Protein AF-A0A6N2UMX6-F1 (afdb_monomer)

Sequence (549 aa):
MKRVNVNITNTQKVSFEEICKPTSVSKTINRMPALEAEFKRVFGYDFTPFVLSDMIAECDKKEIKKLFKKIKTRYTNKYYLNIVLTSATDRANIVSKSTRLSISDWAFIDSVMTDTENDKTDTRGLSNFIFFLAFLIYCKNRNISITKPDMTDFSSPIFHVMGNKKWFKDKFCNMFDQLLTEKDIETTLDLFGGSGVLTGYIQDYCSKNNLNLESRYNDLDKNKLKFFKQLTTFPKELEHKCRKLLETYDYYNNKGDTESILKLKENAESLMSQKGLHGAAAFWYVNTTNKNGNVDKQKRKSLEEFAYASELYKNVIFERSNALYRLDKWYNDEKAFILVDPPYPYTLGYLHLLANEDFALEVHVKLYNKLLNAKATWVYFGRTDAPRSHRNNQNKKKLAFDDVQHLSFFDDAFQNKGLFYMDRKVNKNTERIVSNYPFEGFKPYVEERVSSSIEIEETEKVVLSPVEAEKPKEIVPSPVDAEETEVTVSSPVQIEETETVESTVHTESFHAKEIKTDNHETVIEEDTKKEHKECCVIKFFRKLFRCRE

Solvent-accessible surface area (backbone atoms only — not comparable to full-atom values): 33819 Å² total; per-residue (Å²): 141,80,90,79,84,81,82,90,78,84,82,81,86,76,53,73,75,55,60,68,36,92,85,55,69,64,95,78,72,48,61,58,64,27,50,39,52,47,39,23,75,74,72,74,47,81,75,45,55,65,62,50,52,53,54,58,72,46,38,25,67,63,59,44,31,51,48,50,54,65,43,52,80,76,42,62,77,64,52,44,47,48,58,53,49,70,76,43,86,62,80,57,87,63,82,85,76,82,82,76,58,53,73,65,53,50,54,46,52,63,66,43,52,74,93,45,72,71,44,59,64,73,38,68,94,56,62,67,64,63,46,51,54,25,44,54,49,50,30,60,80,65,73,48,87,45,54,52,77,81,78,89,66,87,83,65,50,65,41,66,49,90,88,63,63,73,93,42,51,73,64,50,50,53,46,49,53,52,45,62,73,78,40,81,63,54,36,36,36,30,45,41,29,79,44,38,49,66,62,47,51,52,34,46,50,26,63,77,68,75,51,87,67,50,40,34,39,21,34,76,58,66,54,56,56,49,29,51,58,32,34,50,74,39,30,68,67,31,44,51,50,37,49,55,52,50,50,54,44,51,56,28,59,78,67,68,38,58,67,60,30,33,50,54,36,55,54,26,60,68,35,30,78,48,72,64,54,61,8,26,24,21,44,46,49,54,48,30,29,49,98,68,34,53,71,40,79,72,55,61,52,21,59,76,45,35,69,53,48,19,64,53,49,56,78,45,46,81,42,79,46,59,51,65,72,55,42,72,79,39,34,77,34,66,32,27,39,38,41,40,51,60,80,49,82,99,41,64,47,93,52,96,68,77,42,50,74,86,67,32,71,70,55,52,53,58,46,49,62,48,56,76,71,32,58,21,45,41,42,40,49,41,50,43,43,53,79,64,91,83,53,93,85,63,59,68,70,59,51,55,50,46,19,48,56,32,33,49,56,49,43,78,68,44,48,66,67,82,23,22,32,39,80,42,80,54,95,85,35,39,37,39,37,36,23,80,53,85,46,90,85,44,42,76,30,56,77,83,76,77,75,80,81,71,75,81,79,89,72,79,92,81,90,81,84,90,85,81,89,86,88,87,82,90,89,82,83,90,82,91,83,88,87,88,82,87,87,86,89,88,82,87,84,88,83,84,88,82,89,87,82,89,83,80,91,81,88,82,82,89,76,90,77,90,82,89,78,91,82,92,85,89,77,90,86,80,98,72,84,77,73,83,75,74,45,69,63,59,57,44,50,60,50,77,70,54,72,73,134

Radius of gyration: 36.32 Å; Cα contacts (8 Å, |Δi|>4): 610; chains: 1; bounding box: 103×79×126 Å

Structure (mmCIF, N/CA/C/O backbone):
data_AF-A0A6N2UMX6-F1
#
_entry.id   AF-A0A6N2UMX6-F1
#
loop_
_atom_site.group_PDB
_atom_site.id
_atom_site.type_symbol
_atom_site.label_atom_id
_atom_site.label_alt_id
_atom_site.label_comp_id
_atom_site.label_asym_id
_atom_site.label_entity_id
_atom_site.label_seq_id
_atom_site.pdbx_PDB_ins_code
_atom_site.Cartn_x
_atom_site.Cartn_y
_atom_site.Cartn_z
_atom_site.occupancy
_atom_site.B_iso_or_equiv
_atom_site.auth_seq_id
_atom_site.auth_comp_id
_atom_site.auth_asym_id
_atom_site.auth_atom_id
_atom_site.pdbx_PDB_model_num
ATOM 1 N N . MET A 1 1 ? 60.745 11.166 -46.027 1.00 37.50 1 MET A N 1
ATOM 2 C CA . MET A 1 1 ? 59.286 10.890 -46.014 1.00 37.50 1 MET A CA 1
ATOM 3 C C . MET A 1 1 ? 58.552 12.050 -46.681 1.00 37.50 1 MET A C 1
ATOM 5 O O . MET A 1 1 ? 58.939 13.185 -46.438 1.00 37.50 1 MET A O 1
ATOM 9 N N . LYS A 1 2 ? 57.512 11.799 -47.488 1.00 28.50 2 LYS A N 1
ATOM 10 C CA . LYS A 1 2 ? 56.540 12.818 -47.940 1.00 28.50 2 LYS A CA 1
ATOM 11 C C . LYS A 1 2 ? 55.148 12.409 -47.446 1.00 28.50 2 LYS A C 1
ATOM 13 O O . LYS A 1 2 ? 54.862 11.215 -47.392 1.00 28.50 2 LYS A O 1
ATOM 18 N N . ARG A 1 3 ? 54.304 13.374 -47.064 1.00 35.03 3 ARG A N 1
ATOM 19 C CA . ARG A 1 3 ? 52.906 13.110 -46.675 1.00 35.03 3 ARG A CA 1
ATOM 20 C C . ARG A 1 3 ? 52.098 12.710 -47.913 1.00 35.03 3 ARG A C 1
ATOM 22 O O . ARG A 1 3 ? 52.227 13.356 -48.949 1.00 35.03 3 ARG A O 1
ATOM 29 N N . VAL A 1 4 ? 51.255 11.688 -47.786 1.00 31.23 4 VAL A N 1
ATOM 30 C CA . VAL A 1 4 ? 50.241 11.332 -48.788 1.00 31.23 4 VAL A CA 1
ATOM 31 C C . VAL A 1 4 ? 48.896 11.856 -48.293 1.00 31.23 4 VAL A C 1
ATOM 33 O O . VAL A 1 4 ? 48.460 11.489 -47.204 1.00 31.23 4 VAL A O 1
ATOM 36 N N . ASN A 1 5 ? 48.243 12.711 -49.080 1.00 32.81 5 ASN A N 1
ATOM 37 C CA . ASN A 1 5 ? 46.867 13.120 -48.807 1.00 32.81 5 ASN A CA 1
ATOM 38 C C . ASN A 1 5 ? 45.924 11.967 -49.171 1.00 32.81 5 ASN A C 1
ATOM 40 O O . ASN A 1 5 ? 45.859 11.569 -50.334 1.00 32.81 5 ASN A O 1
ATOM 44 N N . VAL A 1 6 ? 45.171 11.454 -48.197 1.00 33.12 6 VAL A N 1
ATOM 45 C CA . VAL A 1 6 ? 44.061 10.530 -48.465 1.00 33.12 6 VAL A CA 1
ATOM 46 C C . VAL A 1 6 ? 42.857 11.362 -48.893 1.00 33.12 6 VAL A C 1
ATOM 48 O O . VAL A 1 6 ? 42.315 12.130 -48.101 1.00 33.12 6 VAL A O 1
ATOM 51 N N . ASN A 1 7 ? 42.467 11.245 -50.161 1.00 31.25 7 ASN A N 1
ATOM 52 C CA . ASN A 1 7 ? 41.420 12.076 -50.741 1.00 31.25 7 ASN A CA 1
ATOM 53 C C . ASN A 1 7 ? 40.024 11.544 -50.361 1.00 31.25 7 ASN A C 1
ATOM 55 O O . ASN A 1 7 ? 39.595 10.500 -50.854 1.00 31.25 7 ASN A O 1
ATOM 59 N N . ILE A 1 8 ? 39.315 12.244 -49.471 1.00 44.06 8 ILE A N 1
ATOM 60 C CA . ILE A 1 8 ? 37.960 11.866 -49.041 1.00 44.06 8 ILE A CA 1
ATOM 61 C C . ILE A 1 8 ? 36.943 12.406 -50.052 1.00 44.06 8 ILE A C 1
ATOM 63 O O . ILE A 1 8 ? 36.413 13.497 -49.870 1.00 44.06 8 ILE A O 1
ATOM 67 N N . THR A 1 9 ? 36.662 11.653 -51.121 1.00 43.53 9 THR A N 1
ATOM 68 C CA . THR A 1 9 ? 35.411 11.755 -51.910 1.00 43.53 9 THR A CA 1
ATOM 69 C C . THR A 1 9 ? 35.337 10.663 -52.983 1.00 43.53 9 THR A C 1
ATOM 71 O O . THR A 1 9 ? 35.902 10.809 -54.060 1.00 43.53 9 THR A O 1
ATOM 74 N N . ASN A 1 10 ? 34.613 9.569 -52.705 1.00 34.81 10 ASN A N 1
ATOM 75 C CA . ASN A 1 10 ? 33.929 8.763 -53.732 1.00 34.81 10 ASN A CA 1
ATOM 76 C C . ASN A 1 10 ? 32.981 7.731 -53.091 1.00 34.81 10 ASN A C 1
ATOM 78 O O . ASN A 1 10 ? 33.219 6.525 -53.095 1.00 34.81 10 ASN A O 1
ATOM 82 N N . THR A 1 11 ? 31.882 8.214 -52.510 1.00 39.03 11 THR A N 1
ATOM 83 C CA . THR A 1 11 ? 30.784 7.347 -52.064 1.00 39.03 11 THR A CA 1
ATOM 84 C C . THR A 1 11 ? 29.904 7.031 -53.272 1.00 39.03 11 THR A C 1
ATOM 86 O O . THR A 1 11 ? 29.222 7.924 -53.776 1.00 39.03 11 THR A O 1
ATOM 89 N N . GLN A 1 12 ? 29.908 5.783 -53.754 1.00 34.91 12 GLN A N 1
ATOM 90 C CA . GLN A 1 12 ? 29.017 5.372 -54.846 1.00 34.91 12 GLN A CA 1
ATOM 91 C C . GLN A 1 12 ? 27.548 5.604 -54.457 1.00 34.91 12 GLN A C 1
ATOM 93 O O . GLN A 1 12 ? 27.068 5.076 -53.452 1.00 34.91 12 GLN A O 1
ATOM 98 N N . LYS A 1 13 ? 26.818 6.362 -55.285 1.00 36.28 13 LYS A N 1
ATOM 99 C CA . LYS A 1 13 ? 25.353 6.433 -55.230 1.00 36.28 13 LYS A CA 1
ATOM 100 C C . LYS A 1 13 ? 24.774 5.149 -55.832 1.00 36.28 13 LYS A C 1
ATOM 102 O O . LYS A 1 13 ? 24.534 5.088 -57.033 1.00 36.28 13 LYS A O 1
ATOM 107 N N . VAL A 1 14 ? 24.588 4.128 -55.000 1.00 38.69 14 VAL A N 1
ATOM 108 C CA . VAL A 1 14 ? 23.884 2.889 -55.375 1.00 38.69 14 VAL A CA 1
ATOM 109 C C . VAL A 1 14 ? 22.395 3.193 -55.571 1.00 38.69 14 VAL A C 1
ATOM 111 O O . VAL A 1 14 ? 21.826 3.989 -54.820 1.00 38.69 14 VAL A O 1
ATOM 114 N N . SER A 1 15 ? 21.760 2.584 -56.575 1.00 36.84 15 SER A N 1
ATOM 115 C CA . SER A 1 15 ? 20.346 2.839 -56.877 1.00 36.84 15 SER A CA 1
ATOM 116 C C . SER A 1 15 ? 19.401 2.273 -55.804 1.00 36.84 15 SER A C 1
ATOM 118 O O . SER A 1 15 ? 19.711 1.298 -55.114 1.00 36.84 15 SER A O 1
ATOM 120 N N . PHE A 1 16 ? 18.210 2.868 -55.672 1.00 36.44 16 PHE A N 1
ATOM 121 C CA . PHE A 1 16 ? 17.173 2.402 -54.740 1.00 36.44 16 PHE A CA 1
ATOM 122 C C . PHE A 1 16 ? 16.801 0.930 -54.992 1.00 36.44 16 PHE A C 1
ATOM 124 O O . PHE A 1 16 ? 16.727 0.126 -54.064 1.00 36.44 16 PHE A O 1
ATOM 131 N N . GLU A 1 17 ? 16.660 0.560 -56.264 1.00 35.97 17 GLU A N 1
ATOM 132 C CA . GLU A 1 17 ? 16.275 -0.780 -56.712 1.00 35.97 17 GLU A CA 1
ATOM 133 C C . GLU A 1 17 ? 17.381 -1.821 -56.484 1.00 35.97 17 GLU A C 1
ATOM 135 O O . GLU A 1 17 ? 17.090 -2.985 -56.210 1.00 35.97 17 GLU A O 1
ATOM 140 N N . GLU A 1 18 ? 18.657 -1.424 -56.513 1.00 37.34 18 GLU A N 1
ATOM 141 C CA . GLU A 1 18 ? 19.753 -2.290 -56.072 1.00 37.34 18 GLU A CA 1
ATOM 142 C C . GLU A 1 18 ? 19.759 -2.493 -54.560 1.00 37.34 18 GLU A C 1
ATOM 144 O O . GLU A 1 18 ? 19.959 -3.622 -54.119 1.00 37.34 18 GLU A O 1
ATOM 149 N N . ILE A 1 19 ? 19.502 -1.453 -53.761 1.00 38.28 19 ILE A N 1
ATOM 150 C CA . ILE A 1 19 ? 19.458 -1.537 -52.287 1.00 38.28 19 ILE A CA 1
ATOM 151 C C . ILE A 1 19 ? 18.283 -2.409 -51.802 1.00 38.28 19 ILE A C 1
ATOM 153 O O . ILE A 1 19 ? 18.361 -3.012 -50.731 1.00 38.28 19 ILE A O 1
ATOM 157 N N . CYS A 1 20 ? 17.214 -2.526 -52.593 1.00 36.12 20 CYS A N 1
ATOM 158 C CA . CYS A 1 20 ? 16.075 -3.403 -52.310 1.00 36.12 20 CYS A CA 1
ATOM 159 C C . CYS A 1 20 ? 16.295 -4.888 -52.673 1.00 36.12 20 CYS A C 1
ATOM 161 O O . CYS A 1 20 ? 15.449 -5.718 -52.332 1.00 36.12 20 CYS A O 1
ATOM 163 N N . LYS A 1 21 ? 17.410 -5.266 -53.318 1.00 35.50 21 LYS A N 1
ATOM 164 C CA . LYS A 1 21 ? 17.724 -6.680 -53.604 1.00 35.50 21 LYS A CA 1
ATOM 165 C C . LYS A 1 21 ? 18.058 -7.432 -52.299 1.00 35.50 21 LYS A C 1
ATOM 167 O O . LYS A 1 21 ? 18.881 -6.949 -51.524 1.00 35.50 21 LYS A O 1
ATOM 172 N N . PRO A 1 22 ? 17.526 -8.649 -52.052 1.00 39.75 22 PRO A N 1
ATOM 173 C CA . PRO A 1 22 ? 17.790 -9.395 -50.811 1.00 39.75 22 PRO A CA 1
ATOM 174 C C . PRO A 1 22 ? 19.276 -9.656 -50.501 1.00 39.75 22 PRO A C 1
ATOM 176 O O . PRO A 1 22 ? 19.639 -9.877 -49.348 1.00 39.75 22 PRO A O 1
ATOM 179 N N . THR A 1 23 ? 20.133 -9.632 -51.525 1.00 34.56 23 THR A N 1
ATOM 180 C CA . THR A 1 23 ? 21.572 -9.924 -51.463 1.00 34.56 23 THR A CA 1
ATOM 181 C C . THR A 1 23 ? 22.475 -8.699 -51.283 1.00 34.56 23 THR A C 1
ATOM 183 O O . THR A 1 23 ? 23.634 -8.869 -50.917 1.00 34.56 23 THR A O 1
ATOM 186 N N . SER A 1 24 ? 21.986 -7.472 -51.502 1.00 37.34 24 SER A N 1
ATOM 187 C CA . SER A 1 24 ? 22.796 -6.237 -51.444 1.00 37.34 24 SER A CA 1
ATOM 188 C C . SER A 1 24 ? 22.845 -5.589 -50.054 1.00 37.34 24 SER A C 1
ATOM 190 O O . SER A 1 24 ? 23.472 -4.544 -49.867 1.00 37.34 24 SER A O 1
ATOM 192 N N . VAL A 1 25 ? 22.203 -6.211 -49.059 1.00 42.97 25 VAL A N 1
ATOM 193 C CA . VAL A 1 25 ? 22.101 -5.723 -47.677 1.00 42.97 25 VAL A CA 1
ATOM 194 C C . VAL A 1 25 ? 23.454 -5.845 -46.960 1.00 42.97 25 VAL A C 1
ATOM 196 O O . VAL A 1 25 ? 23.696 -6.760 -46.172 1.00 42.97 25 VAL A O 1
ATOM 199 N N . SER A 1 26 ? 24.353 -4.908 -47.262 1.00 37.91 26 SER A N 1
ATOM 200 C CA . SER A 1 26 ? 25.723 -4.875 -46.751 1.00 37.91 26 SER A CA 1
ATOM 201 C C . SER A 1 26 ? 25.783 -4.851 -45.219 1.00 37.91 26 SER A C 1
ATOM 203 O O . SER A 1 26 ? 25.025 -4.143 -44.550 1.00 37.91 26 SER A O 1
ATOM 205 N N . LYS A 1 27 ? 26.744 -5.601 -44.665 1.00 41.22 27 LYS A N 1
ATOM 206 C CA . LYS A 1 27 ? 26.945 -5.810 -43.219 1.00 41.22 27 LYS A CA 1
ATOM 207 C C . LYS A 1 27 ? 27.409 -4.557 -42.453 1.00 41.22 27 LYS A C 1
ATOM 209 O O . LYS A 1 27 ? 27.514 -4.615 -41.234 1.00 41.22 27 LYS A O 1
ATOM 214 N N . THR A 1 28 ? 27.707 -3.451 -43.139 1.00 41.00 28 THR A N 1
ATOM 215 C CA . THR A 1 28 ? 28.370 -2.259 -42.569 1.00 41.00 28 THR A CA 1
ATOM 216 C C . THR A 1 28 ? 27.491 -1.015 -42.397 1.00 41.00 28 THR A C 1
ATOM 218 O O . THR A 1 28 ? 27.976 -0.029 -41.851 1.00 41.00 28 THR A O 1
ATOM 221 N N . ILE A 1 29 ? 26.220 -1.021 -42.817 1.00 48.84 29 ILE A N 1
ATOM 222 C CA . ILE A 1 29 ? 25.343 0.158 -42.664 1.00 48.84 29 ILE A CA 1
ATOM 223 C C . ILE A 1 29 ? 24.820 0.244 -41.223 1.00 48.84 29 ILE A C 1
ATOM 225 O O . ILE A 1 29 ? 23.991 -0.574 -40.813 1.00 48.84 29 ILE A O 1
ATOM 229 N N . ASN A 1 30 ? 25.248 1.261 -40.466 1.00 53.50 30 ASN A N 1
ATOM 230 C CA . ASN A 1 30 ? 24.667 1.544 -39.152 1.00 53.50 30 ASN A CA 1
ATOM 231 C C . ASN A 1 30 ? 23.243 2.104 -39.313 1.00 53.50 30 ASN A C 1
ATOM 233 O O . ASN A 1 30 ? 23.045 3.192 -39.845 1.00 53.50 30 ASN A O 1
ATOM 237 N N . ARG A 1 31 ? 22.244 1.359 -38.830 1.00 61.19 31 ARG A N 1
ATOM 238 C CA . ARG A 1 31 ? 20.819 1.717 -38.941 1.00 61.19 31 ARG A CA 1
ATOM 239 C C . ARG A 1 31 ? 20.332 2.648 -37.826 1.00 61.19 31 ARG A C 1
ATOM 241 O O . ARG A 1 31 ? 19.231 3.177 -37.933 1.00 61.19 31 ARG A O 1
ATOM 248 N N . MET A 1 32 ? 21.129 2.858 -36.774 1.00 67.31 32 MET A N 1
ATOM 249 C CA . MET A 1 32 ? 20.701 3.633 -35.606 1.00 67.31 32 MET A CA 1
ATOM 250 C C . MET A 1 32 ? 20.377 5.105 -35.894 1.00 67.31 32 MET A C 1
ATOM 252 O O . MET A 1 32 ? 19.326 5.524 -35.427 1.00 67.31 32 MET A O 1
ATOM 256 N N . PRO A 1 33 ? 21.158 5.890 -36.667 1.00 69.31 33 PRO A N 1
ATOM 257 C CA . PRO A 1 33 ? 20.833 7.304 -36.899 1.00 69.31 33 PRO A CA 1
ATOM 258 C C . PRO A 1 33 ? 19.461 7.503 -37.560 1.00 69.31 33 PRO A C 1
ATOM 260 O O . PRO A 1 33 ? 18.689 8.365 -37.153 1.00 69.31 33 PRO A O 1
ATOM 263 N N . ALA A 1 34 ? 19.123 6.639 -38.521 1.00 70.31 34 ALA A N 1
ATOM 264 C CA . ALA A 1 34 ? 17.822 6.631 -39.182 1.00 70.31 34 ALA A CA 1
ATOM 265 C C . ALA A 1 34 ? 16.676 6.236 -38.228 1.00 70.31 34 ALA A C 1
ATOM 267 O O . ALA A 1 34 ? 15.602 6.830 -38.286 1.00 70.31 34 ALA A O 1
ATOM 268 N N . LEU A 1 35 ? 16.908 5.282 -37.314 1.00 74.25 35 LEU A N 1
ATOM 269 C CA . LEU A 1 35 ? 15.941 4.930 -36.267 1.00 74.25 35 LEU A CA 1
ATOM 270 C C . LEU A 1 35 ? 15.785 6.031 -35.210 1.00 74.25 35 LEU A C 1
ATOM 272 O O . LEU A 1 35 ? 14.670 6.261 -34.763 1.00 74.25 35 LEU A O 1
ATOM 276 N N . GLU A 1 36 ? 16.857 6.727 -34.821 1.00 77.94 36 GLU A N 1
ATOM 277 C CA . GLU A 1 36 ? 16.803 7.862 -33.888 1.00 77.94 36 GLU A CA 1
ATOM 278 C C . GLU A 1 36 ? 16.035 9.053 -34.493 1.00 77.94 36 GLU A C 1
ATOM 280 O O . GLU A 1 36 ? 15.215 9.667 -33.810 1.00 77.94 36 GLU A O 1
ATOM 285 N N . ALA A 1 37 ? 16.246 9.347 -35.781 1.00 77.38 37 ALA A N 1
ATOM 286 C CA . ALA A 1 37 ? 15.520 10.393 -36.503 1.00 77.38 37 ALA A CA 1
ATOM 287 C C . ALA A 1 37 ? 14.027 10.058 -36.672 1.00 77.38 37 ALA A C 1
ATOM 289 O O . ALA A 1 37 ? 13.167 10.890 -36.384 1.00 77.38 37 ALA A O 1
ATOM 290 N N . GLU A 1 38 ? 13.703 8.827 -37.079 1.00 80.56 38 GLU A N 1
ATOM 291 C CA . GLU A 1 38 ? 12.314 8.379 -37.227 1.00 80.56 38 GLU A CA 1
ATOM 292 C C . GLU A 1 38 ? 11.607 8.249 -35.864 1.00 80.56 38 GLU A C 1
ATOM 294 O O . GLU A 1 38 ? 10.431 8.588 -35.745 1.00 80.56 38 GLU A O 1
ATOM 299 N N . PHE A 1 39 ? 12.325 7.859 -34.804 1.00 85.38 39 PHE A N 1
ATOM 300 C CA . PHE A 1 39 ? 11.831 7.924 -33.426 1.00 85.38 39 PHE A CA 1
ATOM 301 C C . PHE A 1 39 ? 11.451 9.360 -33.050 1.00 85.38 39 PHE A C 1
ATOM 303 O O . PHE A 1 39 ? 10.321 9.596 -32.623 1.00 85.38 39 PHE A O 1
ATOM 310 N N . LYS A 1 40 ? 12.331 10.340 -33.301 1.00 86.50 40 LYS A N 1
ATOM 311 C CA . LYS A 1 40 ? 12.028 11.759 -33.061 1.00 86.50 40 LYS A CA 1
ATOM 312 C C . LYS A 1 40 ? 10.810 12.235 -33.855 1.00 86.50 40 LYS A C 1
ATOM 314 O O . LYS A 1 40 ? 9.958 12.920 -33.296 1.00 86.50 40 LYS A O 1
ATOM 319 N N . ARG A 1 41 ? 10.677 11.826 -35.123 1.00 86.00 41 ARG A N 1
ATOM 320 C CA . ARG A 1 41 ? 9.519 12.154 -35.977 1.00 86.00 41 ARG A CA 1
ATOM 321 C C . ARG A 1 41 ? 8.196 11.574 -35.452 1.00 86.00 41 ARG A C 1
ATOM 323 O O . ARG A 1 41 ? 7.144 12.159 -35.687 1.00 86.00 41 ARG A O 1
ATOM 330 N N . VAL A 1 42 ? 8.234 10.420 -34.782 1.00 87.44 42 VAL A N 1
ATOM 331 C CA . VAL A 1 42 ? 7.041 9.641 -34.388 1.00 87.44 42 VAL A CA 1
ATOM 332 C C . VAL A 1 42 ? 6.636 9.843 -32.924 1.00 87.44 42 VAL A C 1
ATOM 334 O O . VAL A 1 42 ? 5.454 9.727 -32.596 1.00 87.44 42 VAL A O 1
ATOM 337 N N . PHE A 1 43 ? 7.588 10.174 -32.050 1.00 87.44 43 PHE A N 1
ATOM 338 C CA . PHE A 1 43 ? 7.353 10.421 -30.623 1.00 87.44 43 PHE A CA 1
ATOM 339 C C . PHE A 1 43 ? 7.487 11.899 -30.216 1.00 87.44 43 PHE A C 1
ATOM 341 O O . PHE A 1 43 ? 6.979 12.277 -29.165 1.00 87.44 43 PHE A O 1
ATOM 348 N N . GLY A 1 44 ? 8.102 12.749 -31.048 1.00 88.25 44 GLY A N 1
ATOM 349 C CA . GLY A 1 44 ? 8.220 14.198 -30.829 1.00 88.25 44 GLY A CA 1
ATOM 350 C C . GLY A 1 44 ? 9.444 14.644 -30.017 1.00 88.25 44 GLY A C 1
ATOM 351 O O . GLY A 1 44 ? 9.690 15.842 -29.903 1.00 88.25 44 GLY A O 1
ATOM 352 N N . TYR A 1 45 ? 10.235 13.708 -29.487 1.00 87.69 45 TYR A N 1
ATOM 353 C CA . TYR A 1 45 ? 11.412 13.972 -28.653 1.00 87.69 45 TYR A CA 1
ATOM 354 C C . TYR A 1 45 ? 12.619 13.118 -29.067 1.00 87.69 45 TYR A C 1
ATOM 356 O O . TYR A 1 45 ? 12.481 12.079 -29.713 1.00 87.69 45 TYR A O 1
ATOM 364 N N . ASP A 1 46 ? 13.825 13.568 -28.714 1.00 84.25 46 ASP A N 1
ATOM 365 C CA . ASP A 1 46 ? 15.069 12.867 -29.043 1.00 84.25 46 ASP A CA 1
ATOM 366 C C . ASP A 1 46 ? 15.177 11.496 -28.357 1.00 84.25 46 ASP A C 1
ATOM 368 O O . ASP A 1 46 ? 14.851 11.329 -27.180 1.00 84.25 46 ASP A O 1
ATOM 372 N N . PHE A 1 47 ? 15.698 10.508 -29.089 1.00 81.38 47 PHE A N 1
ATOM 373 C CA . PHE A 1 47 ? 15.990 9.193 -28.528 1.00 81.38 47 PHE A CA 1
ATOM 374 C C . PHE A 1 47 ? 17.103 9.277 -27.472 1.00 81.38 47 PHE A C 1
ATOM 376 O O . PHE A 1 47 ? 18.219 9.722 -27.753 1.00 81.38 47 PHE A O 1
ATOM 383 N N . THR A 1 48 ? 16.834 8.749 -26.276 1.00 80.12 48 THR A N 1
ATOM 384 C CA . THR A 1 48 ? 17.858 8.479 -25.259 1.00 80.12 48 THR A CA 1
ATOM 385 C C . THR A 1 48 ? 17.639 7.094 -24.638 1.00 80.12 48 THR A C 1
ATOM 387 O O . THR A 1 48 ? 16.508 6.604 -24.634 1.00 80.12 48 THR A O 1
ATOM 390 N N . PRO A 1 49 ? 18.678 6.451 -24.065 1.00 73.44 49 PRO A N 1
ATOM 391 C CA . PRO A 1 49 ? 18.500 5.193 -23.340 1.00 73.44 49 PRO A CA 1
ATOM 392 C C . PRO A 1 49 ? 17.507 5.308 -22.176 1.00 73.44 49 PRO A C 1
ATOM 394 O O . PRO A 1 49 ? 16.733 4.387 -21.971 1.00 73.44 49 PRO A O 1
ATOM 397 N N . PHE A 1 50 ? 17.487 6.446 -21.471 1.00 73.25 50 PHE A N 1
ATOM 398 C CA . PHE A 1 50 ? 16.563 6.709 -20.361 1.00 73.25 50 PHE A CA 1
ATOM 399 C C . PHE A 1 50 ? 15.099 6.733 -20.825 1.00 73.25 50 PHE A C 1
ATOM 401 O O . PHE A 1 50 ? 14.287 5.977 -20.306 1.00 73.25 50 PHE A O 1
ATOM 408 N N . VAL A 1 51 ? 14.806 7.498 -21.883 1.00 82.88 51 VAL A N 1
ATOM 409 C CA . VAL A 1 51 ? 13.481 7.535 -22.529 1.00 82.88 51 VAL A CA 1
ATOM 410 C C . VAL A 1 51 ? 13.009 6.132 -22.930 1.00 82.88 51 VAL A C 1
ATOM 412 O O . VAL A 1 51 ? 11.837 5.804 -22.766 1.00 82.88 51 VAL A O 1
ATOM 415 N N . LEU A 1 52 ? 13.910 5.271 -23.418 1.00 82.44 52 LEU A N 1
ATOM 416 C CA . LEU A 1 52 ? 13.551 3.892 -23.748 1.00 82.44 52 LEU A CA 1
ATOM 417 C C . LEU A 1 52 ? 13.333 3.008 -22.506 1.00 82.44 52 LEU A C 1
ATOM 419 O O . LEU A 1 52 ? 12.425 2.181 -22.535 1.00 82.44 52 LEU A O 1
ATOM 423 N N . SER A 1 53 ? 14.109 3.169 -21.430 1.00 79.56 53 SER A N 1
ATOM 424 C CA . SER A 1 53 ? 13.859 2.475 -20.155 1.00 79.56 53 SER A CA 1
ATOM 425 C C . SER A 1 53 ? 12.469 2.813 -19.598 1.00 79.56 53 SER A C 1
ATOM 427 O O . SER A 1 53 ? 11.750 1.913 -19.167 1.00 79.56 53 SER A O 1
ATOM 429 N N . ASP A 1 54 ? 12.052 4.080 -19.676 1.00 81.00 54 ASP A N 1
ATOM 430 C CA . ASP A 1 54 ? 10.722 4.518 -19.234 1.00 81.00 54 ASP A CA 1
ATOM 431 C C . ASP A 1 54 ? 9.613 3.902 -20.107 1.00 81.00 54 ASP A C 1
ATOM 433 O O . ASP A 1 54 ? 8.680 3.285 -19.589 1.00 81.00 54 ASP A O 1
ATOM 437 N N . MET A 1 55 ? 9.762 3.937 -21.440 1.00 86.88 55 MET A N 1
ATOM 438 C CA . MET A 1 55 ? 8.841 3.246 -22.357 1.00 86.88 55 MET A CA 1
ATOM 439 C C . MET A 1 55 ? 8.765 1.734 -22.081 1.00 86.88 55 MET A C 1
ATOM 441 O O . MET A 1 55 ? 7.687 1.148 -22.164 1.00 86.88 55 MET A O 1
ATOM 445 N N . ILE A 1 56 ? 9.885 1.082 -21.743 1.00 86.19 56 ILE A N 1
ATOM 446 C CA . ILE A 1 56 ? 9.934 -0.345 -21.381 1.00 86.19 56 ILE A CA 1
ATOM 447 C C . ILE A 1 56 ? 9.218 -0.613 -20.048 1.00 86.19 56 ILE A C 1
ATOM 449 O O . ILE A 1 56 ? 8.558 -1.647 -19.917 1.00 86.19 56 ILE A O 1
ATOM 453 N N . ALA A 1 57 ? 9.295 0.300 -19.076 1.00 79.12 57 ALA A N 1
ATOM 454 C CA . ALA A 1 57 ? 8.570 0.182 -17.812 1.00 79.12 57 ALA A CA 1
ATOM 455 C C . ALA A 1 57 ? 7.042 0.245 -18.009 1.00 79.12 57 ALA A C 1
ATOM 457 O O . ALA A 1 57 ? 6.315 -0.508 -17.353 1.00 79.12 57 ALA A O 1
ATOM 458 N N . GLU A 1 58 ? 6.572 1.071 -18.949 1.00 84.25 58 GLU A N 1
ATOM 459 C CA . GLU A 1 58 ? 5.154 1.227 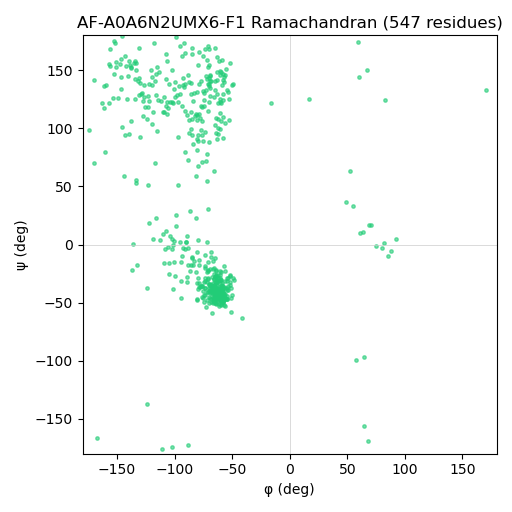-19.312 1.00 84.25 58 GLU A CA 1
ATOM 460 C C . GLU A 1 58 ? 4.613 0.100 -20.222 1.00 84.25 58 GLU A C 1
ATOM 462 O O . GLU A 1 58 ? 3.402 -0.090 -20.306 1.00 84.25 58 GLU A O 1
ATOM 467 N N . CYS A 1 59 ? 5.470 -0.690 -20.881 1.00 88.50 59 CYS A N 1
ATOM 468 C CA . CYS A 1 59 ? 5.075 -1.738 -21.837 1.00 88.50 59 CYS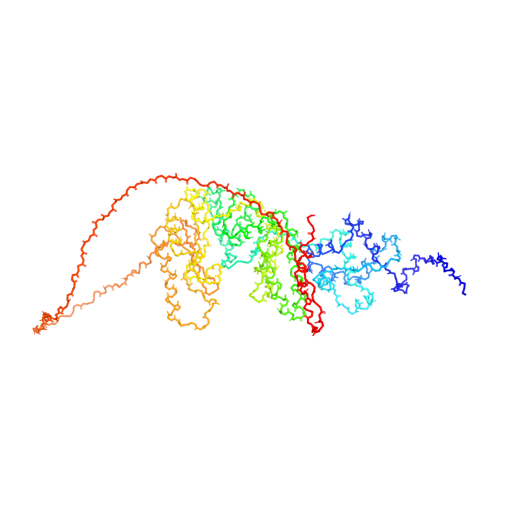 A CA 1
ATOM 469 C C . CYS A 1 59 ? 4.409 -2.987 -21.207 1.00 88.50 59 CYS A C 1
ATOM 471 O O . CYS A 1 59 ? 4.919 -3.568 -20.242 1.00 88.50 59 CYS A O 1
ATOM 473 N N . ASP A 1 60 ? 3.345 -3.512 -21.834 1.00 87.62 60 ASP A N 1
ATOM 474 C CA . ASP A 1 60 ? 2.787 -4.831 -21.499 1.00 87.62 60 ASP A CA 1
ATOM 475 C C . ASP A 1 60 ? 3.581 -5.960 -22.179 1.00 87.62 60 ASP A C 1
ATOM 477 O O . ASP A 1 60 ? 3.561 -6.175 -23.396 1.00 87.62 60 ASP A O 1
ATOM 481 N N . LYS A 1 61 ? 4.265 -6.749 -21.349 1.00 87.75 61 LYS A N 1
ATOM 482 C CA . LYS A 1 61 ? 5.110 -7.869 -21.776 1.00 87.75 61 LYS A CA 1
ATOM 483 C C . LYS A 1 61 ? 4.350 -8.989 -22.504 1.00 87.75 61 LYS A C 1
ATOM 485 O O . LYS A 1 61 ? 4.944 -9.675 -23.339 1.00 87.75 61 LYS A O 1
ATOM 490 N N . LYS A 1 62 ? 3.077 -9.234 -22.174 1.00 87.06 62 LYS A N 1
ATOM 491 C CA . LYS A 1 62 ? 2.235 -10.284 -22.772 1.00 87.06 62 LYS A CA 1
ATOM 492 C C . LYS A 1 62 ? 1.667 -9.828 -24.112 1.00 87.06 62 LYS A C 1
ATOM 494 O O . LYS A 1 62 ? 1.784 -10.571 -25.087 1.00 87.06 62 LYS A O 1
ATOM 499 N N . GLU A 1 63 ? 1.103 -8.626 -24.181 1.00 88.00 63 GLU A N 1
ATOM 500 C CA . GLU A 1 63 ? 0.523 -8.094 -25.416 1.00 88.00 63 GLU A CA 1
ATOM 501 C C . GLU A 1 63 ? 1.606 -7.838 -26.469 1.00 88.00 63 GLU A C 1
ATOM 503 O O . GLU A 1 63 ? 1.430 -8.239 -27.618 1.00 88.00 63 GLU A O 1
ATOM 508 N N . ILE A 1 64 ? 2.792 -7.345 -26.087 1.00 88.94 64 ILE A N 1
ATOM 509 C CA . ILE A 1 64 ? 3.938 -7.254 -27.007 1.00 88.94 64 ILE A CA 1
ATOM 510 C C . ILE A 1 64 ? 4.351 -8.638 -27.538 1.00 88.94 64 ILE A C 1
ATOM 512 O O . ILE A 1 64 ? 4.483 -8.808 -28.750 1.00 88.94 64 ILE A O 1
ATOM 516 N N . LYS A 1 65 ? 4.481 -9.667 -26.683 1.00 87.06 65 LYS A N 1
ATOM 517 C CA . LYS A 1 65 ? 4.760 -11.055 -27.126 1.00 87.06 65 LYS A CA 1
ATOM 518 C C . LYS A 1 65 ? 3.702 -11.585 -28.101 1.00 87.06 65 LYS A C 1
ATOM 520 O O . LYS A 1 65 ? 4.035 -12.237 -29.091 1.00 87.06 65 LYS A O 1
ATOM 525 N N . LYS A 1 66 ? 2.426 -11.328 -27.813 1.00 86.62 66 LYS A N 1
ATOM 526 C CA . LYS A 1 66 ? 1.256 -11.739 -28.606 1.00 86.62 66 LYS A CA 1
ATOM 527 C C . LYS A 1 66 ? 1.226 -11.029 -29.962 1.00 86.62 66 LYS A C 1
ATOM 529 O O . LYS A 1 66 ? 0.994 -11.690 -30.974 1.00 86.62 66 LYS A O 1
ATOM 534 N N . LEU A 1 67 ? 1.541 -9.734 -30.003 1.00 84.88 67 LEU A N 1
ATOM 535 C CA . LEU A 1 67 ? 1.706 -8.949 -31.229 1.00 84.88 67 LEU A CA 1
ATOM 536 C C . LEU A 1 67 ? 2.890 -9.453 -32.059 1.00 84.88 67 LEU A C 1
ATOM 538 O O . LEU A 1 67 ? 2.685 -9.806 -33.219 1.00 84.88 67 LEU A O 1
ATOM 542 N N . PHE A 1 68 ? 4.085 -9.604 -31.472 1.00 79.19 68 PHE A N 1
ATOM 543 C CA . PHE A 1 68 ? 5.237 -10.195 -32.164 1.00 79.19 68 PHE A CA 1
ATOM 544 C C . PHE A 1 68 ? 4.901 -11.573 -32.746 1.00 79.19 68 PHE A C 1
ATOM 546 O O . PHE A 1 68 ? 5.161 -11.806 -33.922 1.00 79.19 68 PHE A O 1
ATOM 553 N N . LYS A 1 69 ? 4.258 -12.470 -31.982 1.00 78.19 69 LYS A N 1
ATOM 554 C CA . LYS A 1 69 ? 3.853 -13.798 -32.477 1.00 78.19 69 LYS A CA 1
ATOM 555 C C . LYS A 1 69 ? 2.829 -13.713 -33.621 1.00 78.19 69 LYS A C 1
ATOM 557 O O . LYS A 1 69 ? 2.986 -14.412 -34.618 1.00 78.19 69 LYS A O 1
ATOM 562 N N . LYS A 1 70 ? 1.811 -12.848 -33.508 1.00 75.69 70 LYS A N 1
ATOM 563 C CA . LYS A 1 70 ? 0.762 -12.632 -34.530 1.00 75.69 70 LYS A CA 1
ATOM 564 C C . LYS A 1 70 ? 1.294 -11.986 -35.815 1.00 75.69 70 LYS A C 1
ATOM 566 O O . LYS A 1 70 ? 0.709 -12.176 -36.878 1.00 75.69 70 LYS A O 1
ATOM 571 N N . ILE A 1 71 ? 2.367 -11.204 -35.721 1.00 67.19 71 ILE A N 1
ATOM 572 C CA . ILE A 1 71 ? 2.999 -10.558 -36.875 1.00 67.19 71 ILE A CA 1
ATOM 573 C C . ILE A 1 71 ? 4.062 -11.482 -37.489 1.00 67.19 71 ILE A C 1
ATOM 575 O O . ILE A 1 71 ? 4.171 -11.523 -38.710 1.00 67.19 71 ILE A O 1
ATOM 579 N N . LYS A 1 72 ? 4.752 -12.318 -36.699 1.00 63.31 72 LYS A N 1
ATOM 580 C CA . LYS A 1 72 ? 5.706 -13.324 -37.206 1.00 63.31 72 LYS A CA 1
ATOM 581 C C . LYS A 1 72 ? 5.094 -14.428 -38.058 1.00 63.31 72 LYS A C 1
ATOM 583 O O . LYS A 1 72 ? 5.754 -14.918 -38.964 1.00 63.31 72 LYS A O 1
ATOM 588 N N . THR A 1 73 ? 3.825 -14.771 -37.846 1.00 64.94 73 THR A N 1
ATOM 589 C CA . THR A 1 73 ? 3.080 -15.646 -38.772 1.00 64.94 73 THR A CA 1
ATOM 590 C C . THR A 1 73 ? 2.712 -14.962 -40.097 1.00 64.94 73 THR A C 1
ATOM 592 O O . THR A 1 73 ? 2.047 -15.572 -40.928 1.00 64.94 73 THR A O 1
ATOM 595 N N . ARG A 1 74 ? 3.120 -13.700 -40.302 1.00 61.38 74 ARG A N 1
ATOM 596 C CA . ARG A 1 74 ? 2.895 -12.913 -41.525 1.00 61.38 74 ARG A CA 1
ATOM 597 C C . ARG A 1 74 ? 4.197 -12.376 -42.139 1.00 61.38 74 ARG A C 1
ATOM 599 O O . ARG A 1 74 ? 4.299 -12.349 -43.360 1.00 61.38 74 ARG A O 1
ATOM 606 N N . TYR A 1 75 ? 5.179 -11.968 -41.327 1.00 61.00 75 TYR A N 1
ATOM 607 C CA . TYR A 1 75 ? 6.440 -11.355 -41.775 1.00 61.00 75 TYR A CA 1
ATOM 608 C C . TYR A 1 75 ? 7.599 -11.604 -40.783 1.00 61.00 75 TYR A C 1
ATOM 610 O O . TYR A 1 75 ? 7.371 -11.614 -39.575 1.00 61.00 75 TYR A O 1
ATOM 618 N N . THR A 1 76 ? 8.852 -11.738 -41.246 1.00 65.44 76 THR A N 1
ATOM 619 C CA . THR A 1 76 ? 10.021 -11.909 -40.343 1.00 65.44 76 THR A CA 1
ATOM 620 C C . THR A 1 76 ? 10.410 -10.607 -39.627 1.00 65.44 76 THR A C 1
ATOM 622 O O . THR A 1 76 ? 9.979 -9.518 -40.014 1.00 65.44 76 THR A O 1
ATOM 625 N N . ASN A 1 77 ? 11.281 -10.688 -38.610 1.00 61.09 77 ASN A N 1
ATOM 626 C CA . ASN A 1 77 ? 11.801 -9.526 -37.867 1.00 61.09 77 ASN A CA 1
ATOM 627 C C . ASN A 1 77 ? 12.317 -8.369 -38.758 1.00 61.09 77 ASN A C 1
ATOM 629 O O . ASN A 1 77 ? 12.215 -7.203 -38.369 1.00 61.09 77 ASN A O 1
ATOM 633 N N . LYS A 1 78 ? 12.833 -8.654 -39.965 1.00 62.38 78 LYS A N 1
ATOM 634 C CA . LYS A 1 78 ? 13.311 -7.634 -40.921 1.00 62.38 78 LYS A CA 1
ATOM 635 C C . LYS A 1 78 ? 12.205 -6.693 -41.426 1.00 62.38 78 LYS A C 1
ATOM 637 O O . LYS A 1 78 ? 12.515 -5.582 -41.846 1.00 62.38 78 LYS A O 1
ATOM 642 N N . TYR A 1 79 ? 10.935 -7.094 -41.358 1.00 63.91 79 TYR A N 1
ATOM 643 C CA . TYR A 1 79 ? 9.789 -6.337 -41.872 1.00 63.91 79 TYR A CA 1
ATOM 644 C C . TYR A 1 79 ? 9.626 -4.955 -41.228 1.00 63.91 79 TYR A C 1
ATOM 646 O O . TYR A 1 79 ? 9.599 -3.954 -41.942 1.00 63.91 79 TYR A O 1
ATOM 654 N N . TYR A 1 80 ? 9.598 -4.877 -39.890 1.00 61.16 80 TYR A N 1
ATOM 655 C CA . TYR A 1 80 ? 9.501 -3.597 -39.174 1.00 61.16 80 TYR A CA 1
ATOM 656 C C . TYR A 1 80 ? 10.672 -2.682 -39.521 1.00 61.16 80 TYR A C 1
ATOM 658 O O . TYR A 1 80 ? 10.484 -1.516 -39.849 1.00 61.16 80 TYR A O 1
ATOM 666 N N . LEU A 1 81 ? 11.884 -3.239 -39.487 1.00 62.31 81 LEU A N 1
ATOM 667 C CA . LEU A 1 81 ? 13.114 -2.504 -39.743 1.00 62.31 81 LEU A CA 1
ATOM 668 C C . LEU A 1 81 ? 13.168 -1.977 -41.183 1.00 62.31 81 LEU A C 1
ATOM 670 O O . LEU A 1 81 ? 13.691 -0.894 -41.405 1.00 62.31 81 LEU A O 1
ATOM 674 N N . ASN A 1 82 ? 12.593 -2.690 -42.152 1.00 64.25 82 ASN A N 1
ATOM 675 C CA . ASN A 1 82 ? 12.486 -2.204 -43.524 1.00 64.25 82 ASN A CA 1
ATOM 676 C C . ASN A 1 82 ? 11.411 -1.109 -43.666 1.00 64.25 82 ASN A C 1
ATOM 678 O O . ASN A 1 82 ? 11.707 -0.085 -44.271 1.00 64.25 82 ASN A O 1
ATOM 682 N N . ILE A 1 83 ? 10.224 -1.263 -43.056 1.00 63.69 83 ILE A N 1
ATOM 683 C CA . ILE A 1 83 ? 9.158 -0.234 -43.053 1.00 63.69 83 ILE A CA 1
ATOM 684 C C . ILE A 1 83 ? 9.651 1.082 -42.441 1.00 63.69 83 ILE A C 1
ATOM 686 O O . ILE A 1 83 ? 9.488 2.152 -43.024 1.00 63.69 83 ILE A O 1
ATOM 690 N N . VAL A 1 84 ? 10.276 0.999 -41.268 1.00 58.75 84 VAL A N 1
ATOM 691 C CA . VAL A 1 84 ? 10.751 2.159 -40.502 1.00 58.75 84 VAL A CA 1
ATOM 692 C C . VAL A 1 84 ? 11.965 2.822 -41.173 1.00 58.75 84 VAL A C 1
ATOM 694 O O . VAL A 1 84 ? 12.211 4.005 -40.976 1.00 58.75 84 VAL A O 1
ATOM 697 N N . LEU A 1 85 ? 12.706 2.096 -42.019 1.00 59.94 85 LEU A N 1
ATOM 698 C CA . LEU A 1 85 ? 13.799 2.664 -42.815 1.00 59.94 85 LEU A CA 1
ATOM 699 C C . LEU A 1 85 ? 13.377 3.116 -44.223 1.00 59.94 85 LEU A C 1
ATOM 701 O O . LEU A 1 85 ? 14.177 3.779 -44.882 1.00 59.94 85 LEU A O 1
ATOM 705 N N . THR A 1 86 ? 12.164 2.810 -44.704 1.00 56.34 86 THR A N 1
ATOM 706 C CA . THR A 1 86 ? 11.648 3.379 -45.969 1.00 56.34 86 THR A CA 1
ATOM 707 C C . THR A 1 86 ? 11.237 4.850 -45.863 1.00 56.34 86 THR A C 1
ATOM 709 O O . THR A 1 86 ? 11.214 5.522 -46.887 1.00 56.34 86 THR A O 1
ATOM 712 N N . SER A 1 87 ? 10.979 5.371 -44.659 1.00 50.44 87 SER A N 1
ATOM 713 C CA . SER A 1 87 ? 10.712 6.798 -44.401 1.00 50.44 87 SER A CA 1
ATOM 714 C C . SER A 1 87 ? 11.972 7.636 -44.128 1.00 50.44 87 SER A C 1
ATOM 716 O O . SER A 1 87 ? 11.923 8.858 -44.243 1.00 50.44 87 SER A O 1
ATOM 718 N N . ALA A 1 88 ? 13.105 7.011 -43.785 1.00 49.03 88 ALA A N 1
ATOM 719 C CA . ALA A 1 88 ? 14.314 7.715 -43.355 1.00 49.03 88 ALA A CA 1
ATOM 720 C C . ALA A 1 88 ? 15.268 8.053 -44.520 1.00 49.03 88 ALA A C 1
ATOM 722 O O . ALA A 1 88 ? 15.874 7.158 -45.122 1.00 49.03 88 ALA A O 1
ATOM 723 N N . THR A 1 89 ? 15.444 9.352 -44.786 1.00 46.78 89 THR A N 1
ATOM 724 C CA . THR A 1 89 ? 16.323 9.911 -45.832 1.00 46.78 89 THR A CA 1
ATOM 725 C C . THR A 1 89 ? 17.812 9.729 -45.538 1.00 46.78 89 THR A C 1
ATOM 727 O O . THR A 1 89 ? 18.582 9.364 -46.427 1.00 46.78 89 THR A O 1
ATOM 730 N N . ASP A 1 90 ? 18.229 9.941 -44.288 1.00 47.59 90 ASP A N 1
ATOM 731 C CA . ASP A 1 90 ? 19.642 10.063 -43.923 1.00 47.59 90 ASP A CA 1
ATOM 732 C C . ASP A 1 90 ? 20.240 8.754 -43.399 1.00 47.59 90 ASP A C 1
ATOM 734 O O . ASP A 1 90 ? 20.220 8.434 -42.210 1.00 47.59 90 ASP A O 1
ATOM 738 N N . ARG A 1 91 ? 20.832 7.986 -44.318 1.00 46.41 91 ARG A N 1
ATOM 739 C CA . ARG A 1 91 ? 21.542 6.726 -44.029 1.00 46.41 91 ARG A CA 1
ATOM 740 C C . ARG A 1 91 ? 23.058 6.939 -43.902 1.00 46.41 91 ARG A C 1
ATOM 742 O O . ARG A 1 91 ? 23.850 6.271 -44.564 1.00 46.41 91 ARG A O 1
ATOM 749 N N . ALA A 1 92 ? 23.460 7.902 -43.073 1.00 42.41 92 ALA A N 1
ATOM 750 C CA . ALA A 1 92 ? 24.862 8.260 -42.856 1.00 42.41 92 ALA A CA 1
ATOM 751 C C . ALA A 1 92 ? 25.591 7.289 -41.902 1.00 42.41 92 ALA A C 1
ATOM 753 O O . ALA A 1 92 ? 25.078 6.922 -40.843 1.00 42.41 92 ALA A O 1
ATOM 754 N N . ASN A 1 93 ? 26.832 6.923 -42.239 1.00 41.47 93 ASN A N 1
ATOM 755 C CA . ASN A 1 93 ? 27.693 6.107 -41.377 1.00 41.47 93 ASN A CA 1
ATOM 756 C C . ASN A 1 93 ? 28.269 6.942 -40.223 1.00 41.47 93 ASN A C 1
ATOM 758 O O . ASN A 1 93 ? 29.323 7.560 -40.360 1.00 41.47 93 ASN A O 1
ATOM 762 N N . ILE A 1 94 ? 27.601 6.917 -39.069 1.00 41.41 94 ILE A N 1
ATOM 763 C CA . ILE A 1 94 ? 28.118 7.453 -37.801 1.00 41.41 94 ILE A CA 1
ATOM 764 C C . ILE A 1 94 ? 28.476 6.290 -36.863 1.00 41.41 94 ILE A C 1
ATOM 766 O O . ILE A 1 94 ? 27.801 5.257 -36.842 1.00 41.41 94 ILE A O 1
ATOM 770 N N . VAL A 1 95 ? 29.565 6.451 -36.105 1.00 40.81 95 VAL A N 1
ATOM 771 C CA . VAL A 1 95 ? 30.128 5.439 -35.192 1.00 40.81 95 VAL A CA 1
ATOM 772 C C . VAL A 1 95 ? 29.118 5.036 -34.106 1.00 40.81 95 VAL A C 1
ATOM 774 O O . VAL A 1 95 ? 28.291 5.834 -33.667 1.00 40.81 95 VAL A O 1
ATOM 777 N N . SER A 1 96 ? 29.181 3.780 -33.663 1.00 41.56 96 SER A N 1
ATOM 778 C CA . SER A 1 96 ? 28.270 3.201 -32.672 1.00 41.56 96 SER A CA 1
ATOM 779 C C . SER A 1 96 ? 28.261 3.964 -31.339 1.00 41.56 96 SER A C 1
ATOM 781 O O . SER A 1 96 ? 29.196 3.843 -30.540 1.00 41.56 96 SER A O 1
ATOM 783 N N . LYS A 1 97 ? 27.161 4.666 -31.036 1.00 46.31 97 LYS A N 1
ATOM 784 C CA . LYS A 1 97 ? 26.852 5.091 -29.663 1.00 46.31 97 LYS A CA 1
ATOM 785 C C . LYS A 1 97 ? 26.702 3.846 -28.780 1.00 46.31 97 LYS A C 1
ATOM 787 O O . LYS A 1 97 ? 25.896 2.962 -29.073 1.00 46.31 97 LYS A O 1
ATOM 792 N N . SER A 1 98 ? 27.451 3.779 -27.680 1.00 49.12 98 SER A N 1
ATOM 793 C CA . SER A 1 98 ? 27.296 2.716 -26.679 1.00 49.12 98 SER A CA 1
ATOM 794 C C . SER A 1 98 ? 25.908 2.820 -26.034 1.00 49.12 98 SER A C 1
ATOM 796 O O . SER A 1 98 ? 25.633 3.756 -25.283 1.00 49.12 98 SER A O 1
ATOM 798 N N . THR A 1 99 ? 25.020 1.875 -26.351 1.00 58.38 99 THR A N 1
ATOM 799 C CA . THR A 1 99 ? 23.631 1.875 -25.867 1.00 58.38 99 THR A CA 1
ATOM 800 C C . THR A 1 99 ? 23.584 1.340 -24.435 1.00 58.38 99 THR A C 1
ATOM 802 O O . THR A 1 99 ? 23.460 0.139 -24.203 1.00 58.38 99 THR A O 1
ATOM 805 N N . ARG A 1 100 ? 23.733 2.241 -23.458 1.00 65.19 100 ARG A N 1
ATOM 806 C CA . ARG A 1 100 ? 23.760 1.927 -22.018 1.00 65.19 100 ARG A CA 1
ATOM 807 C C . ARG A 1 100 ? 22.352 1.769 -21.420 1.00 65.19 100 ARG A C 1
ATOM 809 O O . ARG A 1 100 ? 21.990 2.506 -20.509 1.00 65.19 100 ARG A O 1
ATOM 816 N N . LEU A 1 101 ? 21.580 0.824 -21.955 1.00 69.06 101 LEU A N 1
ATOM 817 C CA . LEU A 1 101 ? 20.383 0.282 -21.296 1.00 69.06 101 LEU A CA 1
ATOM 818 C C . LEU A 1 101 ? 20.779 -0.605 -20.105 1.00 69.06 101 LEU A C 1
ATOM 820 O O . LEU A 1 101 ? 21.912 -1.101 -20.054 1.00 69.06 101 LEU A O 1
ATOM 824 N N . SER A 1 102 ? 19.860 -0.820 -19.162 1.00 66.88 102 SER A N 1
ATOM 825 C CA . SER A 1 102 ? 20.116 -1.684 -18.006 1.00 66.88 102 SER A CA 1
ATOM 826 C C . SER A 1 102 ? 20.006 -3.175 -18.350 1.00 66.88 102 SER A C 1
ATOM 828 O O . SER A 1 102 ? 19.492 -3.569 -19.399 1.00 66.88 102 SER A O 1
ATOM 830 N N . ILE A 1 103 ? 20.496 -4.042 -17.456 1.00 68.38 103 ILE A N 1
ATOM 831 C CA . ILE A 1 103 ? 20.423 -5.501 -17.649 1.00 68.38 103 ILE A CA 1
ATOM 832 C C . ILE A 1 103 ? 18.961 -5.981 -17.646 1.00 68.38 103 ILE A C 1
ATOM 834 O O . ILE A 1 103 ? 18.633 -6.910 -18.382 1.00 68.38 103 ILE A O 1
ATOM 838 N N . SER A 1 104 ? 18.068 -5.340 -16.880 1.00 67.31 104 SER A N 1
ATOM 839 C CA . SER A 1 104 ? 16.637 -5.663 -16.911 1.00 67.31 104 SER A CA 1
ATOM 840 C C . SER A 1 104 ? 15.951 -5.204 -18.195 1.00 67.31 104 SER A C 1
ATOM 842 O O . SER A 1 104 ? 15.052 -5.906 -18.653 1.00 67.31 104 SER A O 1
ATOM 844 N N . ASP A 1 105 ? 16.389 -4.101 -18.805 1.00 77.44 105 ASP A N 1
ATOM 845 C CA . ASP A 1 105 ? 15.856 -3.635 -20.092 1.00 77.44 105 ASP A CA 1
ATOM 846 C C . ASP A 1 105 ? 16.258 -4.586 -21.224 1.00 77.44 105 ASP A C 1
ATOM 848 O O . ASP A 1 105 ? 15.406 -5.025 -21.997 1.00 77.44 105 ASP A O 1
ATOM 852 N N . TRP A 1 106 ? 17.532 -4.995 -21.275 1.00 78.56 106 TRP A N 1
ATOM 853 C CA . TRP A 1 106 ? 17.996 -6.041 -22.194 1.00 78.56 106 TRP A CA 1
ATOM 854 C C . TRP A 1 106 ? 17.236 -7.353 -21.976 1.00 78.56 106 TRP A C 1
ATOM 856 O O . TRP A 1 106 ? 16.658 -7.892 -22.917 1.00 78.56 106 TRP A O 1
ATOM 866 N N . ALA A 1 107 ? 17.121 -7.819 -20.728 1.00 75.94 107 ALA A N 1
ATOM 867 C CA . ALA A 1 107 ? 16.355 -9.020 -20.403 1.00 75.94 107 ALA A CA 1
ATOM 868 C C . ALA A 1 107 ? 14.847 -8.879 -20.698 1.00 75.94 107 ALA A C 1
ATOM 870 O O . ALA A 1 107 ? 14.180 -9.882 -20.962 1.00 75.94 107 ALA A O 1
ATOM 871 N N . PHE A 1 108 ? 14.277 -7.668 -20.683 1.00 83.00 108 PHE A N 1
ATOM 872 C CA . PHE A 1 108 ? 12.925 -7.421 -21.180 1.00 83.00 108 PHE A CA 1
ATOM 873 C C . PHE A 1 108 ? 12.887 -7.622 -22.695 1.00 83.00 108 PHE A C 1
ATOM 875 O O . PHE A 1 108 ? 12.169 -8.519 -23.141 1.00 83.00 108 PHE A O 1
ATOM 882 N N . ILE A 1 109 ? 13.694 -6.859 -23.443 1.00 84.19 109 ILE A N 1
ATOM 883 C CA . ILE A 1 109 ? 13.795 -6.873 -24.911 1.00 84.19 109 ILE A CA 1
ATOM 884 C C . ILE A 1 109 ? 13.992 -8.302 -25.424 1.00 84.19 109 ILE A C 1
ATOM 886 O O . ILE A 1 109 ? 13.149 -8.811 -26.161 1.00 84.19 109 ILE A O 1
ATOM 890 N N . ASP A 1 110 ? 15.046 -8.982 -24.976 1.00 79.56 110 ASP A N 1
ATOM 891 C CA . ASP A 1 110 ? 15.401 -10.332 -25.425 1.00 79.56 110 ASP A CA 1
ATOM 892 C C . ASP A 1 110 ? 14.317 -11.361 -25.084 1.00 79.56 110 ASP A C 1
ATOM 894 O O . ASP A 1 110 ? 14.117 -12.325 -25.817 1.00 79.56 110 ASP A O 1
ATOM 898 N N . SER A 1 111 ? 13.562 -11.139 -24.003 1.00 81.44 111 SER A N 1
ATOM 899 C CA . SER A 1 111 ? 12.462 -12.027 -23.625 1.00 81.44 111 SER A CA 1
ATOM 900 C C . SER A 1 111 ? 11.135 -11.739 -24.332 1.00 81.44 111 SER A C 1
ATOM 902 O O . SER A 1 111 ? 10.264 -12.607 -24.275 1.00 81.44 111 SER A O 1
ATOM 904 N N . VAL A 1 112 ? 10.915 -10.562 -24.936 1.00 82.44 112 VAL A N 1
ATOM 905 C CA . VAL A 1 112 ? 9.714 -10.273 -25.756 1.00 82.44 112 VAL A CA 1
ATOM 906 C C . VAL A 1 112 ? 9.955 -10.512 -27.241 1.00 82.44 112 VAL A C 1
ATOM 908 O O . VAL A 1 112 ? 9.051 -10.975 -27.941 1.00 82.44 112 VAL A O 1
ATOM 911 N N . MET A 1 113 ? 11.194 -10.300 -27.685 1.00 76.88 113 MET A N 1
ATOM 912 C CA . MET A 1 113 ? 11.727 -10.923 -28.886 1.00 76.88 113 MET A CA 1
ATOM 913 C C . MET A 1 113 ? 11.588 -12.449 -28.766 1.00 76.88 113 MET A C 1
ATOM 915 O O . MET A 1 113 ? 11.509 -13.022 -27.678 1.00 76.88 113 MET A O 1
ATOM 919 N N . THR A 1 114 ? 11.447 -13.118 -29.906 1.00 62.03 114 THR A N 1
ATOM 920 C CA . THR A 1 114 ? 11.118 -14.549 -29.961 1.00 62.03 114 THR A CA 1
ATOM 921 C C . THR A 1 114 ? 12.103 -15.294 -30.841 1.00 62.03 114 THR A C 1
ATOM 923 O O . THR A 1 114 ? 12.344 -14.902 -31.981 1.00 62.03 114 THR A O 1
ATOM 926 N N . ASP A 1 115 ? 12.627 -16.388 -30.307 1.00 58.78 115 ASP A N 1
ATOM 927 C CA . ASP A 1 115 ? 13.614 -17.241 -30.954 1.00 58.78 115 ASP A CA 1
ATOM 928 C C . ASP A 1 115 ? 12.939 -18.290 -31.850 1.00 58.78 115 ASP A C 1
ATOM 930 O O . ASP A 1 115 ? 12.506 -19.338 -31.375 1.00 58.78 115 ASP A O 1
ATOM 934 N N . THR A 1 116 ? 12.886 -18.034 -33.159 1.00 62.22 116 THR A N 1
ATOM 935 C CA . THR A 1 116 ? 12.757 -19.099 -34.173 1.00 62.22 116 THR A CA 1
ATOM 936 C C . THR A 1 116 ? 14.097 -19.272 -34.886 1.00 62.22 116 THR A C 1
ATOM 938 O O . THR A 1 116 ? 14.914 -18.352 -34.887 1.00 62.22 116 THR A O 1
ATOM 941 N N . GLU A 1 117 ? 14.356 -20.423 -35.507 1.00 58.72 117 GLU A N 1
ATOM 942 C CA . GLU A 1 117 ? 15.613 -20.627 -36.246 1.00 58.72 117 GLU A CA 1
ATOM 943 C C . GLU A 1 117 ? 15.750 -19.664 -37.435 1.00 58.72 117 GLU A C 1
ATOM 945 O O . GLU A 1 117 ? 16.820 -19.089 -37.636 1.00 58.72 117 GLU A O 1
ATOM 950 N N . ASN A 1 118 ? 14.642 -19.387 -38.132 1.00 58.84 118 ASN A N 1
ATOM 951 C CA . ASN A 1 118 ? 14.581 -18.399 -39.211 1.00 58.84 118 ASN A CA 1
ATOM 952 C C . ASN A 1 118 ? 14.922 -16.987 -38.709 1.00 58.84 118 ASN A C 1
ATOM 954 O O . ASN A 1 118 ? 15.706 -16.280 -39.344 1.00 58.84 118 ASN A O 1
ATOM 958 N N . ASP A 1 119 ? 14.406 -16.588 -37.540 1.00 58.59 119 ASP A N 1
ATOM 959 C CA . ASP A 1 119 ? 14.797 -15.324 -36.910 1.00 58.59 119 ASP A CA 1
ATOM 960 C C . ASP A 1 119 ? 16.274 -15.334 -36.500 1.00 58.59 119 ASP A C 1
ATOM 962 O O . ASP A 1 119 ? 16.965 -14.355 -36.755 1.00 58.59 119 ASP A O 1
ATOM 966 N N . LYS A 1 120 ? 16.796 -16.437 -35.942 1.00 60.41 120 LYS A N 1
ATOM 967 C CA . LYS A 1 120 ? 18.221 -16.573 -35.583 1.00 60.41 120 LYS A CA 1
ATOM 968 C C . LYS A 1 120 ? 19.148 -16.472 -36.790 1.00 60.41 120 LYS A C 1
ATOM 970 O O . LYS A 1 120 ? 20.277 -16.015 -36.637 1.00 60.41 120 LYS A O 1
ATOM 975 N N . THR A 1 121 ? 18.715 -16.876 -37.983 1.00 57.88 121 THR A N 1
ATOM 976 C CA . THR A 1 121 ? 19.462 -16.607 -39.221 1.00 57.88 121 THR A CA 1
ATOM 977 C C . THR A 1 121 ? 19.295 -15.167 -39.711 1.00 57.88 121 THR A C 1
ATOM 979 O O . THR A 1 121 ? 20.269 -14.583 -40.183 1.00 57.88 121 THR A O 1
ATOM 982 N N . ASP A 1 122 ? 18.113 -14.565 -39.545 1.00 54.94 122 ASP A N 1
ATOM 983 C CA . ASP A 1 122 ? 17.812 -13.187 -39.961 1.00 54.94 122 ASP A CA 1
ATOM 984 C C . ASP A 1 122 ? 18.457 -12.106 -39.072 1.00 54.94 122 ASP A C 1
ATOM 986 O O . ASP A 1 122 ? 18.751 -11.017 -39.573 1.00 54.94 122 ASP A O 1
ATOM 990 N N . THR A 1 123 ? 18.691 -12.383 -37.783 1.00 56.53 123 THR A N 1
ATOM 991 C CA . THR A 1 123 ? 19.290 -11.450 -36.808 1.00 56.53 123 THR A CA 1
ATOM 992 C C . THR A 1 123 ? 20.812 -11.572 -36.672 1.00 56.53 123 THR A C 1
ATOM 994 O O . THR A 1 123 ? 21.414 -10.771 -35.960 1.00 56.53 123 THR A O 1
ATOM 997 N N . ARG A 1 124 ? 21.479 -12.514 -37.362 1.00 52.19 124 ARG A N 1
ATOM 998 C CA . ARG A 1 124 ? 22.951 -12.681 -37.317 1.00 52.19 124 ARG A CA 1
ATOM 999 C C . ARG A 1 124 ? 23.685 -11.367 -37.629 1.00 52.19 124 ARG A C 1
ATOM 1001 O O . ARG A 1 124 ? 23.757 -10.944 -38.780 1.00 52.19 124 ARG A O 1
ATOM 1008 N N . GLY A 1 125 ? 24.278 -10.761 -36.598 1.00 55.03 125 GLY A N 1
ATOM 1009 C CA . GLY A 1 125 ? 25.022 -9.497 -36.687 1.00 55.03 125 GLY A CA 1
ATOM 1010 C C . GLY A 1 125 ? 24.207 -8.225 -36.407 1.00 55.03 125 GLY A C 1
ATOM 1011 O O . GLY A 1 125 ? 24.752 -7.132 -36.530 1.00 55.03 125 GLY A O 1
ATOM 1012 N N . LEU A 1 126 ? 22.934 -8.336 -36.013 1.00 60.78 126 LEU A N 1
ATOM 1013 C CA . LEU A 1 126 ? 22.077 -7.217 -35.606 1.00 60.78 126 LEU A CA 1
ATOM 1014 C C . LEU A 1 126 ? 21.553 -7.438 -34.180 1.00 60.78 126 LEU A C 1
ATOM 1016 O O . LEU A 1 126 ? 21.144 -8.537 -33.820 1.00 60.78 126 LEU A O 1
ATOM 1020 N N . SER A 1 127 ? 21.544 -6.385 -33.361 1.00 68.62 127 SER A N 1
ATOM 1021 C CA . SER A 1 127 ? 21.051 -6.467 -31.980 1.00 68.62 127 SER A CA 1
ATOM 1022 C C . SER A 1 127 ? 19.519 -6.476 -31.920 1.00 68.62 127 SER A C 1
ATOM 1024 O O . SER A 1 127 ? 18.865 -5.707 -32.628 1.00 68.62 127 SER A O 1
ATOM 1026 N N . ASN A 1 128 ? 18.947 -7.279 -31.016 1.00 75.25 128 ASN A N 1
ATOM 1027 C CA . ASN A 1 128 ? 17.508 -7.326 -30.726 1.00 75.25 128 ASN A CA 1
ATOM 1028 C C . ASN A 1 128 ? 16.903 -5.941 -30.426 1.00 75.25 128 ASN A C 1
ATOM 1030 O O . ASN A 1 128 ? 15.789 -5.650 -30.858 1.00 75.25 128 ASN A O 1
ATOM 1034 N N . PHE A 1 129 ? 17.668 -5.055 -29.781 1.00 75.25 129 PHE A N 1
ATOM 1035 C CA . PHE A 1 129 ? 17.303 -3.658 -29.519 1.00 75.25 129 PHE A CA 1
ATOM 1036 C C . PHE A 1 129 ? 16.945 -2.867 -30.794 1.00 75.25 129 PHE A C 1
ATOM 1038 O O . PHE A 1 129 ? 15.990 -2.095 -30.777 1.00 75.25 129 PHE A O 1
ATOM 1045 N N . ILE A 1 130 ? 17.636 -3.102 -31.919 1.00 75.00 130 ILE A N 1
ATOM 1046 C CA . ILE A 1 130 ? 17.373 -2.421 -33.204 1.00 75.00 130 ILE A CA 1
ATOM 1047 C C . ILE A 1 130 ? 15.969 -2.776 -33.717 1.00 75.00 130 ILE A C 1
ATOM 1049 O O . ILE A 1 130 ? 15.222 -1.913 -34.179 1.00 75.00 130 ILE A O 1
ATOM 1053 N N . PHE A 1 131 ? 15.593 -4.052 -33.608 1.00 75.88 131 PHE A N 1
ATOM 1054 C CA . PHE A 1 131 ? 14.274 -4.541 -34.008 1.00 75.88 131 PHE A CA 1
ATOM 1055 C C . PHE A 1 131 ? 13.178 -4.113 -33.028 1.00 75.88 131 PHE A C 1
ATOM 1057 O O . PHE A 1 131 ? 12.082 -3.770 -33.465 1.00 75.88 131 PHE A O 1
ATOM 1064 N N . PHE A 1 132 ? 13.471 -4.081 -31.724 1.00 81.94 132 PHE A N 1
ATOM 1065 C CA . PHE A 1 132 ? 12.537 -3.599 -30.708 1.00 81.94 132 PHE A CA 1
ATOM 1066 C C . PHE A 1 132 ? 12.232 -2.102 -30.875 1.00 81.94 132 PHE A C 1
ATOM 1068 O O . PHE A 1 132 ? 11.066 -1.721 -30.886 1.00 81.94 132 PHE A O 1
ATOM 1075 N N . LEU A 1 133 ? 13.243 -1.262 -31.120 1.00 82.75 133 LEU A N 1
ATOM 1076 C CA . LEU A 1 133 ? 13.047 0.166 -31.392 1.00 82.75 133 LEU A CA 1
ATOM 1077 C C . LEU A 1 133 ? 12.200 0.393 -32.659 1.00 82.75 133 LEU A C 1
ATOM 1079 O O . LEU A 1 133 ? 11.255 1.181 -32.638 1.00 82.75 133 LEU A O 1
ATOM 1083 N N . ALA A 1 134 ? 12.465 -0.356 -33.737 1.00 80.38 134 ALA A N 1
ATOM 1084 C CA . ALA A 1 134 ? 11.632 -0.328 -34.942 1.00 80.38 134 ALA A CA 1
ATOM 1085 C C . ALA A 1 134 ? 10.190 -0.823 -34.687 1.00 80.38 134 ALA A C 1
ATOM 1087 O O . ALA A 1 134 ? 9.244 -0.289 -35.265 1.00 80.38 134 ALA A O 1
ATOM 1088 N N . PHE A 1 135 ? 9.994 -1.806 -33.802 1.00 83.75 135 PHE A N 1
ATOM 1089 C CA . PHE A 1 135 ? 8.669 -2.275 -33.387 1.00 83.75 135 PHE A CA 1
ATOM 1090 C C . PHE A 1 135 ? 7.890 -1.204 -32.603 1.00 83.75 135 PHE A C 1
ATOM 1092 O O . PHE A 1 135 ? 6.724 -0.972 -32.917 1.00 83.75 135 PHE A O 1
ATOM 1099 N N . LEU A 1 136 ? 8.523 -0.491 -31.660 1.00 87.62 136 LEU A N 1
ATOM 1100 C CA . LEU A 1 136 ? 7.890 0.626 -30.938 1.00 87.62 136 LEU A CA 1
ATOM 1101 C C . LEU A 1 136 ? 7.403 1.715 -31.909 1.00 87.62 136 LEU A C 1
ATOM 1103 O O . LEU A 1 136 ? 6.247 2.141 -31.848 1.00 87.62 136 LEU A O 1
ATOM 1107 N N . ILE A 1 137 ? 8.265 2.115 -32.852 1.00 86.25 137 ILE A N 1
ATOM 1108 C CA . ILE A 1 137 ? 7.944 3.094 -33.900 1.00 86.25 137 ILE A CA 1
ATOM 1109 C C . ILE A 1 137 ? 6.790 2.597 -34.790 1.00 86.25 137 ILE A C 1
ATOM 1111 O O . ILE A 1 137 ? 5.869 3.356 -35.098 1.00 86.25 137 ILE A O 1
ATOM 1115 N N . TYR A 1 138 ? 6.804 1.321 -35.190 1.00 85.44 138 TYR A N 1
ATOM 1116 C CA . TYR A 1 138 ? 5.725 0.708 -35.971 1.00 85.44 138 TYR A CA 1
ATOM 1117 C C . TYR A 1 138 ? 4.386 0.729 -35.220 1.00 85.44 138 TYR A C 1
ATOM 1119 O O . TYR A 1 138 ? 3.372 1.119 -35.800 1.00 85.44 138 TYR A O 1
ATOM 1127 N N . CYS A 1 139 ? 4.371 0.354 -33.937 1.00 87.31 139 CYS A N 1
ATOM 1128 C CA . CYS A 1 139 ? 3.162 0.355 -33.117 1.00 87.31 139 CYS A CA 1
ATOM 1129 C C . CYS A 1 139 ? 2.583 1.765 -32.962 1.00 87.31 139 CYS A C 1
ATOM 1131 O O . CYS A 1 139 ? 1.390 1.949 -33.203 1.00 87.31 139 CYS A O 1
ATOM 1133 N N . LYS A 1 140 ? 3.422 2.773 -32.677 1.00 89.12 140 LYS A N 1
ATOM 1134 C CA . LYS A 1 140 ? 2.988 4.176 -32.573 1.00 89.12 140 LYS A CA 1
ATOM 1135 C C . LYS A 1 140 ? 2.434 4.713 -33.900 1.00 89.12 140 LYS A C 1
ATOM 1137 O O . LYS A 1 140 ? 1.326 5.240 -33.907 1.00 89.12 140 LYS A O 1
ATOM 1142 N N . ASN A 1 141 ? 3.123 4.490 -35.026 1.00 86.81 141 ASN A N 1
ATOM 1143 C CA . ASN A 1 141 ? 2.638 4.857 -36.372 1.00 86.81 141 ASN A CA 1
ATOM 1144 C C . ASN A 1 141 ? 1.315 4.159 -36.764 1.00 86.81 141 ASN A C 1
ATOM 1146 O O . ASN A 1 141 ? 0.608 4.635 -37.649 1.00 86.81 141 ASN A O 1
ATOM 1150 N N . ARG A 1 142 ? 0.985 3.012 -36.156 1.00 85.38 142 ARG A N 1
ATOM 1151 C CA . ARG A 1 142 ? -0.246 2.240 -36.415 1.00 85.38 142 ARG A CA 1
ATOM 1152 C C . ARG A 1 142 ? -1.328 2.422 -35.343 1.00 85.38 142 ARG A C 1
ATOM 1154 O O . ARG A 1 142 ? -2.347 1.743 -35.420 1.00 85.38 142 ARG A O 1
ATOM 1161 N N . ASN A 1 143 ? -1.104 3.298 -34.360 1.00 87.81 143 ASN A N 1
ATOM 1162 C CA . ASN A 1 143 ? -1.933 3.469 -33.161 1.00 87.81 143 ASN A CA 1
ATOM 1163 C C . ASN A 1 143 ? -2.261 2.142 -32.434 1.00 87.81 143 ASN A C 1
ATOM 1165 O O . ASN A 1 143 ? -3.364 1.938 -31.930 1.00 87.81 143 ASN A O 1
ATOM 1169 N N . ILE A 1 144 ? -1.301 1.211 -32.410 1.00 88.00 144 ILE A N 1
ATOM 1170 C CA . ILE A 1 144 ? -1.413 -0.061 -31.690 1.00 88.00 144 ILE A CA 1
ATOM 1171 C C . ILE A 1 144 ? -0.973 0.186 -30.249 1.00 88.00 144 ILE A C 1
ATOM 1173 O O . ILE A 1 144 ? 0.206 0.456 -30.012 1.00 88.00 144 ILE A O 1
ATOM 1177 N N . SER A 1 145 ? -1.899 0.058 -29.295 1.00 86.94 145 SER A N 1
ATOM 1178 C CA . SER A 1 145 ? -1.534 0.082 -27.878 1.00 86.94 145 SER A CA 1
ATOM 1179 C C . SER A 1 145 ? -0.662 -1.125 -27.523 1.00 86.94 145 SER A C 1
ATOM 1181 O O . SER A 1 145 ? -0.949 -2.260 -27.912 1.00 86.94 145 SER A O 1
ATOM 1183 N N . ILE A 1 146 ? 0.424 -0.844 -26.806 1.00 87.25 146 ILE A N 1
ATOM 1184 C CA . ILE A 1 146 ? 1.409 -1.810 -26.297 1.00 87.25 146 ILE A CA 1
ATOM 1185 C C . ILE A 1 146 ? 1.806 -1.520 -24.844 1.00 87.25 146 ILE A C 1
ATOM 1187 O O . ILE A 1 146 ? 2.652 -2.219 -24.285 1.00 87.25 146 ILE A O 1
ATOM 1191 N N . THR A 1 147 ? 1.227 -0.480 -24.244 1.00 85.69 147 THR A N 1
ATOM 1192 C CA . THR A 1 147 ? 1.378 -0.163 -22.826 1.00 85.69 147 THR A CA 1
ATOM 1193 C C . THR A 1 147 ? 0.540 -1.122 -21.988 1.00 85.69 147 THR A C 1
ATOM 1195 O O . THR A 1 147 ? -0.374 -1.784 -22.486 1.00 85.69 147 THR A O 1
ATOM 1198 N N . LYS A 1 148 ? 0.847 -1.195 -20.695 1.00 82.25 148 LYS A N 1
ATOM 1199 C CA . LYS A 1 148 ? -0.058 -1.769 -19.699 1.00 82.25 148 LYS A CA 1
ATOM 1200 C C . LYS A 1 148 ? -1.389 -1.001 -19.735 1.00 82.25 148 LYS A C 1
ATOM 1202 O O . LYS A 1 148 ? -1.369 0.201 -20.012 1.00 82.25 148 LYS A O 1
ATOM 1207 N N . PRO A 1 149 ? -2.531 -1.660 -19.478 1.00 76.56 149 PRO A N 1
ATOM 1208 C CA . PRO A 1 149 ? -3.749 -0.934 -19.147 1.00 76.56 149 PRO A CA 1
ATOM 1209 C C . PRO A 1 149 ? -3.532 -0.162 -17.841 1.00 76.56 149 PRO A C 1
ATOM 1211 O O . PRO A 1 149 ? -2.796 -0.629 -16.964 1.00 76.56 149 PRO A O 1
ATOM 1214 N N . ASP A 1 150 ? -4.189 0.986 -17.703 1.00 79.06 150 ASP A N 1
ATOM 1215 C CA . ASP A 1 150 ? -4.221 1.718 -16.439 1.00 79.06 150 ASP A CA 1
ATOM 1216 C C . ASP A 1 150 ? -4.798 0.823 -15.333 1.00 79.06 150 ASP A C 1
ATOM 1218 O O . ASP A 1 150 ? -5.716 0.028 -15.566 1.00 79.06 150 ASP A O 1
ATOM 1222 N N . MET A 1 151 ? -4.242 0.912 -14.123 1.00 82.19 151 MET A N 1
ATOM 1223 C CA . MET A 1 151 ? -4.749 0.123 -13.002 1.00 82.19 151 MET A CA 1
ATOM 1224 C C . MET A 1 151 ? -6.073 0.714 -12.517 1.00 82.19 151 MET A C 1
ATOM 1226 O O . MET A 1 151 ? -6.152 1.890 -12.185 1.00 82.19 151 MET A O 1
ATOM 1230 N N . THR A 1 152 ? -7.111 -0.120 -12.479 1.00 83.25 152 THR A N 1
ATOM 1231 C CA . THR A 1 152 ? -8.478 0.247 -12.066 1.00 83.25 152 THR A CA 1
ATOM 1232 C C . THR A 1 152 ? -8.874 -0.364 -10.719 1.00 83.25 152 THR A C 1
ATOM 1234 O O . THR A 1 152 ? -10.051 -0.377 -10.363 1.00 83.25 152 THR A O 1
ATOM 1237 N N . ASP A 1 153 ? -7.919 -0.965 -10.007 1.00 87.44 153 ASP A N 1
ATOM 1238 C CA . ASP A 1 153 ? -8.130 -1.593 -8.706 1.00 87.44 153 ASP A CA 1
ATOM 1239 C C . ASP A 1 153 ? -6.835 -1.591 -7.891 1.00 87.44 153 ASP A C 1
ATOM 1241 O O . ASP A 1 153 ? -5.806 -2.082 -8.363 1.00 87.44 153 ASP A O 1
ATOM 1245 N N . PHE A 1 154 ? -6.880 -1.058 -6.666 1.00 90.19 154 PHE A N 1
ATOM 1246 C CA . PHE A 1 154 ? -5.706 -1.021 -5.796 1.00 90.19 154 PHE A CA 1
ATOM 1247 C C . PHE A 1 154 ? -5.484 -2.409 -5.192 1.00 90.19 154 PHE A C 1
ATOM 1249 O O . PHE A 1 154 ? -6.162 -2.804 -4.238 1.00 90.19 154 PHE A O 1
ATOM 1256 N N . SER A 1 155 ? -4.577 -3.197 -5.772 1.00 82.25 155 SER A N 1
ATOM 1257 C CA . SER A 1 155 ? -4.505 -4.628 -5.456 1.00 82.25 155 SER A CA 1
ATOM 1258 C C . SER A 1 155 ? -3.581 -4.927 -4.275 1.00 82.25 155 SER A C 1
ATOM 1260 O O . SER A 1 155 ? -3.735 -5.955 -3.608 1.00 82.25 155 SER A O 1
ATOM 1262 N N . SER A 1 156 ? -2.563 -4.093 -4.038 1.00 83.81 156 SER A N 1
ATOM 1263 C CA . SER A 1 156 ? -1.401 -4.444 -3.213 1.00 83.81 156 SER A CA 1
ATOM 1264 C C . SER A 1 156 ? -0.825 -3.266 -2.420 1.00 83.81 156 SER A C 1
ATOM 1266 O O . SER A 1 156 ? -0.731 -2.165 -2.950 1.00 83.81 156 SER A O 1
ATOM 1268 N N . PRO A 1 157 ? -0.333 -3.488 -1.183 1.00 89.44 157 PRO A N 1
ATOM 1269 C CA . PRO A 1 157 ? 0.360 -2.448 -0.436 1.00 89.44 157 PRO A CA 1
ATOM 1270 C C . PRO A 1 157 ? 1.645 -2.033 -1.165 1.00 89.44 157 PRO A C 1
ATOM 1272 O O . PRO A 1 157 ? 2.485 -2.863 -1.523 1.00 89.44 157 PRO A O 1
ATOM 1275 N N . ILE A 1 158 ? 1.794 -0.724 -1.352 1.00 91.69 158 ILE A N 1
ATOM 1276 C CA . ILE A 1 158 ? 2.888 -0.061 -2.077 1.00 91.69 158 ILE A CA 1
ATOM 1277 C C . ILE A 1 158 ? 4.282 -0.345 -1.493 1.00 91.69 158 ILE A C 1
ATOM 1279 O O . ILE A 1 158 ? 5.258 -0.441 -2.236 1.00 91.69 158 ILE A O 1
ATOM 1283 N N . PHE A 1 159 ? 4.378 -0.569 -0.184 1.00 90.94 159 PHE A N 1
ATOM 1284 C CA . PHE A 1 159 ? 5.530 -1.178 0.480 1.00 90.94 159 PHE A CA 1
ATOM 1285 C C . PHE A 1 159 ? 5.042 -2.180 1.530 1.00 90.94 159 PHE A C 1
ATOM 1287 O O . PHE A 1 159 ? 3.946 -2.064 2.077 1.00 90.94 159 PHE A O 1
ATOM 1294 N N . HIS A 1 160 ? 5.855 -3.195 1.809 1.00 85.50 160 HIS A N 1
ATOM 1295 C CA . HIS A 1 160 ? 5.485 -4.244 2.752 1.00 85.50 160 HIS A CA 1
ATOM 1296 C C . HIS A 1 160 ? 5.697 -3.808 4.204 1.00 85.50 160 HIS A C 1
ATOM 1298 O O . HIS A 1 160 ? 6.791 -3.387 4.563 1.00 85.50 160 HIS A O 1
ATOM 1304 N N . VAL A 1 161 ? 4.686 -4.026 5.047 1.00 85.44 161 VAL A N 1
ATOM 1305 C CA . VAL A 1 161 ? 4.779 -3.946 6.514 1.00 85.44 161 VAL A CA 1
ATOM 1306 C C . VAL A 1 161 ? 4.155 -5.211 7.108 1.00 85.44 161 VAL A C 1
ATOM 1308 O O . VAL A 1 161 ? 3.175 -5.740 6.571 1.00 85.44 161 VAL A O 1
ATOM 1311 N N . MET A 1 162 ? 4.720 -5.723 8.203 1.00 81.25 162 MET A N 1
ATOM 1312 C CA . MET A 1 162 ? 4.142 -6.854 8.934 1.00 81.25 162 MET A CA 1
AT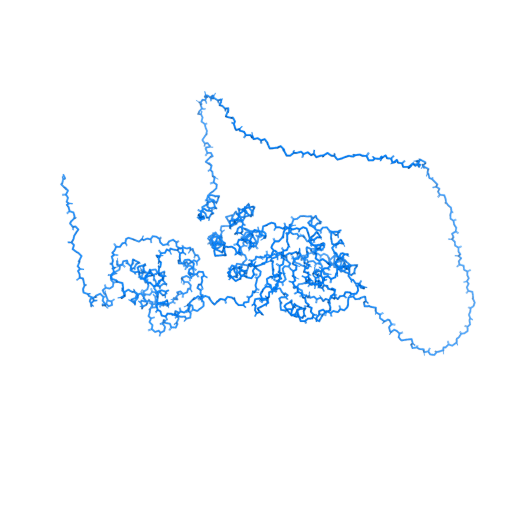OM 1313 C C . MET A 1 162 ? 2.761 -6.474 9.498 1.00 81.25 162 MET A C 1
ATOM 1315 O O . MET A 1 162 ? 2.553 -5.342 9.914 1.00 81.25 162 MET A O 1
ATOM 1319 N N . GLY A 1 163 ? 1.802 -7.404 9.467 1.00 82.75 163 GLY A N 1
ATOM 1320 C CA . GLY A 1 163 ? 0.421 -7.161 9.913 1.00 82.75 163 GLY A CA 1
ATOM 1321 C C . GLY A 1 163 ? -0.527 -6.556 8.865 1.00 82.75 163 GLY A C 1
ATOM 1322 O O . GLY A 1 163 ? -1.731 -6.563 9.099 1.00 82.75 163 GLY A O 1
ATOM 1323 N N . ASN A 1 164 ? -0.035 -6.102 7.701 1.00 88.50 164 ASN A N 1
ATOM 1324 C CA . ASN A 1 164 ? -0.868 -5.445 6.681 1.00 88.50 164 ASN A CA 1
ATOM 1325 C C . ASN A 1 164 ? -2.153 -6.227 6.315 1.00 88.50 164 ASN A C 1
ATOM 1327 O O . ASN A 1 164 ? -2.137 -7.441 6.093 1.00 88.50 164 ASN A O 1
ATOM 1331 N N . LYS A 1 165 ? -3.264 -5.497 6.191 1.00 92.94 165 LYS A N 1
ATOM 1332 C CA . LYS A 1 165 ? -4.617 -6.031 5.975 1.00 92.94 165 LYS A CA 1
ATOM 1333 C C . LYS A 1 165 ? -4.984 -6.288 4.507 1.00 92.94 165 LYS A C 1
ATOM 1335 O O . LYS A 1 165 ? -6.162 -6.284 4.168 1.00 92.94 165 LYS A O 1
ATOM 1340 N N . LYS A 1 166 ? -4.014 -6.591 3.626 1.00 92.38 166 LYS A N 1
ATOM 1341 C CA . LYS A 1 166 ? -4.311 -6.938 2.215 1.00 92.38 166 LYS A CA 1
ATOM 1342 C C . LYS A 1 166 ? -5.325 -8.085 2.087 1.00 92.38 166 LYS A C 1
ATOM 1344 O O . LYS A 1 166 ? -6.149 -8.093 1.181 1.00 92.38 166 LYS A O 1
ATOM 1349 N N . TRP A 1 167 ? -5.265 -9.053 2.999 1.00 92.12 167 TRP A N 1
ATOM 1350 C CA . TRP A 1 167 ? -6.167 -10.207 3.030 1.00 92.12 167 TRP A CA 1
ATOM 1351 C C . TRP A 1 167 ? -7.637 -9.845 3.307 1.00 92.12 167 TRP A C 1
ATOM 1353 O O . TRP A 1 167 ? -8.499 -10.705 3.160 1.00 92.12 167 TRP A O 1
ATOM 1363 N N . PHE A 1 168 ? -7.923 -8.605 3.721 1.00 92.88 168 PHE A N 1
ATOM 1364 C CA . PHE A 1 168 ? -9.237 -8.173 4.190 1.00 92.88 168 PHE A CA 1
ATOM 1365 C C . PHE A 1 168 ? -10.010 -7.298 3.185 1.00 92.88 168 PHE A C 1
ATOM 1367 O O . PHE A 1 168 ? -11.149 -6.951 3.486 1.00 92.88 168 PHE A O 1
ATOM 1374 N N . LYS A 1 169 ? -9.431 -6.967 2.010 1.00 94.12 169 LYS A N 1
ATOM 1375 C CA . LYS A 1 169 ? -9.972 -5.978 1.047 1.00 94.12 169 LYS A CA 1
ATOM 1376 C C . LYS A 1 169 ? -11.487 -6.077 0.868 1.00 94.12 169 LYS A C 1
ATOM 1378 O O . LYS A 1 169 ? -12.197 -5.148 1.227 1.00 94.12 169 LYS A O 1
ATOM 1383 N N . ASP A 1 170 ? -11.969 -7.207 0.362 1.00 93.50 170 ASP A N 1
ATOM 1384 C CA . ASP A 1 170 ? -13.354 -7.337 -0.096 1.00 93.50 170 ASP A CA 1
ATOM 1385 C C . ASP A 1 170 ? -14.356 -7.140 1.056 1.00 93.50 170 ASP A C 1
ATOM 1387 O O . ASP A 1 170 ? -15.320 -6.389 0.930 1.00 93.50 170 ASP A O 1
ATOM 1391 N N . LYS A 1 171 ? -14.096 -7.732 2.234 1.00 95.12 171 LYS A N 1
ATOM 1392 C CA . LYS A 1 171 ? -14.978 -7.539 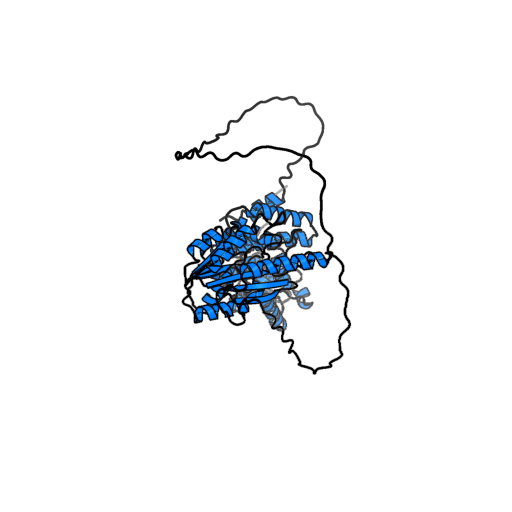3.399 1.00 95.12 171 LYS A CA 1
ATOM 1393 C C . LYS A 1 171 ? -14.828 -6.146 4.018 1.00 95.12 171 LYS A C 1
ATOM 1395 O O . LYS A 1 171 ? -15.817 -5.621 4.520 1.00 95.12 171 LYS A O 1
ATOM 1400 N N . PHE A 1 172 ? -13.646 -5.532 3.953 1.00 96.50 172 PHE A N 1
ATOM 1401 C CA . PHE A 1 172 ? -13.450 -4.146 4.375 1.00 96.50 172 PHE A CA 1
ATOM 1402 C C . PHE A 1 172 ? -14.236 -3.166 3.495 1.00 96.50 172 PHE A C 1
ATOM 1404 O O . PHE A 1 172 ? -14.936 -2.314 4.031 1.00 96.50 172 PHE A O 1
ATOM 1411 N N . CYS A 1 173 ? -14.199 -3.330 2.168 1.00 95.94 173 CYS A N 1
ATOM 1412 C CA . CYS A 1 173 ? -15.002 -2.531 1.243 1.00 95.94 173 CYS A CA 1
ATOM 1413 C C . CYS A 1 173 ? -16.506 -2.701 1.511 1.00 95.94 173 CYS A C 1
ATOM 1415 O O . CYS A 1 173 ? -17.197 -1.699 1.630 1.00 95.94 173 CYS A O 1
ATOM 1417 N N . ASN A 1 174 ? -17.001 -3.928 1.720 1.00 96.56 174 ASN A N 1
ATOM 1418 C CA . ASN A 1 174 ? -18.415 -4.151 2.055 1.00 96.56 174 ASN A CA 1
ATOM 1419 C C . ASN A 1 174 ? -18.818 -3.542 3.414 1.00 96.56 174 ASN A C 1
ATOM 1421 O O . ASN A 1 174 ? -19.929 -3.047 3.559 1.00 96.56 174 ASN A O 1
ATOM 1425 N N . MET A 1 175 ? -17.939 -3.576 4.425 1.00 97.25 175 MET A N 1
ATOM 1426 C CA . MET A 1 175 ? -18.184 -2.893 5.706 1.00 97.25 175 MET A CA 1
ATOM 1427 C C . MET A 1 175 ? -18.228 -1.373 5.536 1.00 97.25 175 MET A C 1
ATOM 1429 O O . MET A 1 175 ? -19.044 -0.704 6.160 1.00 97.25 175 MET A O 1
ATOM 1433 N N . PHE A 1 176 ? -17.348 -0.827 4.702 1.00 97.69 176 PHE A N 1
ATOM 1434 C CA . PHE A 1 176 ? -17.268 0.603 4.443 1.00 97.69 176 PHE A CA 1
ATOM 1435 C C . PHE A 1 176 ? -18.472 1.110 3.630 1.00 97.69 176 PHE A C 1
ATOM 1437 O O . PHE A 1 176 ? -19.039 2.140 3.975 1.00 97.69 176 PHE A O 1
ATOM 1444 N N . ASP A 1 177 ? -18.926 0.347 2.635 1.00 97.62 177 ASP A N 1
ATOM 1445 C CA . ASP A 1 177 ? -20.158 0.610 1.881 1.00 97.62 177 ASP A CA 1
ATOM 1446 C C . ASP A 1 177 ? -21.410 0.586 2.772 1.00 97.62 177 ASP A C 1
ATOM 1448 O O . ASP A 1 177 ? -22.211 1.523 2.754 1.00 97.62 177 ASP A O 1
ATOM 1452 N N . GLN A 1 178 ? -21.528 -0.428 3.641 1.00 97.75 178 GLN A N 1
ATOM 1453 C CA . GLN A 1 178 ? -22.568 -0.471 4.673 1.00 97.75 178 GLN A CA 1
ATOM 1454 C C . GLN A 1 178 ? -22.529 0.798 5.543 1.00 97.75 178 GLN A C 1
ATOM 1456 O O . GLN A 1 178 ? -23.562 1.424 5.773 1.00 97.75 178 GLN A O 1
ATOM 1461 N N . LEU A 1 179 ? -21.339 1.208 5.999 1.00 97.50 179 LEU A N 1
ATOM 1462 C CA . LEU A 1 179 ? -21.194 2.376 6.865 1.00 97.50 179 LEU A CA 1
ATOM 1463 C C . LEU A 1 179 ? -21.622 3.678 6.180 1.00 97.50 179 LEU A C 1
ATOM 1465 O O . LEU A 1 179 ? -22.298 4.480 6.809 1.00 97.50 179 LEU A O 1
ATOM 1469 N N . LEU A 1 180 ? -21.251 3.876 4.913 1.00 96.94 180 LEU A N 1
ATOM 1470 C CA . LEU A 1 180 ? -21.638 5.054 4.126 1.00 96.94 180 LEU A CA 1
ATOM 1471 C C . LEU A 1 180 ? -23.127 5.050 3.737 1.00 96.94 180 LEU A C 1
ATOM 1473 O O . LEU A 1 180 ? -23.696 6.106 3.478 1.00 96.94 180 LEU A O 1
ATOM 1477 N N . THR A 1 181 ? -23.760 3.875 3.707 1.00 96.62 181 THR A N 1
ATOM 1478 C CA . THR A 1 181 ? -25.205 3.728 3.471 1.00 96.62 181 THR A CA 1
ATOM 1479 C C . THR A 1 181 ? -26.026 4.045 4.726 1.00 96.62 181 THR A C 1
ATOM 1481 O O . THR A 1 181 ? -27.114 4.609 4.626 1.00 96.62 181 THR A O 1
ATOM 1484 N N . GLU A 1 182 ? -25.521 3.688 5.911 1.00 97.31 182 GLU A N 1
ATOM 1485 C CA . GLU A 1 182 ? -26.236 3.832 7.189 1.00 97.31 182 GLU A CA 1
ATOM 1486 C C . GLU A 1 182 ? -25.817 5.063 8.020 1.00 97.31 182 GLU A C 1
ATOM 1488 O O . GLU A 1 182 ? -26.533 5.434 8.954 1.00 97.31 182 GLU A O 1
ATOM 1493 N N . LYS A 1 183 ? -24.681 5.712 7.717 1.00 96.19 183 LYS A N 1
ATOM 1494 C CA . LYS A 1 183 ? -24.171 6.887 8.444 1.00 96.19 183 LYS A CA 1
ATOM 1495 C C . LYS A 1 183 ? -23.559 7.960 7.542 1.00 96.19 183 LYS A C 1
ATOM 1497 O O . LYS A 1 183 ? -22.819 7.684 6.604 1.00 96.19 183 LYS A O 1
ATOM 1502 N N . ASP A 1 184 ? -23.773 9.203 7.959 1.00 95.25 184 ASP A N 1
ATOM 1503 C CA . ASP A 1 184 ? -23.175 10.423 7.411 1.00 95.25 184 ASP A CA 1
ATOM 1504 C C . ASP A 1 184 ? -21.709 10.582 7.873 1.00 95.25 184 ASP A C 1
ATOM 1506 O O . ASP A 1 184 ? -21.389 11.388 8.747 1.00 95.25 184 ASP A O 1
ATOM 1510 N N . ILE A 1 185 ? -20.818 9.730 7.353 1.00 97.81 185 ILE A N 1
ATOM 1511 C CA . ILE A 1 185 ? -19.372 9.785 7.621 1.00 97.81 185 ILE A CA 1
ATOM 1512 C C . ILE A 1 185 ? -18.716 10.801 6.682 1.00 97.81 185 ILE A C 1
ATOM 1514 O O . ILE A 1 185 ? -18.771 10.647 5.465 1.00 97.81 185 ILE A O 1
ATOM 1518 N N . GLU A 1 186 ? -18.028 11.794 7.249 1.00 96.88 186 GLU A N 1
ATOM 1519 C CA . GLU A 1 186 ? -17.284 12.829 6.507 1.00 96.88 186 GLU A CA 1
ATOM 1520 C C . GLU A 1 186 ? -15.760 12.613 6.551 1.00 96.88 186 GLU A C 1
ATOM 1522 O O . GLU A 1 186 ? -15.039 13.051 5.650 1.00 96.88 186 GLU A O 1
ATOM 1527 N N . THR A 1 187 ? -15.256 11.923 7.584 1.00 97.75 187 THR A N 1
ATOM 1528 C CA . THR A 1 187 ? -13.814 11.735 7.816 1.00 97.75 187 THR A CA 1
ATOM 1529 C C . THR A 1 187 ? -13.468 10.288 8.162 1.00 97.75 187 THR A C 1
ATOM 1531 O O . THR A 1 187 ? -14.161 9.619 8.926 1.00 97.75 187 THR A O 1
ATOM 1534 N N . THR A 1 188 ? -12.329 9.805 7.664 1.00 98.44 188 THR A N 1
ATOM 1535 C CA . THR A 1 188 ? -11.738 8.516 8.059 1.00 98.44 188 THR A CA 1
ATOM 1536 C C . THR A 1 188 ? -10.348 8.717 8.654 1.00 98.44 188 THR A C 1
ATOM 1538 O O . THR A 1 188 ? -9.546 9.471 8.098 1.00 98.44 188 THR A O 1
ATOM 1541 N N . LEU A 1 189 ? -10.034 8.015 9.742 1.00 98.38 189 LEU A N 1
ATOM 1542 C CA . LEU A 1 189 ? -8.759 8.105 10.452 1.00 98.38 189 LEU A CA 1
ATOM 1543 C C . LEU A 1 189 ? -8.092 6.732 10.566 1.00 98.38 189 LEU A C 1
ATOM 1545 O O . LEU A 1 189 ? -8.496 5.902 11.376 1.00 98.38 189 LEU A O 1
ATOM 1549 N N . ASP A 1 190 ? -7.022 6.522 9.806 1.00 97.75 190 ASP A N 1
ATOM 1550 C CA . ASP A 1 190 ? -6.151 5.354 9.917 1.00 97.75 190 ASP A CA 1
ATOM 1551 C C . ASP A 1 190 ? -5.099 5.617 11.010 1.00 97.75 190 ASP A C 1
ATOM 1553 O O . ASP A 1 190 ? -4.093 6.299 10.788 1.00 97.75 190 ASP A O 1
ATOM 1557 N N . LEU A 1 191 ? -5.385 5.173 12.241 1.00 96.50 191 LEU A N 1
ATOM 1558 C CA . LEU A 1 191 ? -4.667 5.598 13.451 1.00 96.50 191 LEU A CA 1
ATOM 1559 C C . LEU A 1 191 ? -3.240 5.021 13.548 1.00 96.50 191 LEU A C 1
ATOM 1561 O O . LEU A 1 191 ? -2.380 5.606 14.216 1.00 96.50 191 LEU A O 1
ATOM 1565 N N . PHE A 1 192 ? -3.006 3.893 12.872 1.00 94.62 192 PHE A N 1
ATOM 1566 C CA . PHE A 1 192 ? -1.751 3.136 12.819 1.00 94.62 192 PHE A CA 1
ATOM 1567 C C . PHE A 1 192 ? -1.427 2.753 11.365 1.00 94.62 192 PHE A C 1
ATOM 1569 O O . PHE A 1 192 ? -1.260 1.580 11.030 1.00 94.62 192 PHE A O 1
ATOM 1576 N N . GLY A 1 193 ? -1.355 3.756 10.487 1.00 92.88 193 GLY A N 1
ATOM 1577 C CA . GLY A 1 193 ? -1.463 3.583 9.038 1.00 92.88 193 GLY A CA 1
ATOM 1578 C C . GLY A 1 193 ? -0.516 2.562 8.400 1.00 92.88 193 GLY A C 1
ATOM 1579 O O . GLY A 1 193 ? -0.860 1.950 7.389 1.00 92.88 193 GLY A O 1
ATOM 1580 N N . GLY A 1 194 ? 0.679 2.320 8.953 1.00 92.81 194 GLY A N 1
ATOM 1581 C CA . GLY A 1 194 ? 1.483 1.139 8.629 1.00 92.81 194 GLY A CA 1
ATOM 1582 C C . GLY A 1 194 ? 1.952 1.099 7.171 1.00 92.81 194 GLY A C 1
ATOM 1583 O O . GLY A 1 194 ? 2.959 1.712 6.830 1.00 92.81 194 GLY A O 1
ATOM 1584 N N . SER A 1 195 ? 1.230 0.373 6.310 1.00 93.31 195 SER A N 1
ATOM 1585 C CA . SER A 1 195 ? 1.472 0.300 4.849 1.00 93.31 195 SER A CA 1
ATOM 1586 C C . SER A 1 195 ? 0.516 1.159 4.003 1.00 93.31 195 SER A C 1
ATOM 1588 O O . SER A 1 195 ? 0.607 1.152 2.778 1.00 93.31 195 SER A O 1
ATOM 1590 N N . GLY A 1 196 ? -0.421 1.863 4.646 1.00 95.19 196 GLY A N 1
ATOM 1591 C CA . GLY A 1 196 ? -1.510 2.631 4.033 1.00 95.19 196 GLY A CA 1
ATOM 1592 C C . GLY A 1 196 ? -2.646 1.785 3.473 1.00 95.19 196 GLY A C 1
ATOM 1593 O O . GLY A 1 196 ? -3.602 2.344 2.963 1.00 95.19 196 GLY A O 1
ATOM 1594 N N . VAL A 1 197 ? -2.571 0.452 3.547 1.00 95.75 197 VAL A N 1
ATOM 1595 C CA . VAL A 1 197 ? -3.426 -0.434 2.740 1.00 95.75 197 VAL A CA 1
ATOM 1596 C C . VAL A 1 197 ? -4.934 -0.236 2.960 1.00 95.75 197 VAL A C 1
ATOM 1598 O O . VAL A 1 197 ? -5.676 -0.292 1.986 1.00 95.75 197 VAL A O 1
ATOM 1601 N N . LEU A 1 198 ? -5.385 0.065 4.187 1.00 96.69 198 LEU A N 1
ATOM 1602 C CA . LEU A 1 198 ? -6.798 0.363 4.460 1.00 96.69 198 LEU A CA 1
ATOM 1603 C C . LEU A 1 198 ? -7.189 1.772 3.991 1.00 96.69 198 LEU A C 1
ATOM 1605 O O . LEU A 1 198 ? -8.186 1.908 3.286 1.00 96.69 198 LEU A O 1
ATOM 1609 N N . THR A 1 199 ? -6.370 2.793 4.280 1.00 97.25 199 THR A N 1
ATOM 1610 C CA . THR A 1 199 ? -6.502 4.140 3.683 1.00 97.25 199 THR A CA 1
ATOM 1611 C C . THR A 1 199 ? -6.615 4.073 2.148 1.00 97.25 199 THR A C 1
ATOM 1613 O O . THR A 1 199 ? -7.461 4.731 1.550 1.00 97.25 199 THR A O 1
ATOM 1616 N N . GLY A 1 200 ? -5.800 3.236 1.501 1.00 96.50 200 GLY A N 1
ATOM 1617 C CA . GLY A 1 200 ? -5.830 3.017 0.057 1.00 96.50 200 GLY A CA 1
ATOM 1618 C C . GLY A 1 200 ? -7.103 2.331 -0.430 1.00 96.50 200 GLY A C 1
ATOM 1619 O O . GLY A 1 200 ? -7.595 2.695 -1.488 1.00 96.50 200 GLY A O 1
ATOM 1620 N N . TYR A 1 201 ? -7.674 1.388 0.329 1.00 97.00 201 TYR A N 1
ATOM 1621 C CA . TYR A 1 201 ? -8.971 0.785 -0.006 1.00 97.00 201 TYR A CA 1
ATOM 1622 C C . TYR A 1 201 ? -10.142 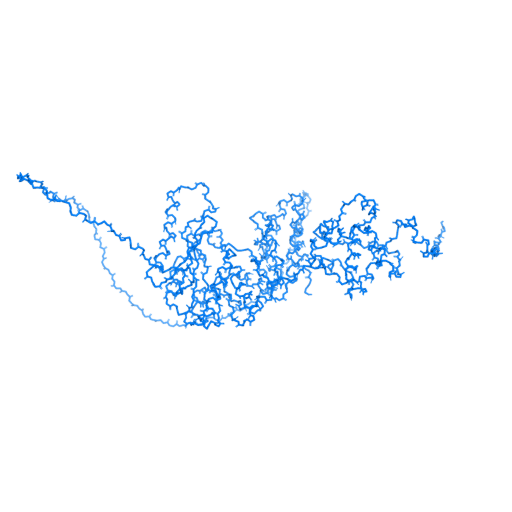1.759 0.162 1.00 97.00 201 TYR A C 1
ATOM 1624 O O . TYR A 1 201 ? -11.067 1.711 -0.644 1.00 97.00 201 TYR A O 1
ATOM 1632 N N . ILE A 1 202 ? -10.085 2.674 1.137 1.00 97.06 202 ILE A N 1
ATOM 1633 C CA . ILE A 1 202 ? -11.048 3.782 1.258 1.00 97.06 202 ILE A CA 1
ATOM 1634 C C . ILE A 1 202 ? -10.978 4.669 0.011 1.00 97.06 202 ILE A C 1
ATOM 1636 O O . ILE A 1 202 ? -11.989 4.874 -0.652 1.00 97.06 202 ILE A O 1
ATOM 1640 N N . GLN A 1 203 ? -9.786 5.144 -0.359 1.00 97.00 203 GLN A N 1
ATOM 1641 C CA . GLN A 1 203 ? -9.625 6.051 -1.501 1.00 97.00 203 GLN A CA 1
ATOM 1642 C C . GLN A 1 203 ? -9.903 5.367 -2.855 1.00 97.00 203 GLN A C 1
ATOM 1644 O O . GLN A 1 203 ? -10.499 5.987 -3.732 1.00 97.00 203 GLN A O 1
ATOM 1649 N N . ASP A 1 204 ? -9.566 4.080 -3.014 1.00 96.25 204 ASP A N 1
ATOM 1650 C CA . ASP A 1 204 ? -9.965 3.235 -4.157 1.00 96.25 204 ASP A CA 1
ATOM 1651 C C . ASP A 1 204 ? -11.503 3.147 -4.266 1.00 96.25 204 ASP A C 1
ATOM 1653 O O . ASP A 1 204 ? -12.069 3.339 -5.343 1.00 96.25 204 ASP A O 1
ATOM 1657 N N . TYR A 1 205 ? -12.201 2.946 -3.139 1.00 95.94 205 TYR A N 1
ATOM 1658 C CA . TYR A 1 205 ? -13.666 2.922 -3.089 1.00 95.94 205 TYR A CA 1
ATOM 1659 C C . TYR A 1 205 ? -14.296 4.282 -3.418 1.00 95.94 205 TYR A C 1
ATOM 1661 O O . TYR A 1 205 ? -15.207 4.361 -4.244 1.00 95.94 205 TYR A O 1
ATOM 1669 N N . CYS A 1 206 ? -13.796 5.362 -2.812 1.00 95.44 206 CYS A N 1
ATOM 1670 C CA . CYS A 1 206 ? -14.285 6.717 -3.053 1.00 95.44 206 CYS A CA 1
ATOM 1671 C C . CYS A 1 206 ? -14.061 7.149 -4.509 1.00 95.44 206 CYS A C 1
ATOM 1673 O O . CYS A 1 206 ? -14.983 7.667 -5.135 1.00 95.44 206 CYS A O 1
ATOM 1675 N N . SER A 1 207 ? -12.886 6.857 -5.081 1.00 94.06 207 SER A N 1
ATOM 1676 C CA . SER A 1 207 ? -12.560 7.160 -6.480 1.00 94.06 207 SER A CA 1
ATOM 1677 C C . SER A 1 207 ? -13.503 6.458 -7.463 1.00 94.06 207 SER A C 1
ATOM 1679 O O . SER A 1 207 ? -14.014 7.102 -8.378 1.00 94.06 207 SER A O 1
ATOM 1681 N N . LYS A 1 208 ? -13.797 5.168 -7.254 1.00 93.81 208 LYS A N 1
ATOM 1682 C CA . LYS A 1 208 ? -14.716 4.394 -8.112 1.00 93.81 208 LYS A CA 1
ATOM 1683 C C . LYS A 1 208 ? -16.169 4.875 -8.049 1.00 93.81 208 LYS A C 1
ATOM 1685 O O . LYS A 1 208 ? -16.884 4.749 -9.039 1.00 93.81 208 LYS A O 1
ATOM 1690 N N . ASN A 1 209 ? -16.590 5.428 -6.912 1.00 94.31 209 ASN A N 1
ATOM 1691 C CA . ASN A 1 209 ? -17.966 5.870 -6.664 1.00 94.31 209 ASN A CA 1
ATOM 1692 C C . ASN A 1 209 ? -18.152 7.402 -6.734 1.00 94.31 209 ASN A C 1
ATOM 1694 O O . ASN A 1 209 ? -19.234 7.898 -6.435 1.00 94.31 209 ASN A O 1
ATOM 1698 N N . ASN A 1 210 ? -17.124 8.158 -7.146 1.00 93.88 210 ASN A N 1
ATOM 1699 C CA . ASN A 1 210 ? -17.097 9.632 -7.172 1.00 93.88 210 ASN A CA 1
ATOM 1700 C C . ASN A 1 210 ? -17.425 10.304 -5.819 1.00 93.88 210 ASN A C 1
ATOM 1702 O O . ASN A 1 210 ? -18.001 11.391 -5.779 1.00 93.88 210 ASN A O 1
ATOM 1706 N N . LEU A 1 211 ? -17.051 9.666 -4.708 1.00 94.25 211 LEU A N 1
ATOM 1707 C CA . LEU A 1 211 ? -17.261 10.191 -3.358 1.00 94.25 211 LEU A CA 1
ATOM 1708 C C . LEU A 1 211 ? -16.094 11.095 -2.944 1.00 94.25 211 LEU A C 1
ATOM 1710 O O . LEU A 1 211 ? -14.932 10.769 -3.189 1.00 94.25 211 LEU A O 1
ATOM 1714 N N . ASN A 1 212 ? -16.398 12.200 -2.264 1.00 90.69 212 ASN A N 1
ATOM 1715 C CA . ASN A 1 212 ? -15.400 13.067 -1.640 1.00 90.69 212 ASN A CA 1
ATOM 1716 C C . ASN A 1 212 ? -15.429 12.856 -0.122 1.00 90.69 212 ASN A C 1
ATOM 1718 O O . ASN A 1 212 ? -16.456 13.107 0.502 1.00 90.69 212 ASN A O 1
ATOM 1722 N N . LEU A 1 213 ? -14.322 12.385 0.453 1.00 95.38 213 LEU A N 1
ATOM 1723 C CA . LEU A 1 213 ? -14.229 12.000 1.861 1.00 95.38 213 LEU A CA 1
ATOM 1724 C C . LEU A 1 213 ? -12.830 12.308 2.402 1.00 95.38 213 LEU A C 1
ATOM 1726 O O . LEU A 1 213 ? -11.831 11.977 1.755 1.00 95.38 213 LEU A O 1
ATOM 1730 N N . GLU A 1 214 ? -12.735 12.922 3.584 1.00 97.75 214 GLU A N 1
ATOM 1731 C CA . GLU A 1 214 ? -11.436 13.293 4.146 1.00 97.75 214 GLU A CA 1
ATOM 1732 C C . GLU A 1 214 ? -10.742 12.065 4.759 1.00 97.75 214 GLU A C 1
ATOM 1734 O O . GLU A 1 214 ? -11.139 11.557 5.807 1.00 97.75 214 GLU A O 1
ATOM 1739 N N . SER A 1 215 ? -9.671 11.569 4.131 1.00 98.12 215 SER A N 1
ATOM 1740 C CA . SER A 1 215 ? -8.863 10.482 4.701 1.00 98.12 215 SER A CA 1
ATOM 1741 C C . SER A 1 215 ? -7.589 10.988 5.367 1.00 98.12 215 SER A C 1
ATOM 1743 O O . SER A 1 215 ? -6.765 11.672 4.758 1.00 98.12 215 SER A O 1
ATOM 1745 N N . ARG A 1 216 ? -7.398 10.583 6.625 1.00 98.25 216 ARG A N 1
ATOM 1746 C CA . ARG A 1 216 ? -6.250 10.918 7.469 1.00 98.25 216 ARG A CA 1
ATOM 1747 C C . ARG A 1 216 ? -5.436 9.671 7.776 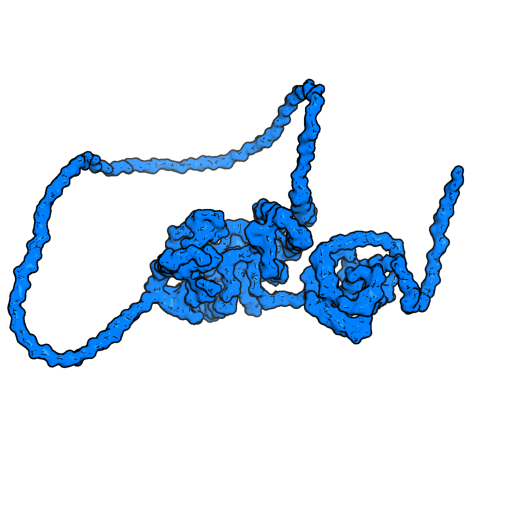1.00 98.25 216 ARG A C 1
ATOM 1749 O O . ARG A 1 216 ? -5.953 8.709 8.336 1.00 98.25 216 ARG A O 1
ATOM 1756 N N . TYR A 1 217 ? -4.149 9.713 7.457 1.00 98.12 217 TYR A N 1
ATOM 1757 C CA . TYR A 1 217 ? -3.180 8.665 7.766 1.00 98.12 217 TYR A CA 1
ATOM 1758 C C . TYR A 1 217 ? -2.313 9.125 8.940 1.00 98.12 217 TYR A C 1
ATOM 1760 O O . TYR A 1 217 ? -1.643 10.152 8.831 1.00 98.12 217 TYR A O 1
ATOM 1768 N N . ASN A 1 218 ? -2.274 8.372 10.042 1.00 96.94 218 ASN A N 1
ATOM 1769 C CA . ASN A 1 218 ? -1.387 8.642 11.175 1.00 96.94 218 ASN A CA 1
ATOM 1770 C C . ASN A 1 218 ? -0.365 7.515 11.383 1.00 96.94 218 ASN A C 1
ATOM 1772 O O . ASN A 1 218 ? -0.734 6.353 11.525 1.00 96.94 218 ASN A O 1
ATOM 1776 N N . ASP A 1 219 ? 0.920 7.862 11.486 1.00 93.75 219 ASP A N 1
ATOM 1777 C CA . ASP A 1 219 ? 1.967 6.914 11.892 1.00 93.75 219 ASP A CA 1
ATOM 1778 C C . ASP A 1 219 ? 3.130 7.622 12.614 1.00 93.75 219 ASP A C 1
ATOM 1780 O O . ASP A 1 219 ? 3.407 8.801 12.384 1.00 93.75 219 ASP A O 1
ATOM 1784 N N . LEU A 1 220 ? 3.837 6.910 13.495 1.00 90.50 220 LEU A N 1
ATOM 1785 C CA . LEU A 1 220 ? 5.004 7.433 14.214 1.00 90.50 220 LEU A CA 1
ATOM 1786 C C . LEU A 1 220 ? 6.287 7.418 13.363 1.00 90.50 220 LEU A C 1
ATOM 1788 O O . LEU A 1 220 ? 7.167 8.273 13.564 1.00 90.50 220 LEU A O 1
ATOM 1792 N N . ASP A 1 221 ? 6.409 6.491 12.406 1.00 89.56 221 ASP A N 1
ATOM 1793 C CA . ASP A 1 221 ? 7.585 6.397 11.541 1.00 89.56 221 ASP A CA 1
ATOM 1794 C C . ASP A 1 221 ? 7.571 7.481 10.455 1.00 89.56 221 ASP A C 1
ATOM 1796 O O . ASP A 1 221 ? 6.893 7.407 9.428 1.00 89.56 221 ASP A O 1
ATOM 1800 N N . LYS A 1 222 ? 8.440 8.473 10.664 1.00 90.62 222 LYS A N 1
ATOM 1801 C CA . LYS A 1 222 ? 8.729 9.563 9.727 1.00 90.62 222 LYS A CA 1
ATOM 1802 C C . LYS A 1 222 ? 9.074 9.082 8.312 1.00 90.62 222 LYS A C 1
ATOM 1804 O O . LYS A 1 222 ? 8.893 9.848 7.371 1.00 90.62 222 LYS A O 1
ATOM 1809 N N . ASN A 1 223 ? 9.602 7.869 8.137 1.00 92.50 223 ASN A N 1
ATOM 1810 C CA . ASN A 1 223 ? 10.048 7.381 6.835 1.00 92.50 223 ASN A CA 1
ATOM 1811 C C . ASN A 1 223 ? 8.884 6.903 5.953 1.00 92.50 223 ASN A C 1
ATOM 1813 O O . ASN A 1 223 ? 8.918 7.182 4.755 1.00 92.50 223 ASN A O 1
ATOM 1817 N N . LYS A 1 224 ? 7.817 6.332 6.533 1.00 94.19 224 LYS A N 1
ATOM 1818 C CA . LYS A 1 224 ? 6.542 6.089 5.831 1.00 94.19 224 LYS A CA 1
ATOM 1819 C C . LYS A 1 224 ? 5.983 7.395 5.264 1.00 94.19 224 LYS A C 1
ATOM 1821 O O . LYS A 1 224 ? 5.754 7.496 4.064 1.00 94.19 224 LYS A O 1
ATOM 1826 N N . LEU A 1 225 ? 5.860 8.438 6.095 1.00 93.69 225 LEU A N 1
ATOM 1827 C CA . LEU A 1 225 ? 5.344 9.743 5.658 1.00 93.69 225 LEU A CA 1
ATOM 1828 C C . LEU A 1 225 ? 6.230 10.411 4.594 1.00 93.69 225 LEU A C 1
ATOM 1830 O O . LEU A 1 225 ? 5.711 10.978 3.634 1.00 93.69 225 LEU A O 1
ATOM 1834 N N . LYS A 1 226 ? 7.565 10.330 4.722 1.00 94.88 226 LYS A N 1
ATOM 1835 C CA . LYS A 1 226 ? 8.479 10.760 3.647 1.00 94.88 226 LYS A CA 1
ATOM 1836 C C . LYS A 1 226 ? 8.188 10.008 2.349 1.00 94.88 226 LYS A C 1
ATOM 1838 O O . LYS A 1 226 ? 8.155 10.640 1.300 1.00 94.88 226 LYS A O 1
ATOM 1843 N N . PHE A 1 227 ? 8.020 8.684 2.413 1.00 97.06 227 PHE A N 1
ATOM 1844 C CA . PHE A 1 227 ? 7.744 7.861 1.241 1.00 97.06 227 PHE A CA 1
ATOM 1845 C C . PHE A 1 227 ? 6.430 8.279 0.574 1.00 97.06 227 PHE A C 1
ATOM 1847 O O . PHE A 1 227 ? 6.457 8.613 -0.606 1.00 97.06 227 PHE A O 1
ATOM 1854 N N . PHE A 1 228 ? 5.327 8.377 1.327 1.00 97.50 228 PHE A N 1
ATOM 1855 C CA . PHE A 1 228 ? 4.041 8.853 0.805 1.00 97.50 228 PHE A CA 1
ATOM 1856 C C . PHE A 1 228 ? 4.151 10.240 0.165 1.00 97.50 228 PHE A C 1
ATOM 1858 O O . PHE A 1 228 ? 3.745 10.409 -0.980 1.00 97.50 228 PHE A O 1
ATOM 1865 N N . LYS A 1 229 ? 4.807 11.206 0.828 1.00 96.56 229 LYS A N 1
ATOM 1866 C CA . LYS A 1 229 ? 5.036 12.539 0.246 1.00 96.56 229 LYS A CA 1
ATOM 1867 C C . LYS A 1 229 ? 5.825 12.490 -1.067 1.00 96.56 229 LYS A C 1
ATOM 1869 O O . LYS A 1 229 ? 5.653 13.356 -1.916 1.00 96.56 229 LYS A O 1
ATOM 1874 N N . GLN A 1 230 ? 6.748 11.547 -1.241 1.00 97.56 230 GLN A N 1
ATOM 1875 C CA . GLN A 1 230 ? 7.487 11.406 -2.499 1.00 97.56 230 GLN A CA 1
ATOM 1876 C C . GLN A 1 230 ? 6.694 10.663 -3.570 1.00 97.56 230 GLN A C 1
ATOM 1878 O O . GLN A 1 230 ? 6.799 11.035 -4.733 1.00 97.56 230 GLN A O 1
ATOM 1883 N N . LEU A 1 231 ? 5.857 9.703 -3.183 1.00 97.38 231 LEU A N 1
ATOM 1884 C CA . LEU A 1 231 ? 4.940 9.018 -4.085 1.00 97.38 231 LEU A CA 1
ATOM 1885 C C . LEU A 1 231 ? 3.930 9.987 -4.708 1.00 97.38 231 LEU A C 1
ATOM 1887 O O . LEU A 1 231 ? 3.785 9.988 -5.920 1.00 97.38 231 LEU A O 1
ATOM 1891 N N . THR A 1 232 ? 3.286 10.835 -3.902 1.00 97.06 232 THR A N 1
ATOM 1892 C CA . THR A 1 232 ? 2.233 11.759 -4.369 1.00 97.06 232 THR A CA 1
ATOM 1893 C C . THR A 1 232 ? 2.761 13.010 -5.075 1.00 97.06 232 THR A C 1
ATOM 1895 O O . THR A 1 232 ? 1.987 13.719 -5.712 1.00 97.06 232 THR A O 1
ATOM 1898 N N . THR A 1 233 ? 4.066 13.302 -4.974 1.00 96.25 233 THR A N 1
ATOM 1899 C CA . THR A 1 233 ? 4.694 14.448 -5.668 1.00 96.25 233 THR A CA 1
ATOM 1900 C C . THR A 1 233 ? 5.463 14.024 -6.924 1.00 96.25 233 THR A C 1
ATOM 1902 O O . THR A 1 233 ? 5.452 14.745 -7.915 1.00 96.25 233 THR A O 1
ATOM 1905 N N . PHE A 1 234 ? 6.155 12.879 -6.882 1.00 95.50 234 PHE A N 1
ATOM 1906 C CA . PHE A 1 234 ? 7.143 12.455 -7.885 1.00 95.50 234 PHE A CA 1
ATOM 1907 C C . PHE A 1 234 ? 7.107 10.923 -8.110 1.00 95.50 234 PHE A C 1
ATOM 1909 O O . PHE A 1 234 ? 8.104 10.231 -7.854 1.00 95.50 234 PHE A O 1
ATOM 1916 N N . PRO A 1 235 ? 5.961 10.341 -8.521 1.00 94.00 235 PRO A N 1
ATOM 1917 C CA . PRO A 1 235 ? 5.788 8.889 -8.566 1.00 94.00 235 PRO A CA 1
ATOM 1918 C C . PRO A 1 235 ? 6.747 8.205 -9.543 1.00 94.00 235 PRO A C 1
ATOM 1920 O O . PRO A 1 235 ? 7.361 7.199 -9.180 1.00 94.00 235 PRO A O 1
ATOM 1923 N N . LYS A 1 236 ? 6.932 8.760 -10.750 1.00 88.75 236 LYS A N 1
ATOM 1924 C CA . LYS A 1 236 ? 7.796 8.169 -11.786 1.00 88.75 236 LYS A CA 1
ATOM 1925 C C . LYS A 1 236 ? 9.272 8.234 -11.396 1.00 88.75 236 LYS A C 1
ATOM 1927 O O . LYS A 1 236 ? 10.000 7.255 -11.544 1.00 88.75 236 LYS A O 1
ATOM 1932 N N . GLU A 1 237 ? 9.722 9.344 -10.819 1.00 90.06 237 GLU A N 1
ATOM 1933 C CA . GLU A 1 237 ? 11.105 9.528 -10.371 1.00 90.06 237 GLU A CA 1
ATOM 1934 C C . GLU A 1 237 ? 11.424 8.651 -9.151 1.00 90.06 237 GLU A C 1
ATOM 1936 O O . GLU A 1 237 ? 12.548 8.152 -9.021 1.00 90.06 237 GLU A O 1
ATOM 1941 N N . LEU A 1 238 ? 10.444 8.438 -8.265 1.00 95.06 238 LEU A N 1
ATOM 1942 C CA . LEU A 1 238 ? 10.544 7.507 -7.143 1.00 95.06 238 LEU A CA 1
ATOM 1943 C C . LEU A 1 238 ? 10.630 6.058 -7.639 1.00 95.06 238 LEU A C 1
ATOM 1945 O O . LEU A 1 238 ? 11.562 5.341 -7.269 1.00 95.06 238 LEU A O 1
ATOM 1949 N N . GLU A 1 239 ? 9.714 5.651 -8.521 1.00 92.31 239 GLU A N 1
ATOM 1950 C CA . GLU A 1 239 ? 9.699 4.329 -9.153 1.00 92.31 239 GLU A CA 1
ATOM 1951 C C . GLU A 1 239 ? 11.030 4.041 -9.862 1.00 92.31 239 GLU A C 1
ATOM 1953 O O . GLU A 1 239 ? 11.649 2.999 -9.643 1.00 92.31 239 GLU A O 1
ATOM 1958 N N . HIS A 1 240 ? 11.533 4.999 -10.644 1.00 85.44 240 HIS A N 1
ATOM 1959 C CA . HIS A 1 240 ? 12.794 4.896 -11.371 1.00 85.44 240 HIS A CA 1
ATOM 1960 C C . HIS A 1 240 ? 14.010 4.731 -10.437 1.00 85.44 240 HIS A C 1
ATOM 1962 O O . HIS A 1 240 ? 14.896 3.909 -10.700 1.00 85.44 240 HIS A O 1
ATOM 1968 N N . LYS A 1 241 ? 14.061 5.449 -9.303 1.00 90.25 241 LYS A N 1
ATOM 1969 C CA . LYS A 1 241 ? 15.128 5.262 -8.298 1.00 90.25 241 LYS A CA 1
ATOM 1970 C C . LYS A 1 241 ? 15.008 3.908 -7.580 1.00 90.25 241 LYS A C 1
ATOM 1972 O O . LYS A 1 241 ? 16.037 3.278 -7.330 1.00 90.25 241 LYS A O 1
ATOM 1977 N N . CYS A 1 242 ? 13.796 3.404 -7.335 1.00 93.25 242 CYS A N 1
ATOM 1978 C CA . CYS A 1 242 ? 13.581 2.038 -6.842 1.00 93.25 242 CYS A CA 1
ATOM 1979 C C . CYS A 1 242 ? 14.023 0.970 -7.861 1.00 93.25 242 CYS A C 1
ATOM 1981 O O . CYS A 1 242 ? 14.720 0.023 -7.491 1.00 93.25 242 CYS A O 1
ATOM 1983 N N . ARG A 1 243 ? 13.692 1.134 -9.152 1.00 88.50 243 ARG A N 1
ATOM 1984 C CA . ARG A 1 243 ? 14.131 0.238 -10.241 1.00 88.50 243 ARG A CA 1
ATOM 1985 C C . ARG A 1 243 ? 15.655 0.149 -10.316 1.00 88.50 243 ARG A C 1
ATOM 1987 O O . ARG A 1 243 ? 16.183 -0.957 -10.333 1.00 88.50 243 ARG A O 1
ATOM 1994 N N . LYS A 1 244 ? 16.369 1.274 -10.226 1.00 85.69 244 LYS A N 1
ATOM 1995 C CA . LYS A 1 244 ? 17.845 1.313 -10.190 1.00 85.69 244 LYS A CA 1
ATOM 1996 C C . LYS A 1 244 ? 18.467 0.543 -9.010 1.00 85.69 244 LYS A C 1
ATOM 1998 O O . LYS A 1 244 ? 19.519 -0.080 -9.167 1.00 85.69 244 LYS A O 1
ATOM 2003 N N . LEU A 1 245 ? 17.830 0.535 -7.835 1.00 90.94 245 LEU A N 1
ATOM 2004 C CA . LEU A 1 245 ? 18.276 -0.298 -6.705 1.00 90.94 245 LEU A CA 1
ATOM 2005 C C . LEU A 1 245 ? 18.064 -1.797 -6.991 1.00 90.94 245 LEU A C 1
ATOM 2007 O O . LEU A 1 245 ? 18.947 -2.607 -6.709 1.00 90.94 245 LEU A O 1
ATOM 2011 N N . LEU A 1 246 ? 16.949 -2.164 -7.630 1.00 90.25 246 LEU A N 1
ATOM 2012 C CA . LEU A 1 246 ? 16.682 -3.542 -8.061 1.00 90.25 246 LEU A CA 1
ATOM 2013 C C . LEU A 1 246 ? 17.615 -4.015 -9.184 1.00 90.25 246 LEU A C 1
ATOM 2015 O O . LEU A 1 246 ? 18.037 -5.162 -9.159 1.00 90.25 246 LEU A O 1
ATOM 2019 N N . GLU A 1 247 ? 17.975 -3.156 -10.137 1.00 84.75 247 GLU A N 1
ATOM 2020 C CA . GLU A 1 247 ? 18.976 -3.457 -11.175 1.00 84.75 247 GLU A CA 1
ATOM 2021 C C . GLU A 1 247 ? 20.346 -3.766 -10.564 1.00 84.75 247 GLU A C 1
ATOM 2023 O O . GLU A 1 247 ? 21.046 -4.681 -11.002 1.00 84.75 247 GLU A O 1
ATOM 2028 N N . THR A 1 248 ? 20.708 -3.018 -9.519 1.00 85.88 248 THR A N 1
ATOM 2029 C CA . THR A 1 248 ? 21.936 -3.239 -8.749 1.00 85.88 248 THR A CA 1
ATOM 2030 C C . THR A 1 248 ? 21.893 -4.593 -8.037 1.00 85.88 248 THR A C 1
ATOM 2032 O O . THR A 1 248 ? 22.854 -5.359 -8.107 1.00 85.88 248 THR A O 1
ATOM 2035 N N . TYR A 1 249 ? 20.760 -4.921 -7.404 1.00 90.31 249 TYR A N 1
ATOM 2036 C CA . TYR A 1 249 ? 20.527 -6.231 -6.797 1.00 90.31 249 TYR A CA 1
ATOM 2037 C C . TYR A 1 249 ? 20.608 -7.364 -7.830 1.00 90.31 249 TYR A C 1
ATOM 2039 O O . TYR A 1 249 ? 21.353 -8.321 -7.630 1.00 90.31 249 TYR A O 1
ATOM 2047 N N . ASP A 1 250 ? 19.884 -7.248 -8.948 1.00 86.25 250 ASP A N 1
ATOM 2048 C CA . ASP A 1 250 ? 19.823 -8.262 -10.004 1.00 86.25 250 ASP A CA 1
ATOM 2049 C C . ASP A 1 250 ? 21.231 -8.534 -10.576 1.00 86.25 250 ASP A C 1
ATOM 2051 O O . ASP A 1 250 ? 21.590 -9.688 -10.805 1.00 86.25 250 ASP A O 1
ATOM 2055 N N . TYR A 1 251 ? 22.066 -7.498 -10.737 1.00 83.56 251 TYR A N 1
ATOM 2056 C CA . TYR A 1 251 ? 23.467 -7.629 -11.159 1.00 83.56 251 TYR A CA 1
ATOM 2057 C C . TYR A 1 251 ? 24.323 -8.459 -10.186 1.00 83.56 251 TYR A C 1
ATOM 2059 O O . TYR A 1 251 ? 25.040 -9.357 -10.634 1.00 83.56 251 TYR A O 1
ATOM 2067 N N . TYR A 1 252 ? 24.254 -8.196 -8.875 1.00 85.88 252 TYR A N 1
ATOM 2068 C CA . TYR A 1 252 ? 25.016 -8.960 -7.878 1.00 85.88 252 TYR A CA 1
ATOM 2069 C C . TYR A 1 252 ? 24.462 -10.383 -7.697 1.00 85.88 252 TYR A C 1
ATOM 2071 O O . TYR A 1 252 ? 25.223 -11.351 -7.681 1.00 85.88 252 TYR A O 1
ATOM 2079 N N . ASN A 1 253 ? 23.134 -10.534 -7.672 1.00 88.56 253 ASN A N 1
ATOM 2080 C CA . ASN A 1 253 ? 22.437 -11.821 -7.599 1.00 88.56 253 ASN A CA 1
ATOM 2081 C C . ASN A 1 253 ? 22.808 -12.740 -8.772 1.00 88.56 253 ASN A C 1
ATOM 2083 O O . ASN A 1 253 ? 23.116 -13.910 -8.561 1.00 88.56 253 ASN A O 1
ATOM 2087 N N . ASN A 1 254 ? 22.861 -12.210 -9.997 1.00 84.06 254 ASN A N 1
ATOM 2088 C CA . ASN A 1 254 ? 23.262 -12.974 -11.184 1.00 84.06 254 ASN A CA 1
ATOM 2089 C C . ASN A 1 254 ? 24.752 -13.369 -11.192 1.00 84.06 254 ASN A C 1
ATOM 2091 O O . ASN A 1 254 ? 25.157 -14.182 -12.019 1.00 84.06 254 ASN A O 1
ATOM 2095 N N . LYS A 1 255 ? 25.564 -12.817 -10.280 1.00 87.62 255 LYS A N 1
ATOM 2096 C CA . LYS A 1 255 ? 26.968 -13.195 -10.052 1.00 87.62 255 LYS A CA 1
ATOM 2097 C C . LYS A 1 255 ? 27.179 -14.079 -8.818 1.00 87.62 255 LYS A C 1
ATOM 2099 O O . LYS A 1 255 ? 28.306 -14.499 -8.582 1.00 87.62 255 LYS A O 1
ATOM 2104 N N . GLY A 1 256 ? 26.131 -14.349 -8.033 1.00 88.25 256 GLY A N 1
ATOM 2105 C CA . GLY A 1 256 ? 26.250 -15.023 -6.736 1.00 88.25 256 GLY A CA 1
ATOM 2106 C C . GLY A 1 256 ? 26.954 -14.186 -5.657 1.00 88.25 256 GLY A C 1
ATOM 2107 O O . GLY A 1 256 ? 27.387 -14.738 -4.650 1.00 88.25 256 GLY A O 1
ATOM 2108 N N . ASP A 1 257 ? 27.082 -12.870 -5.856 1.00 90.56 257 ASP A N 1
ATOM 2109 C CA . ASP A 1 257 ? 27.819 -11.959 -4.974 1.00 90.56 257 ASP A CA 1
ATOM 2110 C C . ASP A 1 257 ? 26.966 -11.565 -3.754 1.00 90.56 257 ASP A C 1
ATOM 2112 O O . ASP A 1 257 ? 26.303 -10.526 -3.716 1.00 90.56 257 ASP A O 1
ATOM 2116 N N . THR A 1 258 ? 26.942 -12.455 -2.760 1.00 92.81 258 THR A N 1
ATOM 2117 C CA . THR A 1 258 ? 26.153 -12.297 -1.531 1.00 92.81 258 THR A CA 1
ATOM 2118 C C . THR A 1 258 ? 26.689 -11.209 -0.601 1.00 92.81 258 THR A C 1
ATOM 2120 O O . THR A 1 258 ? 25.884 -10.578 0.087 1.00 92.81 258 THR A O 1
ATOM 2123 N N . GLU A 1 259 ? 28.001 -10.931 -0.602 1.00 92.88 259 GLU A N 1
ATOM 2124 C CA . GLU A 1 259 ? 28.570 -9.817 0.170 1.00 92.88 259 GLU A CA 1
ATOM 2125 C C . GLU A 1 259 ? 28.042 -8.486 -0.372 1.00 92.88 259 GLU A C 1
ATOM 2127 O O . GLU A 1 259 ? 27.501 -7.683 0.389 1.00 92.88 259 GLU A O 1
ATOM 2132 N N . SER A 1 260 ? 28.112 -8.262 -1.690 1.00 91.25 260 SER A N 1
ATOM 2133 C CA . SER A 1 260 ? 27.608 -7.022 -2.283 1.00 91.25 260 SER A CA 1
ATOM 2134 C C . SER A 1 260 ? 26.090 -6.866 -2.156 1.00 91.25 260 SER A C 1
ATOM 2136 O O . SER A 1 260 ? 25.625 -5.735 -2.037 1.00 91.25 260 SER A O 1
ATOM 2138 N N . ILE A 1 261 ? 25.307 -7.954 -2.126 1.00 92.31 261 ILE A N 1
ATOM 2139 C CA . ILE A 1 261 ? 23.857 -7.902 -1.846 1.00 92.31 261 ILE A CA 1
ATOM 2140 C C . ILE A 1 261 ? 23.581 -7.420 -0.417 1.00 92.31 261 ILE A C 1
ATOM 2142 O O . ILE A 1 261 ? 22.758 -6.520 -0.223 1.00 92.31 261 ILE A O 1
ATOM 2146 N N . LEU A 1 262 ? 24.268 -7.988 0.579 1.00 93.56 262 LEU A N 1
ATOM 2147 C CA . LEU A 1 262 ? 24.114 -7.571 1.973 1.00 93.56 262 LEU A CA 1
ATOM 2148 C C . LEU A 1 262 ? 24.535 -6.104 2.137 1.00 93.56 262 LEU A C 1
ATOM 2150 O O . LEU A 1 262 ? 23.774 -5.290 2.653 1.00 93.56 262 LEU A O 1
ATOM 2154 N N . LYS A 1 263 ? 25.684 -5.738 1.564 1.00 92.56 263 LYS A N 1
ATOM 2155 C CA . LYS A 1 263 ? 26.244 -4.381 1.572 1.00 92.56 263 LYS A CA 1
ATOM 2156 C C . LYS A 1 263 ? 25.350 -3.360 0.860 1.00 92.56 263 LYS A C 1
ATOM 2158 O O . LYS A 1 263 ? 25.211 -2.228 1.323 1.00 92.56 263 LYS A O 1
ATOM 2163 N N . LEU A 1 264 ? 24.705 -3.741 -0.245 1.00 91.94 264 LEU A N 1
ATOM 2164 C CA . LEU A 1 264 ? 23.686 -2.941 -0.940 1.00 91.94 264 LEU A CA 1
ATOM 2165 C C . LEU A 1 264 ? 22.493 -2.646 -0.017 1.00 91.94 264 LEU A C 1
ATOM 2167 O O . LEU A 1 264 ? 21.987 -1.524 -0.017 1.00 91.94 264 LEU A O 1
ATOM 2171 N N . LYS A 1 265 ? 22.081 -3.617 0.806 1.00 93.94 265 LYS A N 1
ATOM 2172 C CA . LYS A 1 265 ? 21.029 -3.429 1.808 1.00 93.94 265 LYS A CA 1
ATOM 2173 C C . LYS A 1 265 ? 21.485 -2.530 2.969 1.00 93.94 265 LYS A C 1
ATOM 2175 O O . LYS A 1 265 ? 20.804 -1.547 3.234 1.00 93.94 265 LYS A O 1
ATOM 2180 N N . GLU A 1 266 ? 22.640 -2.790 3.583 1.00 92.94 266 GLU A N 1
ATOM 2181 C CA . GLU A 1 266 ? 23.201 -1.973 4.682 1.00 92.94 266 GLU A CA 1
ATOM 2182 C C . GLU A 1 266 ? 23.320 -0.487 4.296 1.00 92.94 266 GLU A C 1
ATOM 2184 O O . GLU A 1 266 ? 22.943 0.417 5.047 1.00 92.94 266 GLU A O 1
ATOM 2189 N N . ASN A 1 267 ? 23.805 -0.216 3.079 1.00 90.75 267 ASN A N 1
ATOM 2190 C CA . ASN A 1 267 ? 23.896 1.148 2.566 1.00 90.75 267 ASN A CA 1
ATOM 2191 C C . ASN A 1 267 ? 22.496 1.759 2.373 1.00 90.75 267 ASN A C 1
ATOM 2193 O O . ASN A 1 267 ? 22.291 2.915 2.741 1.00 90.75 267 ASN A O 1
ATOM 2197 N N . ALA A 1 268 ? 21.513 1.005 1.868 1.00 93.06 268 ALA A N 1
ATOM 2198 C CA . ALA A 1 268 ? 20.134 1.485 1.769 1.00 93.06 268 ALA A CA 1
ATOM 2199 C C . ALA A 1 268 ? 19.522 1.786 3.152 1.00 93.06 268 ALA A C 1
ATOM 2201 O O . ALA A 1 268 ? 18.916 2.843 3.316 1.00 93.06 268 ALA A O 1
ATOM 2202 N N . GLU A 1 269 ? 19.749 0.941 4.163 1.00 93.38 269 GLU A N 1
ATOM 2203 C CA . GLU A 1 269 ? 19.308 1.177 5.548 1.00 93.38 269 GLU A CA 1
ATOM 2204 C C . GLU A 1 269 ? 19.866 2.501 6.099 1.00 93.38 269 GLU A C 1
ATOM 2206 O O . GLU A 1 269 ? 19.108 3.319 6.626 1.00 93.38 269 GLU A O 1
ATOM 2211 N N . SER A 1 270 ? 21.150 2.799 5.861 1.00 91.19 270 SER A N 1
ATOM 2212 C CA . SER A 1 270 ? 21.745 4.089 6.257 1.00 91.19 270 SER A CA 1
ATOM 2213 C C . SER A 1 270 ? 21.079 5.305 5.577 1.00 91.19 270 SER A C 1
ATOM 2215 O O . SER A 1 270 ? 20.955 6.383 6.172 1.00 91.19 270 SER A O 1
ATOM 2217 N N . LEU A 1 271 ? 20.588 5.129 4.343 1.00 90.94 271 LEU A N 1
ATOM 2218 C CA . LEU A 1 271 ? 20.009 6.185 3.507 1.00 90.94 271 LEU A CA 1
ATOM 2219 C C . LEU A 1 271 ? 18.517 6.446 3.769 1.00 90.94 271 LEU A C 1
ATOM 2221 O O . LEU A 1 271 ? 18.052 7.540 3.452 1.00 90.94 271 LEU A O 1
ATOM 2225 N N . MET A 1 272 ? 17.776 5.532 4.414 1.00 90.19 272 MET A N 1
ATOM 2226 C CA . MET A 1 272 ? 16.370 5.750 4.831 1.00 90.19 272 MET A CA 1
ATOM 2227 C C . MET A 1 272 ? 16.195 7.049 5.642 1.00 90.19 272 MET A C 1
ATOM 2229 O O . MET A 1 272 ? 15.172 7.735 5.574 1.00 90.19 272 MET A O 1
ATOM 2233 N N . SER A 1 273 ? 17.234 7.417 6.397 1.00 84.56 273 SER A N 1
ATOM 2234 C CA . SER A 1 273 ? 17.313 8.636 7.204 1.00 84.56 273 SER A CA 1
ATOM 2235 C C . SER A 1 273 ? 17.197 9.939 6.393 1.00 84.56 273 SER A C 1
ATOM 2237 O O . SER A 1 273 ? 16.691 10.932 6.928 1.00 84.56 273 SER A O 1
ATOM 2239 N N . GLN A 1 274 ? 17.569 9.938 5.107 1.00 88.88 274 GLN A N 1
ATOM 2240 C CA . GLN A 1 274 ? 17.648 11.128 4.251 1.00 88.88 274 GLN A CA 1
ATOM 2241 C C . GLN A 1 274 ? 16.276 11.728 3.891 1.00 88.88 274 GLN A C 1
ATOM 2243 O O . GLN A 1 274 ? 15.219 11.140 4.139 1.00 88.88 274 GLN A O 1
ATOM 2248 N N . LYS A 1 275 ? 16.293 12.941 3.324 1.00 88.62 275 LYS A N 1
ATOM 2249 C CA . LYS A 1 275 ? 15.115 13.628 2.770 1.00 88.62 275 LYS A CA 1
ATOM 2250 C C . LYS A 1 275 ? 14.946 13.304 1.276 1.00 88.62 275 LYS A C 1
ATOM 2252 O O . LYS A 1 275 ? 15.872 12.824 0.625 1.00 88.62 275 LYS A O 1
ATOM 2257 N N . GLY A 1 276 ? 13.762 13.603 0.745 1.00 93.19 276 GLY A N 1
ATOM 2258 C CA . GLY A 1 276 ? 13.452 13.491 -0.681 1.00 93.19 276 GLY A CA 1
ATOM 2259 C C . GLY A 1 276 ? 13.403 12.055 -1.221 1.00 93.19 276 GLY A C 1
ATOM 2260 O O . GLY A 1 276 ? 13.449 11.077 -0.467 1.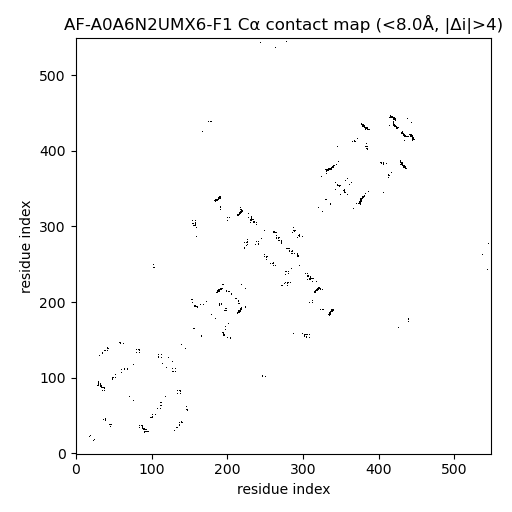00 93.19 276 GLY A O 1
ATOM 2261 N N . LEU A 1 277 ? 13.341 11.951 -2.551 1.00 93.88 277 LEU A N 1
ATOM 2262 C CA . LEU A 1 277 ? 13.242 10.713 -3.340 1.00 93.88 277 LEU A CA 1
ATOM 2263 C C . LEU A 1 277 ? 14.275 9.644 -2.940 1.00 93.88 277 LEU A C 1
ATOM 2265 O O . LEU A 1 277 ? 14.031 8.450 -3.075 1.00 93.88 277 LEU A O 1
ATOM 2269 N N . HIS A 1 278 ? 15.429 10.074 -2.434 1.00 91.44 278 HIS A N 1
ATOM 2270 C CA . HIS A 1 278 ? 16.540 9.218 -2.037 1.00 91.44 278 HIS A CA 1
ATOM 2271 C C . HIS A 1 278 ? 16.265 8.421 -0.758 1.00 91.44 278 HIS A C 1
ATOM 2273 O O . HIS A 1 278 ? 16.436 7.202 -0.760 1.00 91.44 278 HIS A O 1
ATOM 2279 N N . GLY A 1 279 ? 15.766 9.074 0.297 1.00 93.38 279 GLY A N 1
ATOM 2280 C CA . GLY A 1 279 ? 15.337 8.374 1.512 1.00 93.38 279 GLY A CA 1
ATOM 2281 C C . GLY A 1 279 ? 14.111 7.489 1.270 1.00 93.38 279 GLY A C 1
ATOM 2282 O O . GLY A 1 279 ? 14.031 6.388 1.809 1.00 93.38 279 GLY A O 1
ATOM 2283 N N . ALA A 1 280 ? 13.193 7.931 0.403 1.00 96.38 280 ALA A N 1
ATOM 2284 C CA . ALA A 1 280 ? 11.998 7.175 0.030 1.00 96.38 280 ALA A CA 1
ATOM 2285 C C . ALA A 1 280 ? 12.325 5.893 -0.766 1.00 96.38 280 ALA A C 1
ATOM 2287 O O . ALA A 1 280 ? 11.864 4.814 -0.396 1.00 96.38 280 ALA A O 1
ATOM 2288 N N . ALA A 1 281 ? 13.166 5.972 -1.804 1.00 96.12 281 ALA A N 1
ATOM 2289 C CA . ALA A 1 281 ? 13.566 4.796 -2.582 1.00 96.12 281 ALA A CA 1
ATOM 2290 C C . ALA A 1 281 ? 14.365 3.783 -1.742 1.00 96.12 281 ALA A C 1
ATOM 2292 O O . ALA A 1 281 ? 14.170 2.573 -1.867 1.00 96.12 281 ALA A O 1
ATOM 2293 N N . ALA A 1 282 ? 15.222 4.273 -0.839 1.00 95.31 282 ALA A N 1
ATOM 2294 C CA . ALA A 1 282 ? 15.945 3.436 0.112 1.00 95.31 282 ALA A CA 1
ATOM 2295 C C . ALA A 1 282 ? 14.995 2.722 1.096 1.00 95.31 282 ALA A C 1
ATOM 2297 O O . ALA A 1 282 ? 15.083 1.506 1.257 1.00 95.31 282 ALA A O 1
ATOM 2298 N N . PHE A 1 283 ? 14.033 3.447 1.683 1.00 95.50 283 PHE A N 1
ATOM 2299 C CA . PHE A 1 283 ? 12.984 2.883 2.545 1.00 95.50 283 PHE A CA 1
ATOM 2300 C C . PHE A 1 283 ? 12.171 1.791 1.836 1.00 95.50 283 PHE A C 1
ATOM 2302 O O . PHE A 1 283 ? 11.954 0.717 2.403 1.00 95.50 283 PHE A O 1
ATOM 2309 N N . TRP A 1 284 ? 11.765 2.023 0.586 1.00 95.94 284 TRP A N 1
ATOM 2310 C CA . TRP A 1 284 ? 11.040 1.026 -0.200 1.00 95.94 284 TRP A CA 1
ATOM 2311 C C . TRP A 1 284 ? 11.881 -0.230 -0.465 1.00 95.94 284 TRP A C 1
ATOM 2313 O O . TRP A 1 284 ? 11.406 -1.352 -0.264 1.00 95.94 284 TRP A O 1
ATOM 2323 N N . TYR A 1 285 ? 13.143 -0.055 -0.872 1.00 94.69 285 TYR A N 1
ATOM 2324 C CA . TYR A 1 285 ? 14.043 -1.171 -1.163 1.00 94.69 285 TYR A CA 1
ATOM 2325 C C . TYR A 1 285 ? 14.262 -2.053 0.072 1.00 94.69 285 TYR A C 1
ATOM 2327 O O . TYR A 1 285 ? 14.079 -3.267 -0.010 1.00 94.69 285 TYR A O 1
ATOM 2335 N N . VAL A 1 286 ? 14.553 -1.459 1.235 1.00 93.69 286 VAL A N 1
ATOM 2336 C CA . VAL A 1 286 ? 14.769 -2.207 2.486 1.00 93.69 286 VAL A CA 1
ATOM 2337 C C . VAL A 1 286 ? 13.550 -3.064 2.842 1.00 93.69 286 VAL A C 1
ATOM 2339 O O . VAL A 1 286 ? 13.701 -4.272 3.025 1.00 93.69 286 VAL A O 1
ATOM 2342 N N . ASN A 1 287 ? 12.337 -2.498 2.821 1.00 91.88 287 ASN A N 1
ATOM 2343 C CA . ASN A 1 287 ? 11.093 -3.242 3.087 1.00 91.88 287 ASN A CA 1
ATOM 2344 C C . ASN A 1 287 ? 10.795 -4.348 2.046 1.00 91.88 287 ASN A C 1
ATOM 2346 O O . ASN A 1 287 ? 10.084 -5.319 2.338 1.00 91.88 287 ASN A O 1
ATOM 2350 N N . THR A 1 288 ? 11.358 -4.229 0.840 1.00 91.94 288 THR A N 1
ATOM 2351 C CA . THR A 1 288 ? 11.268 -5.216 -0.250 1.00 91.94 288 THR A CA 1
ATOM 2352 C C . THR A 1 288 ? 12.272 -6.370 -0.083 1.00 91.94 288 THR A C 1
ATOM 2354 O O . THR A 1 288 ? 12.028 -7.478 -0.567 1.00 91.94 288 THR A O 1
ATOM 2357 N N . THR A 1 289 ? 13.370 -6.160 0.648 1.00 91.19 289 THR A N 1
ATOM 2358 C CA . THR A 1 289 ? 14.365 -7.202 0.964 1.00 91.19 289 THR A CA 1
ATOM 2359 C C . THR A 1 289 ? 14.004 -8.046 2.196 1.00 91.19 289 THR A C 1
ATOM 2361 O O . THR A 1 289 ? 13.072 -7.744 2.946 1.00 91.19 289 THR A O 1
ATOM 2364 N N . ASN A 1 290 ? 14.741 -9.141 2.405 1.00 89.69 290 ASN A N 1
ATOM 2365 C CA . ASN A 1 290 ? 14.778 -9.888 3.665 1.00 89.69 290 ASN A CA 1
ATOM 2366 C C . ASN A 1 290 ? 16.055 -9.568 4.475 1.00 89.69 290 ASN A C 1
ATOM 2368 O O . ASN A 1 290 ? 16.855 -8.713 4.092 1.00 89.69 290 ASN A O 1
ATOM 2372 N N . LYS A 1 291 ? 16.283 -10.260 5.603 1.00 87.06 291 LYS A N 1
ATOM 2373 C CA . LYS A 1 291 ? 17.457 -10.003 6.460 1.00 87.06 291 LYS A CA 1
ATOM 2374 C C . LYS A 1 291 ? 18.813 -10.107 5.735 1.00 87.06 291 LYS A C 1
ATOM 2376 O O . LYS A 1 291 ? 19.701 -9.332 6.062 1.00 87.06 291 LYS A O 1
ATOM 2381 N N . ASN A 1 292 ? 18.937 -10.971 4.722 1.00 87.75 292 ASN A N 1
ATOM 2382 C CA . ASN A 1 292 ? 20.160 -11.188 3.938 1.00 87.75 292 ASN A CA 1
ATOM 2383 C C . ASN A 1 292 ? 20.271 -10.250 2.710 1.00 87.75 292 ASN A C 1
ATOM 2385 O O . ASN A 1 292 ? 21.117 -10.481 1.855 1.00 87.75 292 ASN A O 1
ATOM 2389 N N . GLY A 1 293 ? 19.385 -9.258 2.550 1.00 88.62 293 GLY A N 1
ATOM 2390 C CA . GLY A 1 293 ? 19.349 -8.389 1.364 1.00 88.62 293 GLY A CA 1
ATOM 2391 C C . GLY A 1 293 ? 18.659 -8.992 0.132 1.00 88.62 293 GLY A C 1
ATOM 2392 O O . GLY A 1 293 ? 18.489 -8.295 -0.864 1.00 88.62 293 GLY A O 1
ATOM 2393 N N . ASN A 1 294 ? 18.196 -10.247 0.190 1.00 90.94 294 ASN A N 1
ATOM 2394 C CA . ASN A 1 294 ? 17.507 -10.886 -0.935 1.00 90.94 294 ASN A CA 1
ATOM 2395 C C . ASN A 1 294 ? 16.125 -10.258 -1.172 1.00 90.94 294 ASN A C 1
ATOM 2397 O O . ASN A 1 294 ? 15.312 -10.174 -0.249 1.00 90.94 294 ASN A O 1
ATOM 2401 N N . VAL A 1 295 ? 15.861 -9.848 -2.415 1.00 90.44 295 VAL A N 1
ATOM 2402 C CA . VAL A 1 295 ? 14.612 -9.201 -2.850 1.00 90.44 295 VAL A CA 1
ATOM 2403 C C . VAL A 1 295 ? 13.468 -10.209 -2.955 1.00 90.44 295 VAL A C 1
ATOM 2405 O O . VAL A 1 295 ? 13.571 -11.237 -3.629 1.00 90.44 295 VAL A O 1
ATOM 2408 N N . ASP A 1 296 ? 12.330 -9.876 -2.351 1.00 88.75 296 ASP A N 1
ATOM 2409 C CA . ASP A 1 296 ? 11.088 -10.626 -2.510 1.00 88.75 296 ASP A CA 1
ATOM 2410 C C . ASP A 1 296 ? 10.428 -10.314 -3.870 1.00 88.75 296 ASP A C 1
ATOM 2412 O O . ASP A 1 296 ? 10.052 -9.177 -4.180 1.00 88.75 296 ASP A O 1
ATOM 2416 N N . LYS A 1 297 ? 10.265 -11.355 -4.696 1.00 85.62 297 LYS A N 1
ATOM 2417 C CA . LYS A 1 297 ? 9.686 -11.268 -6.048 1.00 85.62 297 LYS A CA 1
ATOM 2418 C C . LYS A 1 297 ? 8.201 -10.887 -6.060 1.00 85.62 297 LYS A C 1
ATOM 2420 O O . LYS A 1 297 ? 7.723 -10.429 -7.096 1.00 85.62 297 LYS A O 1
ATOM 2425 N N . GLN A 1 298 ? 7.469 -11.088 -4.964 1.00 84.50 298 GLN A N 1
ATOM 2426 C CA . GLN A 1 298 ? 6.091 -10.616 -4.832 1.00 84.50 298 GLN A CA 1
ATOM 2427 C C . GLN A 1 298 ? 6.071 -9.131 -4.466 1.00 84.50 298 GLN A C 1
ATOM 2429 O O . GLN A 1 298 ? 5.390 -8.363 -5.142 1.00 84.50 298 GLN A O 1
ATOM 2434 N N . LYS A 1 299 ? 6.880 -8.706 -3.483 1.00 87.69 299 LYS A N 1
ATOM 2435 C CA . LYS A 1 299 ? 6.979 -7.290 -3.080 1.00 87.69 299 LYS A CA 1
ATOM 2436 C C . LYS A 1 299 ? 7.447 -6.385 -4.225 1.00 87.69 299 LYS A C 1
ATOM 2438 O O . LYS A 1 299 ? 6.885 -5.313 -4.403 1.00 87.69 299 LYS A O 1
ATOM 2443 N N . ARG A 1 300 ? 8.387 -6.840 -5.070 1.00 88.88 300 ARG A N 1
ATOM 2444 C CA . ARG A 1 300 ? 8.866 -6.098 -6.261 1.00 88.88 300 ARG A CA 1
ATOM 2445 C C . ARG A 1 300 ? 7.741 -5.606 -7.187 1.00 88.88 300 ARG A C 1
ATOM 2447 O O . ARG A 1 300 ? 7.938 -4.612 -7.881 1.00 88.88 300 ARG A O 1
ATOM 2454 N N . LYS A 1 301 ? 6.583 -6.276 -7.208 1.00 85.56 301 LYS A N 1
ATOM 2455 C CA . LYS A 1 301 ? 5.432 -5.880 -8.035 1.00 85.56 301 LYS A CA 1
ATOM 2456 C C . LYS A 1 301 ? 4.762 -4.586 -7.582 1.00 85.56 301 LYS A C 1
ATOM 2458 O O . LYS A 1 301 ? 4.099 -3.961 -8.397 1.00 85.56 301 LYS A O 1
ATOM 2463 N N . SER A 1 302 ? 4.929 -4.159 -6.328 1.00 88.31 302 SER A N 1
ATOM 2464 C CA . SER A 1 302 ? 4.251 -2.956 -5.835 1.00 88.31 302 SER A CA 1
ATOM 2465 C C . SER A 1 302 ? 4.737 -1.662 -6.501 1.00 88.31 302 SER A C 1
ATOM 2467 O O . SER A 1 302 ? 4.030 -0.664 -6.441 1.00 88.31 302 SER A O 1
ATOM 2469 N N . LEU A 1 303 ? 5.878 -1.690 -7.208 1.00 89.69 303 LEU A N 1
ATOM 2470 C CA . LEU A 1 303 ? 6.294 -0.609 -8.113 1.00 89.69 303 LEU A CA 1
ATOM 2471 C C . LEU A 1 303 ? 5.292 -0.355 -9.241 1.00 89.69 303 LEU A C 1
ATOM 2473 O O . LEU A 1 303 ? 5.180 0.771 -9.702 1.00 89.69 303 LEU A O 1
ATOM 2477 N N . GLU A 1 304 ? 4.572 -1.382 -9.696 1.00 85.38 304 GLU A N 1
ATOM 2478 C CA . GLU A 1 304 ? 3.604 -1.241 -10.790 1.00 85.38 304 GLU A CA 1
ATOM 2479 C C . GLU A 1 304 ? 2.328 -0.507 -10.328 1.00 85.38 304 GLU A C 1
ATOM 2481 O O . GLU A 1 304 ? 1.630 0.069 -11.152 1.00 85.38 304 GLU A O 1
ATOM 2486 N N . GLU A 1 305 ? 2.083 -0.442 -9.012 1.00 89.12 305 GLU A N 1
ATOM 2487 C CA . GLU A 1 305 ? 0.969 0.295 -8.393 1.00 89.12 305 GLU A CA 1
ATOM 2488 C C . GLU A 1 305 ? 1.298 1.785 -8.158 1.00 89.12 305 GLU A C 1
ATOM 2490 O O . GLU A 1 305 ? 0.402 2.552 -7.817 1.00 89.12 305 GLU A O 1
ATOM 2495 N N . PHE A 1 306 ? 2.561 2.227 -8.295 1.00 93.06 306 PHE A N 1
ATOM 2496 C CA . PHE A 1 306 ? 2.998 3.558 -7.829 1.00 93.06 306 PHE A CA 1
ATOM 2497 C C . PHE A 1 306 ? 2.244 4.719 -8.488 1.00 93.06 306 PHE A C 1
ATOM 2499 O O . PHE A 1 306 ? 1.846 5.655 -7.795 1.00 93.06 306 PHE A O 1
ATOM 2506 N N . ALA A 1 307 ? 2.028 4.661 -9.804 1.00 90.44 307 ALA A N 1
ATOM 2507 C CA . ALA A 1 307 ? 1.319 5.711 -10.533 1.00 90.44 307 ALA A CA 1
ATOM 2508 C C . ALA A 1 307 ? -0.162 5.813 -10.125 1.00 90.44 307 ALA A C 1
ATOM 2510 O O . ALA A 1 307 ? -0.684 6.916 -9.998 1.00 90.44 307 ALA A O 1
ATOM 2511 N N . TYR A 1 308 ? -0.823 4.681 -9.865 1.00 92.75 308 TYR A N 1
ATOM 2512 C CA . TYR A 1 308 ? -2.225 4.661 -9.442 1.00 92.75 308 TYR A CA 1
ATOM 2513 C C . TYR A 1 308 ? -2.376 5.078 -7.974 1.00 92.75 308 TYR A C 1
ATOM 2515 O O . TYR A 1 308 ? -3.161 5.964 -7.640 1.00 92.75 308 TYR A O 1
ATOM 2523 N N . ALA A 1 309 ? -1.532 4.524 -7.103 1.00 95.00 309 ALA A N 1
ATOM 2524 C CA . ALA A 1 309 ? -1.464 4.894 -5.698 1.00 95.00 309 ALA A CA 1
ATOM 2525 C C . ALA A 1 309 ? -1.149 6.388 -5.495 1.00 95.00 309 ALA A C 1
ATOM 2527 O O . ALA A 1 309 ? -1.691 6.992 -4.575 1.00 95.00 309 ALA A O 1
ATOM 2528 N N . SER A 1 310 ? -0.323 7.004 -6.350 1.00 95.88 310 SER A N 1
ATOM 2529 C CA . SER A 1 310 ? -0.064 8.453 -6.325 1.00 95.88 310 SER A CA 1
ATOM 2530 C C . SER A 1 310 ? -1.350 9.275 -6.312 1.00 95.88 310 SER A C 1
ATOM 2532 O O . SER A 1 310 ? -1.469 10.193 -5.505 1.00 95.88 310 SER A O 1
ATOM 2534 N N . GLU A 1 311 ? -2.315 8.933 -7.169 1.00 94.75 311 GLU A N 1
ATOM 2535 C CA . GLU A 1 311 ? -3.584 9.657 -7.259 1.00 94.75 311 GLU A CA 1
ATOM 2536 C C . GLU A 1 311 ? -4.516 9.321 -6.085 1.00 94.75 311 GLU A C 1
ATOM 2538 O O . GLU A 1 311 ? -5.098 10.234 -5.505 1.00 94.75 311 GLU A O 1
ATOM 2543 N N . LEU A 1 312 ? -4.580 8.055 -5.647 1.00 95.50 312 LEU A N 1
ATOM 2544 C CA . LEU A 1 312 ? -5.373 7.658 -4.471 1.00 95.50 312 LEU A CA 1
ATOM 2545 C C . LEU A 1 312 ? -4.890 8.317 -3.166 1.00 95.50 312 LEU A C 1
ATOM 2547 O O . LEU A 1 312 ? -5.693 8.701 -2.324 1.00 95.50 312 LEU A O 1
ATOM 2551 N N . TYR A 1 313 ? -3.577 8.468 -2.979 1.00 97.12 313 TYR A N 1
ATOM 2552 C CA . TYR A 1 313 ? -3.005 9.091 -1.778 1.00 97.12 313 TYR A CA 1
ATOM 2553 C C . TYR A 1 313 ? -2.860 10.620 -1.889 1.00 97.12 313 TYR A C 1
ATOM 2555 O O . TYR A 1 313 ? -2.450 11.262 -0.923 1.00 97.12 313 TYR A O 1
ATOM 2563 N N . LYS A 1 314 ? -3.192 11.223 -3.037 1.00 95.38 314 LYS A N 1
ATOM 2564 C CA . LYS A 1 314 ? -2.938 12.640 -3.366 1.00 95.38 314 LYS A CA 1
ATOM 2565 C C . LYS A 1 314 ? -3.571 13.629 -2.390 1.00 95.38 314 LYS A C 1
ATOM 2567 O O . LYS A 1 314 ? -2.934 14.609 -2.014 1.00 95.38 314 LYS A O 1
ATOM 2572 N N . ASN A 1 315 ? -4.798 13.327 -1.969 1.00 94.31 315 ASN A N 1
ATOM 2573 C CA . ASN A 1 315 ? -5.607 14.158 -1.075 1.00 94.31 315 ASN A CA 1
ATOM 2574 C C . ASN A 1 315 ? -5.590 13.655 0.383 1.00 94.31 315 ASN A C 1
ATOM 2576 O O . ASN A 1 315 ? -6.269 14.221 1.236 1.00 94.31 315 ASN A O 1
ATOM 2580 N N . VAL A 1 316 ? -4.823 12.599 0.687 1.00 98.12 316 VAL A N 1
ATOM 2581 C CA . VAL A 1 316 ? -4.735 12.028 2.038 1.00 98.12 316 VAL A CA 1
ATOM 2582 C C . VAL A 1 316 ? -3.890 12.928 2.938 1.00 98.12 316 VAL A C 1
ATOM 2584 O O . VAL A 1 316 ? -2.771 13.321 2.598 1.00 98.12 316 VAL A O 1
ATOM 2587 N N . ILE A 1 317 ? -4.402 13.223 4.130 1.00 97.94 317 ILE A N 1
ATOM 2588 C CA . ILE A 1 317 ? -3.710 14.050 5.117 1.00 97.94 317 ILE A CA 1
ATOM 2589 C C . ILE A 1 317 ? -2.758 13.161 5.926 1.00 97.94 317 ILE A C 1
ATOM 2591 O O . ILE A 1 317 ? -3.182 12.354 6.753 1.00 97.94 317 ILE A O 1
ATOM 2595 N N . PHE A 1 318 ? -1.455 13.311 5.683 1.00 97.38 318 PHE A N 1
ATOM 2596 C CA . PHE A 1 318 ? -0.400 12.537 6.345 1.00 97.38 318 PHE A CA 1
ATOM 2597 C C . PHE A 1 318 ? 0.073 13.202 7.642 1.00 97.38 318 PHE A C 1
ATOM 2599 O O . PHE A 1 318 ? 0.746 14.234 7.621 1.00 97.38 318 PHE A O 1
ATOM 2606 N N . GLU A 1 319 ? -0.229 12.577 8.778 1.00 95.06 319 GLU A N 1
ATOM 2607 C CA . GLU A 1 319 ? 0.022 13.106 10.117 1.00 95.06 319 GLU A CA 1
ATOM 2608 C C . GLU A 1 319 ? 1.009 12.234 10.912 1.00 95.06 319 GLU A C 1
ATOM 2610 O O . GLU A 1 319 ? 0.985 11.004 10.851 1.00 95.06 319 GLU A O 1
ATOM 2615 N N . ARG A 1 320 ? 1.906 12.870 11.679 1.00 93.31 320 ARG A N 1
ATOM 2616 C CA . ARG A 1 320 ? 2.877 12.176 12.539 1.00 93.31 320 ARG A CA 1
ATOM 2617 C C . ARG A 1 320 ? 2.613 12.489 14.003 1.00 93.31 320 ARG A C 1
ATOM 2619 O O . ARG A 1 320 ? 3.065 13.515 14.506 1.00 93.31 320 ARG A O 1
ATOM 2626 N N . SER A 1 321 ? 1.909 11.595 14.688 1.00 91.00 321 SER A N 1
ATOM 2627 C CA . SER A 1 321 ? 1.538 11.770 16.096 1.00 91.00 321 SER A CA 1
ATOM 2628 C C . SER A 1 321 ? 1.400 10.438 16.831 1.00 91.00 321 SER A C 1
ATOM 2630 O O . SER A 1 321 ? 1.149 9.395 16.228 1.00 91.00 321 SER A O 1
ATOM 2632 N N . ASN A 1 322 ? 1.530 10.485 18.160 1.00 90.00 322 ASN A N 1
ATOM 2633 C CA . ASN A 1 322 ? 1.120 9.384 19.026 1.00 90.00 322 ASN A CA 1
ATOM 2634 C C . ASN A 1 322 ? -0.381 9.093 18.826 1.00 90.00 322 ASN A C 1
ATOM 2636 O O . ASN A 1 322 ? -1.187 10.022 18.747 1.00 90.00 322 ASN A O 1
ATOM 2640 N N . ALA A 1 323 ? -0.743 7.810 18.757 1.00 91.12 323 ALA A N 1
ATOM 2641 C CA . ALA A 1 323 ? -2.106 7.359 18.488 1.00 91.12 323 ALA A CA 1
ATOM 2642 C C . ALA A 1 323 ? -3.138 7.868 19.512 1.00 91.12 323 ALA A C 1
ATOM 2644 O O . ALA A 1 323 ? -4.231 8.260 19.118 1.00 91.12 323 ALA A O 1
ATOM 2645 N N . LEU A 1 324 ? -2.797 7.942 20.805 1.00 92.12 324 LEU A N 1
ATOM 2646 C CA . LEU A 1 324 ? -3.715 8.443 21.836 1.00 92.12 324 LEU A CA 1
ATOM 2647 C C . LEU A 1 324 ? -4.021 9.932 21.628 1.00 92.12 324 LEU A C 1
ATOM 2649 O O . LEU A 1 324 ? -5.196 10.286 21.544 1.00 92.12 324 LEU A O 1
ATOM 2653 N N . TYR A 1 325 ? -2.980 10.756 21.446 1.00 91.94 325 TYR A N 1
ATOM 2654 C CA . TYR A 1 325 ? -3.103 12.191 21.139 1.00 91.94 325 TYR A CA 1
ATOM 2655 C C . TYR A 1 325 ? -3.864 12.443 19.831 1.00 91.94 325 TYR A C 1
ATOM 2657 O O . TYR A 1 325 ? -4.614 13.409 19.703 1.00 91.94 325 TYR A O 1
ATOM 2665 N N . ARG A 1 326 ? -3.676 11.579 18.825 1.00 93.12 326 ARG A N 1
ATOM 2666 C CA . ARG A 1 326 ? -4.433 11.680 17.577 1.00 93.12 326 ARG A CA 1
ATOM 2667 C C . ARG A 1 326 ? -5.910 11.360 17.805 1.00 93.12 326 ARG A C 1
ATOM 2669 O O . ARG A 1 326 ? -6.758 12.102 17.322 1.00 93.12 326 ARG A O 1
ATOM 2676 N N . LEU A 1 327 ? -6.207 10.322 18.585 1.00 94.75 327 LEU A N 1
ATOM 2677 C CA . LEU A 1 327 ? -7.566 9.920 18.946 1.00 94.75 327 LEU A CA 1
ATOM 2678 C C . LEU A 1 327 ? -8.305 10.983 19.787 1.00 94.75 327 LEU A C 1
ATOM 2680 O O . LEU A 1 327 ? -9.519 11.085 19.650 1.00 94.75 327 LEU A O 1
ATOM 2684 N N . ASP A 1 328 ? -7.617 11.826 20.580 1.00 93.50 328 ASP A N 1
ATOM 2685 C CA . ASP A 1 328 ? -8.249 12.950 21.320 1.00 93.50 328 ASP A CA 1
ATOM 2686 C C . ASP A 1 328 ? -9.050 13.894 20.420 1.00 93.50 328 ASP A C 1
ATOM 2688 O O . ASP A 1 328 ? -10.052 14.454 20.853 1.00 93.50 328 ASP A O 1
ATOM 2692 N N . LYS A 1 329 ? -8.624 14.060 19.165 1.00 94.38 329 LYS A N 1
ATOM 2693 C CA . LYS A 1 329 ? -9.239 15.005 18.226 1.00 94.38 329 LYS A CA 1
ATOM 2694 C C . LYS A 1 329 ? -10.481 14.461 17.520 1.00 94.38 329 LYS A C 1
ATOM 2696 O O . LYS A 1 329 ? -11.191 15.248 16.913 1.00 94.38 329 LYS A O 1
ATOM 2701 N N . TRP A 1 330 ? -10.721 13.148 17.588 1.00 94.19 330 TRP A N 1
ATOM 2702 C CA . TRP A 1 330 ? -11.710 12.463 16.743 1.00 94.19 330 TRP A CA 1
ATOM 2703 C C . TRP A 1 330 ? -12.649 11.518 17.499 1.00 94.19 330 TRP A C 1
ATOM 2705 O O . TRP A 1 330 ? -13.700 11.187 16.974 1.00 94.19 330 TRP A O 1
ATOM 2715 N N . TYR A 1 331 ? -12.337 11.087 18.728 1.00 93.56 331 TYR A N 1
ATOM 2716 C CA . TYR A 1 331 ? -13.169 10.095 19.434 1.00 93.56 331 TYR A CA 1
ATOM 2717 C C . TYR A 1 331 ? -14.613 10.556 19.717 1.00 93.56 331 TYR A C 1
ATOM 2719 O O . TYR A 1 331 ? -15.505 9.717 19.815 1.00 93.56 331 TYR A O 1
ATOM 2727 N N . ASN A 1 332 ? -14.853 11.868 19.815 1.00 96.19 332 ASN A N 1
ATOM 2728 C CA . ASN A 1 332 ? -16.182 12.461 20.010 1.00 96.19 332 ASN A CA 1
ATOM 2729 C C . ASN A 1 332 ? -16.917 12.813 18.702 1.00 96.19 332 ASN A C 1
ATOM 2731 O O . ASN A 1 332 ? -18.058 13.264 18.772 1.00 96.19 332 ASN A O 1
ATOM 2735 N N . ASP A 1 333 ? -16.287 12.635 17.539 1.00 97.12 333 ASP A N 1
ATOM 2736 C CA . ASP A 1 333 ? -16.874 12.972 16.241 1.00 97.12 333 ASP A CA 1
ATOM 2737 C C . ASP A 1 333 ? -17.696 11.796 15.694 1.00 97.12 333 ASP A C 1
ATOM 2739 O O . ASP A 1 333 ? -17.154 10.783 15.257 1.00 97.12 333 ASP A O 1
ATOM 2743 N N . GLU A 1 334 ? -19.022 11.928 15.710 1.00 97.25 334 GLU A N 1
ATOM 2744 C CA . GLU A 1 334 ? -19.956 10.906 15.215 1.00 97.25 334 GLU A CA 1
ATOM 2745 C C . GLU A 1 334 ? -19.849 10.678 13.695 1.00 97.25 334 GLU A C 1
ATOM 2747 O O . GLU A 1 334 ? -20.215 9.598 13.223 1.00 97.25 334 GLU A O 1
ATOM 2752 N N . LYS A 1 335 ? -19.281 11.641 12.949 1.00 97.75 335 LYS A N 1
ATOM 2753 C CA . LYS A 1 335 ? -19.001 11.550 11.507 1.00 97.75 335 LYS A CA 1
ATOM 2754 C C . LYS A 1 335 ? -17.616 10.979 11.183 1.00 97.75 335 LYS A C 1
ATOM 2756 O O . LYS A 1 335 ? -17.256 10.886 10.006 1.00 97.75 335 LYS A O 1
ATOM 2761 N N . ALA A 1 336 ? -16.834 10.584 12.190 1.00 98.19 336 ALA A N 1
ATOM 2762 C CA . ALA A 1 336 ? -15.536 9.950 11.997 1.00 98.19 336 ALA A CA 1
ATOM 2763 C C . ALA A 1 336 ? -15.633 8.413 11.975 1.00 98.19 336 ALA A C 1
ATOM 2765 O O . ALA A 1 336 ? -16.271 7.790 12.831 1.00 98.19 336 ALA A O 1
ATOM 2766 N N . PHE A 1 337 ? -14.914 7.792 11.033 1.00 98.56 337 PHE A N 1
ATOM 2767 C CA . PHE A 1 337 ? -14.631 6.355 11.021 1.00 98.56 337 PHE A CA 1
ATOM 2768 C C . PHE A 1 337 ? -13.154 6.082 11.340 1.00 98.56 337 PHE A C 1
ATOM 2770 O O . PHE A 1 337 ? -12.262 6.447 10.572 1.00 98.56 337 PHE A O 1
ATOM 2777 N N . ILE A 1 338 ? -12.877 5.446 12.480 1.00 98.56 338 ILE A N 1
ATOM 2778 C CA . ILE A 1 338 ? -11.520 5.263 13.014 1.00 98.56 338 ILE A CA 1
ATOM 2779 C C . ILE A 1 338 ? -11.058 3.808 12.856 1.00 98.56 338 ILE A C 1
ATOM 2781 O O . ILE A 1 338 ? -11.664 2.879 13.392 1.00 98.56 338 ILE A O 1
ATOM 2785 N N . LEU A 1 339 ? -9.937 3.612 12.163 1.00 98.38 339 LEU A N 1
ATOM 2786 C CA . LEU A 1 339 ? -9.269 2.322 11.996 1.00 98.38 339 LEU A CA 1
ATOM 2787 C C . LEU A 1 339 ? -8.127 2.195 13.007 1.00 98.38 339 LEU A C 1
ATOM 2789 O O . LEU A 1 339 ? -7.272 3.078 13.101 1.00 98.38 339 LEU A O 1
ATOM 2793 N N . VAL A 1 340 ? -8.086 1.090 13.751 1.00 97.25 340 VAL A N 1
ATOM 2794 C CA . VAL A 1 340 ? -7.128 0.888 14.844 1.00 97.25 340 VAL A CA 1
ATOM 2795 C C . VAL A 1 340 ? -6.431 -0.468 14.695 1.00 97.25 340 VAL A C 1
ATOM 2797 O O . VAL A 1 340 ? -6.924 -1.484 15.175 1.00 97.25 340 VAL A O 1
ATOM 2800 N N . ASP A 1 341 ? -5.277 -0.486 14.020 1.00 94.12 341 ASP A N 1
ATOM 2801 C CA . ASP A 1 341 ? -4.438 -1.682 13.792 1.00 94.12 341 ASP A CA 1
ATOM 2802 C C . ASP A 1 341 ? -3.044 -1.528 14.449 1.00 94.12 341 ASP A C 1
ATOM 2804 O O . ASP A 1 341 ? -2.044 -1.315 13.758 1.00 94.12 341 ASP A O 1
ATOM 2808 N N . PRO A 1 342 ? -2.958 -1.545 15.795 1.00 91.25 342 PRO A N 1
ATOM 2809 C CA . PRO A 1 342 ? -1.713 -1.315 16.530 1.00 91.25 342 PRO A CA 1
ATOM 2810 C C . PRO A 1 342 ? -0.733 -2.493 16.381 1.00 91.25 342 PRO A C 1
ATOM 2812 O O . PRO A 1 342 ? -1.120 -3.575 15.936 1.00 91.25 342 PRO A O 1
ATOM 2815 N N . PRO A 1 343 ? 0.529 -2.363 16.835 1.00 86.06 343 PRO A N 1
ATOM 2816 C CA . PRO A 1 343 ? 1.324 -3.527 17.232 1.00 86.06 343 PRO A CA 1
ATOM 2817 C C . PRO A 1 343 ? 0.511 -4.407 18.188 1.00 86.06 343 PRO A C 1
ATOM 2819 O O . PRO A 1 343 ? -0.178 -3.886 19.058 1.00 86.06 343 PRO A O 1
ATOM 2822 N N . TYR A 1 344 ? 0.548 -5.730 18.034 1.00 84.69 344 TYR A N 1
ATOM 2823 C CA . TYR A 1 344 ? -0.274 -6.609 18.876 1.00 84.69 344 TYR A CA 1
ATOM 2824 C C . TYR A 1 344 ? 0.445 -6.925 20.192 1.00 84.69 344 TYR A C 1
ATOM 2826 O O . TYR A 1 344 ? 1.654 -7.195 20.157 1.00 84.69 344 TYR A O 1
ATOM 2834 N N . PRO A 1 345 ? -0.274 -6.946 21.332 1.00 77.81 345 PRO A N 1
ATOM 2835 C CA . PRO A 1 345 ? 0.335 -7.205 22.630 1.00 77.81 345 PRO A CA 1
ATOM 2836 C C . PRO A 1 345 ? 0.988 -8.587 22.623 1.00 77.81 345 PRO A C 1
ATOM 2838 O O . PRO A 1 345 ? 0.552 -9.483 21.898 1.00 77.81 345 PRO A O 1
ATOM 2841 N N . TYR A 1 346 ? 2.066 -8.749 23.390 1.00 73.69 346 TYR A N 1
ATOM 2842 C CA . TYR A 1 346 ? 2.848 -9.993 23.483 1.00 73.69 346 TYR A CA 1
ATOM 2843 C C . TYR A 1 346 ? 3.490 -10.478 22.157 1.00 73.69 346 TYR A C 1
ATOM 2845 O O . TYR A 1 346 ? 4.042 -11.581 22.095 1.00 73.69 346 TYR A O 1
ATOM 2853 N N . THR A 1 347 ? 3.477 -9.664 21.091 1.00 67.12 347 THR A N 1
ATOM 2854 C CA . THR A 1 347 ? 4.196 -9.944 19.831 1.00 67.12 347 THR A CA 1
ATOM 2855 C C . THR A 1 347 ? 5.534 -9.199 19.743 1.00 67.12 347 THR A C 1
ATOM 2857 O O . THR A 1 347 ? 5.918 -8.484 20.658 1.00 67.12 347 THR A O 1
ATOM 2860 N N . LEU A 1 348 ? 6.295 -9.391 18.657 1.00 57.72 348 LEU A N 1
ATOM 2861 C CA . LEU A 1 348 ? 7.666 -8.872 18.509 1.00 57.72 348 LEU A CA 1
ATOM 2862 C C . LEU A 1 348 ? 7.767 -7.388 18.078 1.00 57.72 348 LEU A C 1
ATOM 2864 O O . LEU A 1 348 ? 8.808 -6.991 17.562 1.00 57.72 348 LEU A O 1
ATOM 2868 N N . GLY A 1 349 ? 6.732 -6.573 18.315 1.00 54.72 349 GLY A N 1
ATOM 2869 C CA . GLY A 1 349 ? 6.786 -5.115 18.123 1.00 54.72 349 GLY A CA 1
ATOM 2870 C C . GLY A 1 349 ? 6.991 -4.681 16.667 1.00 54.72 349 GLY A C 1
ATOM 2871 O O . GLY A 1 349 ? 6.664 -5.429 15.739 1.00 54.72 349 GLY A O 1
ATOM 2872 N N . TYR A 1 350 ? 7.526 -3.471 16.452 1.00 48.69 350 TYR A N 1
ATOM 2873 C CA . TYR A 1 350 ? 7.883 -3.011 15.105 1.00 48.69 350 TYR A CA 1
ATOM 2874 C C . TYR A 1 350 ? 9.293 -3.443 14.675 1.00 48.69 350 TYR A C 1
ATOM 2876 O O . TYR A 1 350 ? 9.537 -3.542 13.470 1.00 48.69 350 TYR A O 1
ATOM 2884 N N . LEU A 1 351 ? 10.207 -3.739 15.611 1.00 42.03 351 LEU A N 1
ATOM 2885 C CA . LEU A 1 351 ? 11.562 -4.221 15.315 1.00 42.03 351 LEU A CA 1
ATOM 2886 C C . LEU A 1 351 ? 12.107 -5.207 16.366 1.00 42.03 351 LEU A C 1
ATOM 2888 O O . LEU A 1 351 ? 11.659 -5.279 17.506 1.00 42.03 351 LEU A O 1
ATOM 2892 N N . HIS A 1 352 ? 13.112 -5.990 15.966 1.00 41.59 352 HIS A N 1
ATOM 2893 C CA . HIS A 1 352 ? 13.734 -7.000 16.824 1.00 41.59 352 HIS A CA 1
ATOM 2894 C C . HIS A 1 352 ? 14.628 -6.384 17.913 1.00 41.59 352 HIS A C 1
ATOM 2896 O O . HIS A 1 352 ? 15.806 -6.155 17.650 1.00 41.59 352 HIS A O 1
ATOM 2902 N N . LEU A 1 353 ? 14.087 -6.215 19.126 1.00 34.84 353 LEU A N 1
ATOM 2903 C CA . LEU A 1 353 ? 14.668 -6.545 20.449 1.00 34.84 353 LEU A CA 1
ATOM 2904 C C . LEU A 1 353 ? 13.765 -5.939 21.547 1.00 34.84 353 LEU A C 1
ATOM 2906 O O . LEU A 1 353 ? 13.395 -4.781 21.447 1.00 34.84 353 LEU A O 1
ATOM 2910 N N . LEU A 1 354 ? 13.414 -6.717 22.583 1.00 36.69 354 LEU A N 1
ATOM 2911 C CA . LEU A 1 354 ? 12.630 -6.273 23.760 1.00 36.69 354 LEU A CA 1
ATOM 2912 C C . LEU A 1 354 ? 11.293 -5.559 23.437 1.00 36.69 354 LEU A C 1
ATOM 2914 O O . LEU A 1 354 ? 11.050 -4.410 23.788 1.00 36.69 354 LEU A O 1
ATOM 2918 N N . ALA A 1 355 ? 10.380 -6.298 22.805 1.00 39.62 355 ALA A N 1
ATOM 2919 C CA . ALA A 1 355 ? 9.147 -5.799 22.186 1.00 39.62 355 ALA A CA 1
ATOM 2920 C C . ALA A 1 355 ? 8.005 -5.305 23.118 1.00 39.62 355 ALA A C 1
ATOM 2922 O O . ALA A 1 355 ? 6.839 -5.398 22.746 1.00 39.62 355 ALA A O 1
ATOM 2923 N N . ASN A 1 356 ? 8.319 -4.764 24.298 1.00 40.88 356 ASN A N 1
ATOM 2924 C CA . ASN A 1 356 ? 7.355 -4.043 25.143 1.00 40.88 356 ASN A CA 1
ATOM 2925 C C . ASN A 1 356 ? 7.544 -2.513 25.107 1.00 40.88 356 ASN A C 1
ATOM 2927 O O . ASN A 1 356 ? 6.628 -1.801 25.504 1.00 40.88 356 ASN A O 1
ATOM 2931 N N . GLU A 1 357 ? 8.683 -1.992 24.634 1.00 44.00 357 GLU A N 1
ATOM 2932 C CA . GLU A 1 357 ? 8.962 -0.543 24.660 1.00 44.00 357 GLU A CA 1
ATOM 2933 C C . GLU A 1 357 ? 8.243 0.241 23.542 1.00 44.00 357 GLU A C 1
ATOM 2935 O O . GLU A 1 357 ? 7.748 1.339 23.789 1.00 44.00 357 GLU A O 1
ATOM 2940 N N . ASP A 1 358 ? 8.109 -0.331 22.335 1.00 54.69 358 ASP A N 1
ATOM 2941 C CA . ASP A 1 358 ? 7.468 0.328 21.176 1.00 54.69 358 ASP A CA 1
ATOM 2942 C C . ASP A 1 358 ? 5.981 0.678 21.412 1.00 54.69 358 ASP A C 1
ATOM 2944 O O . ASP A 1 358 ? 5.487 1.692 20.911 1.00 54.69 358 ASP A O 1
ATOM 2948 N N . PHE A 1 359 ? 5.244 -0.185 22.125 1.00 75.44 359 PHE A N 1
ATOM 2949 C CA . PHE A 1 359 ? 3.825 0.006 22.446 1.00 75.44 359 PHE A CA 1
ATOM 2950 C C . PHE A 1 359 ? 3.409 -0.870 23.645 1.00 75.44 359 PHE A C 1
ATOM 2952 O O . PHE A 1 359 ? 2.849 -1.954 23.487 1.00 75.44 359 PHE A O 1
ATOM 2959 N N . ALA A 1 360 ? 3.732 -0.420 24.861 1.00 78.00 360 ALA A N 1
ATOM 2960 C CA . ALA A 1 360 ? 3.505 -1.187 26.088 1.00 78.00 360 ALA A CA 1
ATOM 2961 C C . ALA A 1 360 ? 2.020 -1.515 26.353 1.00 78.00 360 ALA A C 1
ATOM 2963 O O . ALA A 1 360 ? 1.110 -0.806 25.914 1.00 78.00 360 ALA A O 1
ATOM 2964 N N . LEU A 1 361 ? 1.771 -2.554 27.160 1.00 81.38 361 LEU A N 1
ATOM 2965 C CA . LEU A 1 361 ? 0.423 -3.003 27.542 1.00 81.38 361 LEU A CA 1
ATOM 2966 C C . LEU A 1 361 ? -0.425 -1.873 28.158 1.00 81.38 361 LEU A C 1
ATOM 2968 O O . LEU A 1 361 ? -1.602 -1.736 27.850 1.00 81.38 361 LEU A O 1
ATOM 2972 N N . GLU A 1 362 ? 0.182 -0.988 28.946 1.00 84.75 362 GLU A N 1
ATOM 2973 C CA . GLU A 1 362 ? -0.472 0.205 29.503 1.00 84.75 362 GLU A CA 1
ATOM 2974 C C . GLU A 1 362 ? -0.999 1.174 28.431 1.00 84.75 362 GLU A C 1
ATOM 2976 O O . GLU A 1 362 ? -1.992 1.871 28.647 1.00 84.75 362 GLU A O 1
ATOM 2981 N N . VAL A 1 363 ? -0.341 1.238 27.269 1.00 87.31 363 VAL A N 1
ATOM 2982 C CA . VAL A 1 363 ? -0.759 2.069 26.131 1.00 87.31 363 VAL A CA 1
ATOM 2983 C C . VAL A 1 363 ? -1.938 1.414 25.409 1.00 87.31 363 VAL A C 1
ATOM 2985 O O . VAL A 1 363 ? -2.869 2.120 25.025 1.00 87.31 363 VAL A O 1
ATOM 2988 N N . HIS A 1 364 ? -1.969 0.078 25.320 1.00 89.00 364 HIS A N 1
ATOM 2989 C CA . HIS A 1 364 ? -3.170 -0.660 24.913 1.00 89.00 364 HIS A CA 1
ATOM 2990 C C . HIS A 1 364 ? -4.353 -0.397 25.857 1.00 89.00 364 HIS A C 1
ATOM 2992 O O . HIS A 1 364 ? -5.438 -0.085 25.373 1.00 89.00 364 HIS A O 1
ATOM 2998 N N . VAL A 1 365 ? -4.145 -0.454 27.180 1.00 89.62 365 VAL A N 1
ATOM 2999 C CA . VAL A 1 365 ? -5.189 -0.172 28.188 1.00 89.62 365 VAL A CA 1
ATOM 3000 C C . VAL A 1 365 ? -5.756 1.239 28.018 1.00 89.62 365 VAL A C 1
ATOM 3002 O O . VAL A 1 365 ? -6.972 1.423 27.957 1.00 89.62 365 VAL A O 1
ATOM 3005 N N . LYS A 1 366 ? -4.885 2.244 27.860 1.00 92.56 366 LYS A N 1
ATOM 3006 C CA . LYS A 1 366 ? -5.288 3.635 27.588 1.00 92.56 366 LYS A CA 1
ATOM 3007 C C . LYS A 1 366 ? -6.019 3.782 26.243 1.00 92.56 366 LYS A C 1
ATOM 3009 O O . LYS A 1 366 ? -6.919 4.611 26.137 1.00 92.56 366 LYS A O 1
ATOM 3014 N N . LEU A 1 367 ? -5.668 2.980 25.235 1.00 93.75 367 LEU A N 1
ATOM 3015 C CA . LEU A 1 367 ? -6.299 2.994 23.913 1.00 93.75 367 LEU A CA 1
ATOM 3016 C C . LEU A 1 367 ? -7.711 2.391 23.939 1.00 93.75 367 LEU A C 1
ATOM 3018 O O . LEU A 1 367 ? -8.650 3.067 23.519 1.00 93.75 367 LEU A O 1
ATOM 3022 N N . TYR A 1 368 ? -7.897 1.168 24.452 1.00 92.81 368 TYR A N 1
ATOM 3023 C CA . TYR A 1 368 ? -9.226 0.543 24.438 1.00 92.81 368 TYR A CA 1
ATOM 3024 C C . TYR A 1 368 ? -10.206 1.233 25.394 1.00 92.81 368 TYR A C 1
ATOM 3026 O O . TYR A 1 368 ? -11.347 1.469 25.005 1.00 92.81 368 TYR A O 1
ATOM 3034 N N . ASN A 1 369 ? -9.770 1.671 26.584 1.00 93.62 369 ASN A N 1
ATOM 3035 C CA . ASN A 1 369 ? -10.641 2.410 27.512 1.00 93.62 369 ASN A CA 1
ATOM 3036 C C . ASN A 1 369 ? -11.168 3.721 26.910 1.00 93.62 369 ASN A C 1
ATOM 3038 O O . ASN A 1 369 ? -12.272 4.156 27.233 1.00 93.62 369 ASN A O 1
ATOM 3042 N N . LYS A 1 370 ? -10.410 4.335 25.999 1.00 94.50 370 LYS A N 1
ATOM 3043 C CA . LYS A 1 370 ? -10.827 5.536 25.278 1.00 94.50 370 LYS A CA 1
ATOM 3044 C C . LYS A 1 370 ? -11.766 5.233 24.109 1.00 94.50 370 LYS A C 1
ATOM 3046 O O . LYS A 1 370 ? -12.726 5.968 23.908 1.00 94.50 370 LYS A O 1
ATOM 3051 N N . LEU A 1 371 ? -11.540 4.136 23.383 1.00 96.44 371 LEU A N 1
ATOM 3052 C CA . LEU A 1 371 ? -12.443 3.664 22.322 1.00 96.44 371 LEU A CA 1
ATOM 3053 C C . LEU A 1 371 ? -13.810 3.224 22.872 1.00 96.44 371 LEU A C 1
ATOM 3055 O O . LEU A 1 371 ? -14.832 3.503 22.253 1.00 96.44 371 LEU A O 1
ATOM 3059 N N . LEU A 1 372 ? -13.853 2.626 24.067 1.00 95.44 372 LEU A N 1
ATOM 3060 C CA . LEU A 1 372 ? -15.103 2.294 24.769 1.00 95.44 372 LEU A CA 1
ATOM 3061 C C . LEU A 1 372 ? -15.986 3.518 25.070 1.00 95.44 372 LEU A C 1
ATOM 3063 O O . LEU A 1 372 ? -17.191 3.369 25.226 1.00 95.44 372 LEU A O 1
ATOM 3067 N N . ASN A 1 373 ? -15.396 4.715 25.129 1.00 93.19 373 ASN A N 1
ATOM 3068 C CA . ASN A 1 373 ? -16.092 5.984 25.348 1.00 93.19 373 ASN A CA 1
ATOM 3069 C C . ASN A 1 373 ? -16.166 6.845 24.067 1.00 93.19 373 ASN A C 1
ATOM 3071 O O . ASN A 1 373 ? -16.496 8.027 24.137 1.00 93.19 373 ASN A O 1
ATOM 3075 N N . ALA A 1 374 ? -15.829 6.285 22.899 1.00 96.12 374 ALA A N 1
ATOM 3076 C CA . ALA A 1 374 ? -15.848 7.003 21.630 1.00 96.12 374 ALA A CA 1
ATOM 3077 C C . ALA A 1 374 ? -17.242 6.985 20.985 1.00 96.12 374 ALA A C 1
ATOM 3079 O O . ALA A 1 374 ? -17.840 5.927 20.782 1.00 96.12 374 ALA A O 1
ATOM 3080 N N . LYS A 1 375 ? -17.712 8.176 20.606 1.00 96.56 375 LYS A N 1
ATOM 3081 C CA . LYS A 1 375 ? -18.895 8.398 19.764 1.00 96.56 375 LYS A CA 1
ATOM 3082 C C . LYS A 1 375 ? -18.632 8.063 18.293 1.00 96.56 375 LYS A C 1
ATOM 3084 O O . LYS A 1 375 ? -19.533 7.605 17.593 1.00 96.56 375 LYS A O 1
ATOM 3089 N N . ALA A 1 376 ? -17.396 8.280 17.841 1.00 98.00 376 ALA A N 1
ATOM 3090 C CA . ALA A 1 376 ? -16.943 7.912 16.505 1.00 98.00 376 ALA A CA 1
ATOM 3091 C C . ALA A 1 376 ? -17.152 6.420 16.231 1.00 98.00 376 ALA A C 1
ATOM 3093 O O . ALA A 1 376 ? -16.981 5.581 17.119 1.00 98.00 376 ALA A O 1
ATOM 3094 N N . THR A 1 377 ? -17.465 6.068 14.986 1.00 98.44 377 THR A N 1
ATOM 3095 C CA . THR A 1 377 ? -17.520 4.654 14.587 1.00 98.44 377 THR A CA 1
ATOM 3096 C C . THR A 1 377 ? -16.089 4.133 14.500 1.00 98.44 377 THR A C 1
ATOM 3098 O O . THR A 1 377 ? -15.243 4.784 13.890 1.00 98.44 377 THR A O 1
ATOM 3101 N N . TRP A 1 378 ? -15.778 2.971 15.073 1.00 98.38 378 TRP A N 1
ATOM 3102 C CA . TRP A 1 378 ? -14.411 2.443 15.032 1.00 98.38 378 TRP A CA 1
ATOM 3103 C C . TRP A 1 378 ? -14.325 0.940 14.785 1.00 98.38 378 TRP A C 1
ATOM 3105 O O . TRP A 1 378 ? -15.235 0.179 15.111 1.00 98.38 378 TRP A O 1
ATOM 3115 N N . VAL A 1 379 ? -13.192 0.507 14.227 1.00 98.19 379 VAL A N 1
ATOM 3116 C CA . VAL A 1 379 ? -12.792 -0.904 14.125 1.00 98.19 379 VAL A CA 1
ATOM 3117 C C . VAL A 1 379 ? -11.397 -1.105 14.713 1.00 98.19 379 VAL A C 1
ATOM 3119 O O . VAL A 1 379 ? -10.444 -0.425 14.335 1.00 98.19 379 VAL A O 1
ATOM 3122 N N . TYR A 1 380 ? -11.281 -2.053 15.639 1.00 97.44 380 TYR A N 1
ATOM 3123 C CA . TYR A 1 380 ? -10.037 -2.446 16.292 1.00 97.44 380 TYR A CA 1
ATOM 3124 C C . TYR A 1 380 ? -9.607 -3.828 15.805 1.00 97.44 380 TYR A C 1
ATOM 3126 O O . TYR A 1 380 ? -10.380 -4.784 15.877 1.00 97.44 380 TYR A O 1
ATOM 3134 N N . PHE A 1 381 ? -8.370 -3.943 15.330 1.00 95.06 381 PHE A N 1
ATOM 3135 C CA . PHE A 1 381 ? -7.772 -5.188 14.861 1.00 95.06 381 PHE A CA 1
ATOM 3136 C C . PHE A 1 381 ? -6.770 -5.723 15.888 1.00 95.06 381 PHE A C 1
ATOM 3138 O O . PHE A 1 381 ? -5.939 -4.987 16.417 1.00 95.06 381 PHE A O 1
ATOM 3145 N N . GLY A 1 382 ? -6.783 -7.033 16.118 1.00 90.69 382 GLY A N 1
ATOM 3146 C CA . GLY A 1 382 ? -5.697 -7.714 16.818 1.00 90.69 382 GLY A CA 1
ATOM 3147 C C . GLY A 1 382 ? -5.777 -9.223 16.687 1.00 90.69 382 GLY A C 1
ATOM 3148 O O . GLY A 1 382 ? -6.491 -9.744 15.834 1.00 90.69 382 GLY A O 1
ATOM 3149 N N . ARG A 1 383 ? -5.009 -9.940 17.508 1.00 87.50 383 ARG A N 1
ATOM 3150 C CA . ARG A 1 383 ? -4.850 -11.394 17.407 1.00 87.50 383 ARG A CA 1
ATOM 3151 C C . ARG A 1 383 ? -5.096 -12.075 18.747 1.00 87.50 383 ARG A C 1
ATOM 3153 O O . ARG A 1 383 ? -4.481 -11.694 19.740 1.00 87.50 383 ARG A O 1
ATOM 3160 N N . THR A 1 384 ? -5.948 -13.096 18.724 1.00 87.44 384 THR A N 1
ATOM 3161 C CA . THR A 1 384 ? -6.354 -13.908 19.885 1.00 87.44 384 THR A CA 1
ATOM 3162 C C . THR A 1 384 ? -5.533 -15.191 20.048 1.00 87.44 384 THR A C 1
ATOM 3164 O O . THR A 1 384 ? -5.786 -15.962 20.964 1.00 87.44 384 THR A O 1
ATOM 3167 N N . ASP A 1 385 ? -4.533 -15.427 19.189 1.00 84.06 385 ASP A N 1
ATOM 3168 C CA . ASP A 1 385 ? -3.583 -16.536 19.307 1.00 84.06 385 ASP A CA 1
ATOM 3169 C C . ASP A 1 385 ? -2.110 -16.128 19.101 1.00 84.06 385 ASP A C 1
ATOM 3171 O O . ASP A 1 385 ? -1.764 -15.133 18.455 1.00 84.06 385 ASP A O 1
ATOM 3175 N N . ALA A 1 386 ? -1.208 -16.929 19.670 1.00 76.75 386 ALA A N 1
ATOM 3176 C CA . ALA A 1 386 ? 0.225 -16.687 19.659 1.00 76.75 386 ALA A CA 1
ATOM 3177 C C . ALA A 1 386 ? 0.825 -16.843 18.240 1.00 76.75 386 ALA A C 1
ATOM 3179 O O . ALA A 1 386 ? 0.480 -17.794 17.526 1.00 76.75 386 ALA A O 1
ATOM 3180 N N . PRO A 1 387 ? 1.783 -15.989 17.810 1.00 73.00 387 PRO A N 1
ATOM 3181 C CA . PRO A 1 387 ? 2.316 -16.009 16.443 1.00 73.00 387 PRO A CA 1
ATOM 3182 C C . PRO A 1 387 ? 2.981 -17.338 16.034 1.00 73.00 387 PRO A C 1
ATOM 3184 O O . PRO A 1 387 ? 4.121 -17.637 16.405 1.00 73.00 387 PRO A O 1
ATOM 3187 N N . ARG A 1 388 ? 2.310 -18.124 15.180 1.00 69.25 388 ARG A N 1
ATOM 3188 C CA . ARG A 1 388 ? 2.774 -19.464 14.762 1.00 69.25 388 ARG A CA 1
ATOM 3189 C C . ARG A 1 388 ? 3.957 -19.455 13.781 1.00 69.25 388 ARG A C 1
ATOM 3191 O O . ARG A 1 388 ? 4.538 -20.504 13.514 1.00 69.25 388 ARG A O 1
ATOM 3198 N N . SER A 1 389 ? 4.336 -18.293 13.250 1.00 55.94 389 SER A N 1
ATOM 3199 C CA . SER A 1 389 ? 5.358 -18.110 12.203 1.00 55.94 389 SER A CA 1
ATOM 3200 C C . SER A 1 389 ? 6.810 -18.355 12.637 1.00 55.94 389 SER A C 1
ATOM 3202 O O . SER A 1 389 ? 7.669 -18.506 11.773 1.00 55.94 389 SER A O 1
ATOM 3204 N N . HIS A 1 390 ? 7.106 -18.404 13.942 1.00 50.38 390 HIS A N 1
ATOM 3205 C CA . HIS A 1 390 ? 8.487 -18.444 14.463 1.00 50.38 390 HIS A CA 1
ATOM 3206 C C . HIS A 1 390 ? 8.828 -19.709 15.274 1.00 50.38 390 HIS A C 1
ATOM 3208 O O . HIS A 1 390 ? 9.885 -19.774 15.896 1.00 50.38 390 HIS A O 1
ATOM 3214 N N . ARG A 1 391 ? 7.916 -20.690 15.355 1.00 54.81 391 ARG A N 1
ATOM 3215 C CA . ARG A 1 391 ? 7.845 -21.617 16.503 1.00 54.81 391 ARG A CA 1
ATOM 3216 C C . ARG A 1 391 ? 7.713 -23.104 16.118 1.00 54.81 391 ARG A C 1
ATOM 3218 O O . ARG A 1 391 ? 6.836 -23.791 16.627 1.00 54.81 391 ARG A O 1
ATOM 3225 N N . ASN A 1 392 ? 8.606 -23.630 15.271 1.00 51.41 392 ASN A N 1
ATOM 3226 C CA . ASN A 1 392 ? 8.618 -25.071 14.932 1.00 51.41 392 ASN A CA 1
ATOM 3227 C C . ASN A 1 392 ? 8.957 -25.995 16.126 1.00 51.41 392 ASN A C 1
ATOM 3229 O O . ASN A 1 392 ? 8.489 -27.128 16.152 1.00 51.41 392 ASN A O 1
ATOM 3233 N N . ASN A 1 393 ? 9.730 -25.519 17.114 1.00 54.34 393 ASN A N 1
ATOM 3234 C CA . ASN A 1 393 ? 10.270 -26.341 18.214 1.00 54.34 393 ASN A CA 1
ATOM 3235 C C . ASN A 1 393 ? 9.746 -25.943 19.615 1.00 54.34 393 ASN A C 1
ATOM 3237 O O . ASN A 1 393 ? 10.425 -26.179 20.612 1.00 54.34 393 ASN A O 1
ATOM 3241 N N . GLN A 1 394 ? 8.583 -25.291 19.732 1.00 59.34 394 GLN A N 1
ATOM 3242 C CA . GLN A 1 394 ? 8.075 -24.876 21.049 1.00 59.34 394 GLN A CA 1
ATOM 3243 C C . GLN A 1 394 ? 7.218 -25.933 21.758 1.00 59.34 394 GLN A C 1
ATOM 3245 O O . GLN A 1 394 ? 6.435 -26.659 21.148 1.00 59.34 394 GLN A O 1
ATOM 3250 N N . ASN A 1 395 ? 7.327 -25.952 23.090 1.00 71.56 395 ASN A N 1
ATOM 3251 C CA . ASN A 1 395 ? 6.488 -26.753 23.975 1.00 71.56 395 ASN A CA 1
ATOM 3252 C C . ASN A 1 395 ? 5.007 -26.350 23.830 1.00 71.56 395 ASN A C 1
ATOM 3254 O O . ASN A 1 395 ? 4.648 -25.198 24.087 1.00 71.56 395 ASN A O 1
ATOM 3258 N N . LYS A 1 396 ? 4.149 -27.323 23.487 1.00 75.88 396 LYS A N 1
ATOM 3259 C CA . LYS A 1 396 ? 2.694 -27.145 23.331 1.00 75.88 396 LYS A CA 1
ATOM 3260 C C . LYS A 1 396 ? 2.039 -26.469 24.543 1.00 75.88 396 LYS A C 1
ATOM 3262 O O . LYS A 1 396 ? 1.157 -25.644 24.345 1.00 75.88 396 LYS A O 1
ATOM 3267 N N . LYS A 1 397 ? 2.488 -26.767 25.774 1.00 76.69 397 LYS A N 1
ATOM 3268 C CA . LYS A 1 397 ? 1.946 -26.149 26.999 1.00 76.69 397 LYS A CA 1
ATOM 3269 C C . LYS A 1 397 ? 2.208 -24.643 27.055 1.00 76.69 397 LYS A C 1
ATOM 3271 O O . LYS A 1 397 ? 1.296 -23.894 27.377 1.00 76.69 397 LYS A O 1
ATOM 3276 N N . LYS A 1 398 ? 3.422 -24.194 26.702 1.00 78.69 398 LYS A N 1
ATOM 3277 C CA . LYS A 1 398 ? 3.728 -22.756 26.646 1.00 78.69 398 LYS A CA 1
ATOM 3278 C C . LYS A 1 398 ? 2.903 -22.072 25.561 1.00 78.69 398 LYS A C 1
ATOM 3280 O O . LYS A 1 398 ? 2.321 -21.035 25.817 1.00 78.69 398 LYS A O 1
ATOM 3285 N N . LEU A 1 399 ? 2.820 -22.664 24.372 1.00 75.56 399 LEU A N 1
ATOM 3286 C CA . LEU A 1 399 ? 2.044 -22.078 23.282 1.00 75.56 399 LEU A CA 1
ATOM 3287 C C . LEU A 1 399 ? 0.549 -21.941 23.635 1.00 75.56 399 LEU A C 1
ATOM 3289 O O . LEU A 1 399 ? -0.020 -20.899 23.348 1.00 75.56 399 LEU A O 1
ATOM 3293 N N . ALA A 1 400 ? -0.052 -22.924 24.313 1.00 79.44 400 ALA A N 1
ATOM 3294 C CA . ALA A 1 400 ? -1.437 -22.821 24.783 1.00 79.44 400 ALA A CA 1
ATOM 3295 C C . ALA A 1 400 ? -1.622 -21.747 25.876 1.00 79.44 400 ALA A C 1
ATOM 3297 O O . ALA A 1 400 ? -2.662 -21.103 25.932 1.00 79.44 400 ALA A O 1
ATOM 3298 N N . PHE A 1 401 ? -0.615 -21.525 26.726 1.00 81.62 401 PHE A N 1
ATOM 3299 C CA . PHE A 1 401 ? -0.621 -20.435 27.706 1.00 81.62 401 PHE A CA 1
ATOM 3300 C C . PHE A 1 401 ? -0.476 -19.056 27.038 1.00 81.62 401 PHE A C 1
ATOM 3302 O O . PHE A 1 401 ? -1.252 -18.154 27.338 1.00 81.62 401 PHE A O 1
ATOM 3309 N N . ASP A 1 402 ? 0.456 -18.909 26.088 1.00 79.56 402 ASP A N 1
ATOM 3310 C CA . ASP A 1 402 ? 0.597 -17.698 25.270 1.00 79.56 402 ASP A CA 1
ATOM 3311 C C . ASP A 1 402 ? -0.725 -17.401 24.509 1.00 79.56 402 ASP A C 1
ATOM 3313 O O . ASP A 1 402 ? -1.151 -16.251 24.452 1.00 79.56 402 ASP A O 1
ATOM 3317 N N . ASP A 1 403 ? -1.405 -18.424 23.963 1.00 83.06 403 ASP A N 1
ATOM 3318 C CA . ASP A 1 403 ? -2.728 -18.290 23.323 1.00 83.06 403 ASP A CA 1
ATOM 3319 C C . ASP A 1 403 ? -3.790 -17.742 24.296 1.00 83.06 403 ASP A C 1
ATOM 3321 O O . ASP A 1 403 ? -4.509 -16.804 23.956 1.00 83.06 403 ASP A O 1
ATOM 3325 N N . VAL A 1 404 ? -3.862 -18.278 25.521 1.00 84.50 404 VAL A N 1
ATOM 3326 C CA . VAL A 1 404 ? -4.786 -17.785 26.558 1.00 84.50 404 VAL A CA 1
ATOM 3327 C C . VAL A 1 404 ? -4.488 -16.328 26.920 1.00 84.50 404 VAL A C 1
ATOM 3329 O O . VAL A 1 404 ? -5.419 -15.536 26.986 1.00 84.50 404 VAL A O 1
ATOM 3332 N N . GLN A 1 405 ? -3.220 -15.924 27.066 1.00 82.81 405 GLN A N 1
ATOM 3333 C CA . GLN A 1 405 ? -2.875 -14.518 27.340 1.00 82.81 405 GLN A CA 1
ATOM 3334 C C . GLN A 1 405 ? -3.318 -13.560 26.221 1.00 82.81 405 GLN A C 1
ATOM 3336 O O . GLN A 1 405 ? -3.773 -12.449 26.502 1.00 82.81 405 GLN A O 1
ATOM 3341 N N . HIS A 1 406 ? -3.209 -13.984 24.957 1.00 84.69 406 HIS A N 1
ATOM 3342 C CA . HIS A 1 406 ? -3.700 -13.220 23.807 1.00 84.69 406 HIS A CA 1
ATOM 3343 C C . HIS A 1 406 ? -5.230 -13.078 23.796 1.00 84.69 406 HIS A C 1
ATOM 3345 O O . HIS A 1 406 ? -5.737 -12.011 23.444 1.00 84.69 406 HIS A O 1
ATOM 3351 N N . LEU A 1 407 ? -5.959 -14.135 24.169 1.00 86.25 407 LEU A N 1
ATOM 3352 C CA . LEU A 1 407 ? -7.420 -14.135 24.226 1.00 86.25 407 LEU A CA 1
ATOM 3353 C C . LEU A 1 407 ? -7.955 -13.343 25.430 1.00 86.25 407 LEU A C 1
ATOM 3355 O O . LEU A 1 407 ? -8.767 -12.444 25.230 1.00 86.25 407 LEU A O 1
ATOM 3359 N N . SER A 1 408 ? -7.450 -13.594 26.644 1.00 86.69 408 SER A N 1
ATOM 3360 C CA . SER A 1 408 ? -7.884 -12.896 27.864 1.00 86.69 408 SER A CA 1
ATOM 3361 C C . SER A 1 408 ? -7.718 -11.384 27.749 1.00 86.69 408 SER A C 1
ATOM 3363 O O . SER A 1 408 ? -8.656 -10.664 28.053 1.00 86.69 408 SER A O 1
ATOM 3365 N N . PHE A 1 409 ? -6.605 -10.889 27.188 1.00 85.50 409 PHE A N 1
ATOM 3366 C CA . PHE A 1 409 ? -6.450 -9.453 26.914 1.00 85.50 409 PHE A CA 1
ATOM 3367 C C . PHE A 1 409 ? -7.604 -8.881 26.067 1.00 85.50 409 PHE A C 1
ATOM 3369 O O . PHE A 1 409 ? -8.030 -7.751 26.291 1.00 85.50 409 PHE A O 1
ATOM 3376 N N . PHE A 1 410 ? -8.093 -9.636 25.082 1.00 87.62 410 PHE A N 1
ATOM 3377 C CA . PHE A 1 410 ? -9.190 -9.214 24.213 1.00 87.62 410 PHE A CA 1
ATOM 3378 C C . PHE A 1 410 ? -10.540 -9.251 24.931 1.00 87.62 410 PHE A C 1
ATOM 3380 O O . PHE A 1 410 ? -11.320 -8.304 24.812 1.00 87.62 410 PHE A O 1
ATOM 3387 N N . ASP A 1 411 ? -10.797 -10.313 25.691 1.00 91.50 411 ASP A N 1
ATOM 3388 C CA . ASP A 1 411 ? -12.044 -10.476 26.432 1.00 91.50 411 ASP A CA 1
ATOM 3389 C C . ASP A 1 411 ? -12.130 -9.445 27.581 1.00 91.50 411 ASP A C 1
ATOM 3391 O O . ASP A 1 411 ? -13.091 -8.676 27.632 1.00 91.50 411 ASP A O 1
ATOM 3395 N N . ASP A 1 412 ? -11.068 -9.276 28.379 1.00 90.44 412 ASP A N 1
ATOM 3396 C CA . ASP A 1 412 ? -10.934 -8.229 29.410 1.00 90.44 412 ASP A CA 1
ATOM 3397 C C . ASP A 1 412 ? -11.098 -6.810 28.833 1.00 90.44 412 ASP A C 1
ATOM 3399 O O . ASP A 1 412 ? -11.654 -5.913 29.479 1.00 90.44 412 ASP A O 1
ATOM 3403 N N . ALA A 1 413 ? -10.612 -6.571 27.608 1.00 90.94 413 ALA A N 1
ATOM 3404 C CA . ALA A 1 413 ? -10.698 -5.274 26.944 1.00 90.94 413 ALA A CA 1
ATOM 3405 C C . ALA A 1 413 ? -12.099 -4.967 26.393 1.00 90.94 413 ALA A C 1
ATOM 3407 O O . ALA A 1 413 ? -12.520 -3.810 26.478 1.00 90.94 413 ALA A O 1
ATOM 3408 N N . PHE A 1 414 ? -12.839 -5.959 25.882 1.00 95.06 414 PHE A N 1
ATOM 3409 C CA . PHE A 1 414 ? -14.000 -5.712 25.013 1.00 95.06 414 PHE A CA 1
ATOM 3410 C C . PHE A 1 414 ? -15.258 -6.566 25.277 1.00 95.06 414 PHE A C 1
ATOM 3412 O O . PHE A 1 414 ? -16.351 -6.138 24.894 1.00 95.06 414 PHE A O 1
ATOM 3419 N N . GLN A 1 415 ? -15.158 -7.732 25.921 1.00 95.19 415 GLN A N 1
ATOM 3420 C CA . GLN A 1 415 ? -16.307 -8.619 26.143 1.00 95.19 415 GLN A CA 1
ATOM 3421 C C . GLN A 1 415 ? -17.296 -8.029 27.160 1.00 95.19 415 GLN A C 1
ATOM 3423 O O . GLN A 1 415 ? -16.912 -7.386 28.134 1.00 95.19 415 GLN A O 1
ATOM 3428 N N . ASN A 1 416 ? -18.591 -8.254 26.927 1.00 95.69 416 ASN A N 1
ATOM 3429 C CA . ASN A 1 416 ? -19.723 -7.746 27.708 1.00 95.69 416 ASN A CA 1
ATOM 3430 C C . ASN A 1 416 ? -19.876 -6.206 27.716 1.00 95.69 416 ASN A C 1
ATOM 3432 O O . ASN A 1 416 ? -20.715 -5.684 28.445 1.00 95.69 416 ASN A O 1
ATOM 3436 N N . LYS A 1 417 ? -19.141 -5.463 26.871 1.00 95.94 417 LYS A N 1
ATOM 3437 C CA . LYS A 1 417 ? -19.148 -3.979 26.840 1.00 95.94 417 LYS A CA 1
ATOM 3438 C C . LYS A 1 417 ? -20.040 -3.366 25.751 1.00 95.94 417 LYS A C 1
ATOM 3440 O O . LYS A 1 417 ? -19.775 -2.265 25.284 1.00 95.94 417 LYS A O 1
ATOM 3445 N N . GLY A 1 418 ? -21.071 -4.091 25.309 1.00 95.56 418 GLY A N 1
ATOM 3446 C CA . GLY A 1 418 ? -21.994 -3.640 24.252 1.00 95.56 418 GLY A CA 1
ATOM 3447 C C . GLY A 1 418 ? -21.391 -3.592 22.840 1.00 95.56 418 GLY A C 1
ATOM 3448 O O . GLY A 1 418 ? -21.943 -2.939 21.961 1.00 95.56 418 GLY A O 1
ATOM 3449 N N . LEU A 1 419 ? -20.254 -4.260 22.626 1.00 97.69 419 LEU A N 1
ATOM 3450 C CA . LEU A 1 419 ? -19.511 -4.265 21.365 1.00 97.69 419 LEU A CA 1
ATOM 3451 C C . LEU A 1 419 ? -19.866 -5.460 20.474 1.00 97.69 419 LEU A C 1
ATOM 3453 O O . LEU A 1 419 ? -20.507 -6.418 20.908 1.00 97.69 419 LEU A O 1
ATOM 3457 N N . PHE A 1 420 ? -19.375 -5.429 19.237 1.00 98.12 420 PHE A N 1
ATOM 3458 C CA . PHE A 1 420 ? -19.508 -6.496 18.249 1.00 98.12 420 PHE A CA 1
ATOM 3459 C C . PHE A 1 420 ? -18.130 -6.998 17.804 1.00 98.12 420 PHE A C 1
ATOM 3461 O O . PHE A 1 420 ? -17.171 -6.224 17.771 1.00 98.12 420 PHE A O 1
ATOM 3468 N N . TYR A 1 421 ? -18.013 -8.274 17.428 1.00 97.44 421 TYR A N 1
ATOM 3469 C CA . TYR A 1 421 ? -16.762 -8.859 16.937 1.00 97.44 421 TYR A CA 1
ATOM 3470 C C . TYR A 1 421 ? -16.938 -9.817 15.752 1.00 97.44 421 TYR A C 1
ATOM 3472 O O . TYR A 1 421 ? -18.002 -10.401 15.542 1.00 97.44 421 TYR A O 1
ATOM 3480 N N . MET A 1 422 ? -15.856 -10.008 14.999 1.00 96.12 422 MET A N 1
ATOM 3481 C CA . MET A 1 422 ? -15.722 -11.015 13.949 1.00 96.12 422 MET A CA 1
ATOM 3482 C C . MET A 1 422 ? -14.307 -11.605 13.965 1.00 96.12 422 MET A C 1
ATOM 3484 O O . MET A 1 422 ? -13.324 -10.878 13.814 1.00 96.12 422 MET A O 1
ATOM 3488 N N . ASP A 1 423 ? -14.205 -12.930 14.074 1.00 95.00 423 ASP A N 1
ATOM 3489 C CA . ASP A 1 423 ? -12.933 -13.656 13.984 1.00 95.00 423 ASP A CA 1
ATOM 3490 C C . ASP A 1 423 ? -12.635 -14.093 12.543 1.00 95.00 423 ASP A C 1
ATOM 3492 O O . ASP A 1 423 ? -13.506 -14.584 11.818 1.00 95.00 423 ASP A O 1
ATOM 3496 N N . ARG A 1 424 ? -11.375 -13.954 12.116 1.00 92.44 424 ARG A N 1
ATOM 3497 C CA . ARG A 1 424 ? -10.891 -14.402 10.802 1.00 92.44 424 ARG A CA 1
ATOM 3498 C C . ARG A 1 424 ? -9.604 -15.212 10.946 1.00 92.44 424 ARG A C 1
ATOM 3500 O O . ARG A 1 424 ? -8.636 -14.776 11.565 1.00 92.44 424 ARG A O 1
ATOM 3507 N N . LYS A 1 425 ? -9.568 -16.406 10.343 1.00 89.44 425 LYS A N 1
ATOM 3508 C CA . LYS A 1 425 ? -8.345 -17.218 10.258 1.00 89.44 425 LYS A CA 1
ATOM 3509 C C . LYS A 1 425 ? -7.416 -16.639 9.192 1.00 89.44 425 LYS A C 1
ATOM 3511 O O . LYS A 1 425 ? -7.766 -16.598 8.016 1.00 89.44 425 LYS A O 1
ATOM 3516 N N . VAL A 1 426 ? -6.223 -16.221 9.609 1.00 84.06 426 VAL A N 1
ATOM 3517 C CA . VAL A 1 426 ? -5.197 -15.608 8.758 1.00 84.06 426 VAL A CA 1
ATOM 3518 C C . VAL A 1 426 ? -3.947 -16.487 8.810 1.00 84.06 426 VAL A C 1
ATOM 3520 O O . VAL A 1 426 ? -3.194 -16.497 9.785 1.00 84.06 426 VAL A O 1
ATOM 3523 N N . ASN A 1 427 ? -3.717 -17.259 7.746 1.00 80.81 427 ASN A N 1
ATOM 3524 C CA . ASN A 1 427 ? -2.693 -18.310 7.671 1.00 80.81 427 ASN A CA 1
ATOM 3525 C C . ASN A 1 427 ? -2.854 -19.392 8.761 1.00 80.81 427 ASN A C 1
ATOM 3527 O O . ASN A 1 427 ? -3.654 -20.308 8.604 1.00 80.81 427 ASN A O 1
ATOM 3531 N N . LYS A 1 428 ? -2.077 -19.304 9.849 1.00 81.06 428 LYS A N 1
ATOM 3532 C CA . LYS A 1 428 ? -2.107 -20.223 11.005 1.00 81.06 428 LYS A CA 1
ATOM 3533 C C . LYS A 1 428 ? -2.612 -19.551 12.291 1.00 81.06 428 LYS A C 1
ATOM 3535 O O . LYS A 1 428 ? -2.576 -20.183 13.342 1.00 81.06 428 LYS A O 1
ATOM 3540 N N . ASN A 1 429 ? -3.027 -18.291 12.192 1.00 84.81 429 ASN A N 1
ATOM 3541 C CA . ASN A 1 429 ? -3.390 -17.422 13.303 1.00 84.81 429 ASN A CA 1
ATOM 3542 C C . ASN A 1 429 ? -4.874 -17.008 13.197 1.00 84.81 429 ASN A C 1
ATOM 3544 O O . ASN A 1 429 ? -5.526 -17.249 12.176 1.00 84.81 429 ASN A O 1
ATOM 3548 N N . THR A 1 430 ? -5.383 -16.325 14.218 1.00 89.62 430 THR A N 1
ATOM 3549 C CA . THR A 1 430 ? -6.765 -15.842 14.334 1.00 89.62 430 THR A CA 1
ATOM 3550 C C . THR A 1 430 ? -6.748 -14.357 14.654 1.00 89.62 430 THR A C 1
ATOM 3552 O O . THR A 1 430 ? -6.344 -13.962 15.745 1.00 89.62 430 THR A O 1
ATOM 3555 N N . GLU A 1 431 ? -7.160 -13.526 13.700 1.00 92.31 431 GLU A N 1
ATOM 3556 C CA . GLU A 1 431 ? -7.292 -12.087 13.925 1.00 92.31 431 GLU A CA 1
ATOM 3557 C C . GLU A 1 431 ? -8.753 -11.761 14.254 1.00 92.31 431 GLU A C 1
ATOM 3559 O O . GLU A 1 431 ? -9.663 -12.111 13.497 1.00 92.31 431 GLU A O 1
ATOM 3564 N N . ARG A 1 432 ? -8.958 -11.145 15.423 1.00 94.31 432 ARG A N 1
ATOM 3565 C CA . ARG A 1 432 ? -10.249 -10.683 15.937 1.00 94.31 432 ARG A CA 1
ATOM 3566 C C . ARG A 1 432 ? -10.398 -9.213 15.580 1.00 94.31 432 ARG A C 1
ATOM 3568 O O . ARG A 1 432 ? -9.497 -8.410 15.832 1.00 94.31 432 ARG A O 1
ATOM 3575 N N . ILE A 1 433 ? -11.533 -8.879 14.982 1.00 96.56 433 ILE A N 1
ATOM 3576 C CA . ILE A 1 433 ? -11.908 -7.513 14.623 1.00 96.56 433 ILE A CA 1
ATOM 3577 C C . ILE A 1 433 ? -13.074 -7.127 15.524 1.00 96.56 433 ILE A C 1
ATOM 3579 O O . ILE A 1 433 ? -14.072 -7.841 15.550 1.00 96.56 433 ILE A O 1
ATOM 3583 N N . VAL A 1 434 ? -12.943 -6.034 16.271 1.00 97.62 434 VAL A N 1
ATOM 3584 C CA . VAL A 1 434 ? -13.942 -5.542 17.235 1.00 97.62 434 VAL A CA 1
ATOM 3585 C C . VAL A 1 434 ? -14.453 -4.177 16.783 1.00 97.62 434 VAL A C 1
ATOM 3587 O O . VAL A 1 434 ? -13.692 -3.402 16.206 1.00 97.62 434 VAL A O 1
ATOM 3590 N N . SER A 1 435 ? -15.722 -3.866 17.036 1.00 98.06 435 SER A N 1
ATOM 3591 C CA . SER A 1 435 ? -16.327 -2.572 16.711 1.00 98.06 435 SER A CA 1
ATOM 3592 C C . SER A 1 435 ? -17.410 -2.166 17.714 1.00 98.06 435 SER A C 1
ATOM 3594 O O . SER A 1 435 ? -18.058 -3.022 18.316 1.00 98.06 435 SER A O 1
ATOM 3596 N N . ASN A 1 436 ? -17.655 -0.858 17.837 1.00 97.88 436 ASN A N 1
ATOM 3597 C CA . ASN A 1 436 ? -18.866 -0.304 18.450 1.00 97.88 436 ASN A CA 1
ATOM 3598 C C . ASN A 1 436 ? -20.088 -0.299 17.504 1.00 97.88 436 ASN A C 1
ATOM 3600 O O . ASN A 1 436 ? -21.143 0.207 17.876 1.00 97.88 436 ASN A O 1
ATOM 3604 N N . TYR A 1 437 ? -19.964 -0.856 16.294 1.00 97.94 437 TYR A N 1
ATOM 3605 C CA . TYR A 1 437 ? -21.001 -0.865 15.263 1.00 97.94 437 TYR A CA 1
ATOM 3606 C C . TYR A 1 437 ? -21.296 -2.290 14.741 1.00 97.94 437 TYR A C 1
ATOM 3608 O O . TYR A 1 437 ? -20.355 -3.057 14.504 1.00 97.94 437 TYR A O 1
ATOM 3616 N N . PRO A 1 438 ? -22.577 -2.671 14.543 1.00 97.06 438 PRO A N 1
ATOM 3617 C CA . PRO A 1 438 ? -22.981 -4.009 14.105 1.00 97.06 438 PRO A CA 1
ATOM 3618 C C . PRO A 1 438 ? -22.808 -4.203 12.588 1.00 97.06 438 PRO A C 1
ATOM 3620 O O . PRO A 1 438 ? -23.770 -4.353 11.835 1.00 97.06 438 PRO A O 1
ATOM 3623 N N . PHE A 1 439 ? -21.558 -4.223 12.126 1.00 97.69 439 PHE A N 1
ATOM 3624 C CA . PHE A 1 439 ? -21.234 -4.581 10.745 1.00 97.69 439 PHE A CA 1
ATOM 3625 C C . PHE A 1 439 ? -21.758 -5.978 10.376 1.00 97.69 439 PHE A C 1
ATOM 3627 O O . PHE A 1 439 ? -21.697 -6.912 11.176 1.00 97.69 439 PHE A O 1
ATOM 3634 N N . GLU A 1 440 ? -22.211 -6.151 9.134 1.00 96.06 440 GLU A N 1
ATOM 3635 C CA . GLU A 1 440 ? -22.765 -7.414 8.638 1.00 96.06 440 GLU A CA 1
ATOM 3636 C C . GLU A 1 440 ? -21.794 -8.588 8.882 1.00 96.06 440 GLU A C 1
ATOM 3638 O O . GLU A 1 440 ? -20.619 -8.545 8.500 1.00 96.06 440 GLU A O 1
ATOM 3643 N N . GLY A 1 441 ? -22.271 -9.644 9.547 1.00 94.56 441 GLY A N 1
ATOM 3644 C CA . GLY A 1 441 ? -21.468 -10.818 9.907 1.00 94.56 441 GLY A CA 1
ATOM 3645 C C . GLY A 1 441 ? -20.614 -10.682 11.177 1.00 94.56 441 GLY A C 1
ATOM 3646 O O . GLY A 1 441 ? -19.928 -11.643 11.530 1.00 94.56 441 GLY A O 1
ATOM 3647 N N . PHE A 1 442 ? -20.658 -9.547 11.882 1.00 97.25 442 PHE A N 1
ATOM 3648 C CA . PHE A 1 442 ? -20.193 -9.457 13.269 1.00 97.25 442 PHE A CA 1
ATOM 3649 C C . PHE A 1 442 ? -21.268 -10.017 14.217 1.00 97.25 442 PHE A C 1
ATOM 3651 O O . PHE A 1 442 ? -22.460 -10.014 13.911 1.00 97.25 442 PHE A O 1
ATOM 3658 N N . LYS A 1 443 ? -20.847 -10.495 15.390 1.00 96.62 443 LYS A N 1
ATOM 3659 C CA . LYS A 1 443 ? -21.717 -10.970 16.477 1.00 96.62 443 LYS A CA 1
ATOM 3660 C C . LYS A 1 443 ? -21.580 -10.071 17.710 1.00 96.62 443 LYS A C 1
ATOM 3662 O O . LYS A 1 443 ? -20.495 -9.523 17.904 1.00 96.62 443 LYS A O 1
ATOM 3667 N N . PRO A 1 444 ? -22.601 -9.955 18.580 1.00 97.44 444 PRO A N 1
ATOM 3668 C CA . PRO A 1 444 ? -22.440 -9.338 19.896 1.00 97.44 444 PRO A CA 1
ATOM 3669 C C . PRO A 1 444 ? -21.298 -9.999 20.678 1.00 97.44 444 PRO A C 1
ATOM 3671 O O . PRO A 1 444 ? -21.224 -11.225 20.767 1.00 97.44 444 PRO A O 1
ATOM 3674 N N . TYR A 1 445 ? -20.400 -9.193 21.237 1.00 95.69 445 TYR A N 1
ATOM 3675 C CA . TYR A 1 445 ? -19.244 -9.656 22.000 1.00 95.69 445 TYR A CA 1
ATOM 3676 C C . TYR A 1 445 ? -19.630 -9.824 23.471 1.00 95.69 445 TYR A C 1
ATOM 3678 O O . TYR A 1 445 ? -19.263 -9.030 24.334 1.00 95.69 445 TYR A O 1
ATOM 3686 N N . VAL A 1 446 ? -20.409 -10.865 23.743 1.00 93.62 446 VAL A N 1
ATOM 3687 C CA . VAL A 1 446 ? -20.821 -11.277 25.091 1.00 93.62 446 VAL A CA 1
ATOM 3688 C C . VAL A 1 446 ? -20.090 -12.551 25.510 1.00 93.62 446 VAL A C 1
ATOM 3690 O O . VAL A 1 446 ? -19.500 -13.251 24.686 1.00 93.62 446 VAL A O 1
ATOM 3693 N N . GLU A 1 447 ? -20.112 -12.847 26.801 1.00 84.94 447 GLU A N 1
ATOM 3694 C CA . GLU A 1 447 ? -19.771 -14.169 27.317 1.00 84.94 447 GLU A CA 1
ATOM 3695 C C . GLU A 1 447 ? -20.873 -15.167 26.930 1.00 84.94 447 GLU A C 1
ATOM 3697 O O . GLU A 1 447 ? -22.048 -14.975 27.260 1.00 84.94 447 GLU A O 1
ATOM 3702 N N . GLU A 1 448 ? -20.509 -16.236 26.217 1.00 73.75 448 GLU A N 1
ATOM 3703 C CA . GLU A 1 448 ? -21.428 -17.339 25.925 1.00 73.75 448 GLU A CA 1
ATOM 3704 C C . GLU A 1 448 ? -21.693 -18.116 27.221 1.00 73.75 448 GLU A C 1
ATOM 3706 O O . GLU A 1 448 ? -21.006 -19.085 27.546 1.00 73.75 448 GLU A O 1
ATOM 3711 N N . ARG A 1 449 ? -22.708 -17.677 27.979 1.00 51.75 449 ARG A N 1
ATOM 3712 C CA . ARG A 1 449 ? -23.240 -18.431 29.118 1.00 51.75 449 ARG A CA 1
ATOM 3713 C C . ARG A 1 449 ? -23.655 -19.815 28.635 1.00 51.75 449 ARG A C 1
ATOM 3715 O O . ARG A 1 449 ? -24.705 -19.964 28.012 1.00 51.75 449 ARG A O 1
ATOM 3722 N N . VAL A 1 450 ? -22.850 -20.821 28.962 1.00 41.00 450 VAL A N 1
ATOM 3723 C CA . VAL A 1 450 ? -23.207 -22.227 28.773 1.00 41.00 450 VAL A CA 1
ATOM 3724 C C . VAL A 1 450 ? -24.431 -22.497 29.640 1.00 41.00 450 VAL A C 1
ATOM 3726 O O . VAL A 1 450 ? -24.321 -22.662 30.854 1.00 41.00 450 VAL A O 1
ATOM 3729 N N . SER A 1 451 ? -25.614 -22.505 29.025 1.00 37.97 451 SER A N 1
ATOM 3730 C CA . SER A 1 451 ? -26.836 -22.934 29.691 1.00 37.97 451 SER A CA 1
ATOM 3731 C C . SER A 1 451 ? -26.656 -24.397 30.069 1.00 37.97 451 SER A C 1
ATOM 3733 O O . SER A 1 451 ? -26.633 -25.270 29.198 1.00 37.97 451 SER A O 1
ATOM 3735 N N . SER A 1 452 ? -26.489 -24.662 31.363 1.00 37.34 452 SER A N 1
ATOM 3736 C CA . SER A 1 452 ? -26.393 -26.009 31.912 1.00 37.34 452 SER A CA 1
ATOM 3737 C C . SER A 1 452 ? -27.768 -26.674 31.874 1.00 37.34 452 SER A C 1
ATOM 3739 O O . SER A 1 452 ? -28.414 -26.846 32.907 1.00 37.34 452 SER A O 1
ATOM 3741 N N . SER A 1 453 ? -28.214 -27.029 30.667 1.00 38.97 453 SER A N 1
ATOM 3742 C CA . SER A 1 453 ? -29.428 -27.796 30.379 1.00 38.97 453 SER A CA 1
ATOM 3743 C C . SER A 1 453 ? -29.245 -29.262 30.780 1.00 38.97 453 SER A C 1
ATOM 3745 O O . SER A 1 453 ? -29.389 -30.173 29.971 1.00 38.97 453 SER A O 1
ATOM 3747 N N . ILE A 1 454 ? -28.875 -29.478 32.042 1.00 38.34 454 ILE A N 1
ATOM 3748 C CA . ILE A 1 454 ? -29.070 -30.748 32.725 1.00 38.34 454 ILE A CA 1
ATOM 3749 C C . ILE A 1 454 ? -30.528 -30.717 33.166 1.00 38.34 454 ILE A C 1
ATOM 3751 O O . ILE A 1 454 ? -30.863 -30.174 34.219 1.00 38.34 454 ILE A O 1
ATOM 3755 N N . GLU A 1 455 ? -31.402 -31.228 32.303 1.00 35.22 455 GLU A N 1
ATOM 3756 C CA . GLU A 1 455 ? -32.776 -31.522 32.685 1.00 35.22 455 GLU A CA 1
ATOM 3757 C C . GLU A 1 455 ? -32.727 -32.543 33.826 1.00 35.22 455 GLU A C 1
ATOM 3759 O O . GLU A 1 455 ? -32.119 -33.608 33.708 1.00 35.22 455 GLU A O 1
ATOM 3764 N N . ILE A 1 456 ? -33.304 -32.178 34.971 1.00 37.38 456 ILE A N 1
ATOM 3765 C CA . ILE A 1 456 ? -33.397 -33.074 36.121 1.00 37.38 456 ILE A CA 1
ATOM 3766 C C . ILE A 1 456 ? -34.566 -34.016 35.839 1.00 37.38 456 ILE A C 1
ATOM 3768 O O . ILE A 1 456 ? -35.716 -33.678 36.114 1.00 37.38 456 ILE A O 1
ATOM 3772 N N . GLU A 1 457 ? -34.281 -35.190 35.273 1.00 32.09 457 GLU A N 1
ATOM 3773 C CA . GLU A 1 457 ? -35.259 -36.278 35.228 1.00 32.09 457 GLU A CA 1
ATOM 3774 C C . GLU A 1 457 ? -35.549 -36.753 36.660 1.00 32.09 457 GLU A C 1
ATOM 3776 O O . GLU A 1 457 ? -34.761 -37.481 37.272 1.00 32.09 457 GLU A O 1
ATOM 3781 N N . GLU A 1 458 ? -36.698 -36.338 37.200 1.00 38.06 458 GLU A N 1
ATOM 3782 C CA . GLU A 1 458 ? -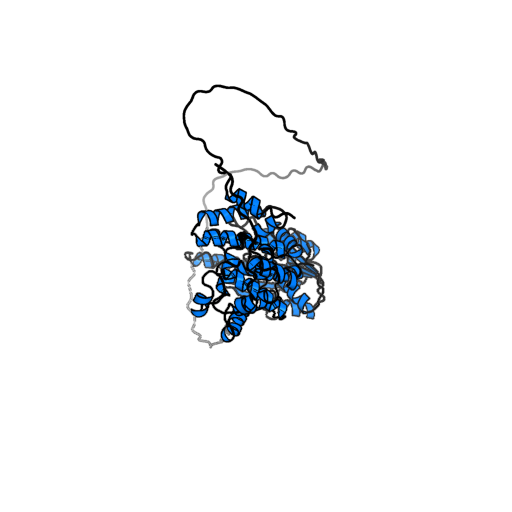37.257 -36.881 38.438 1.00 38.06 458 GLU A CA 1
ATOM 3783 C C . GLU A 1 458 ? -37.589 -38.371 38.253 1.00 38.06 458 GLU A C 1
ATOM 3785 O O . GLU A 1 458 ? -38.692 -38.739 37.849 1.00 38.06 458 GLU A O 1
ATOM 3790 N N . THR A 1 459 ? -36.631 -39.248 38.561 1.00 31.80 459 THR A N 1
ATOM 3791 C CA . THR A 1 459 ? -36.840 -40.701 38.585 1.00 31.80 459 THR A CA 1
ATOM 3792 C C . THR A 1 459 ? -37.037 -41.216 40.009 1.00 31.80 459 THR A C 1
ATOM 3794 O O . THR A 1 459 ? -36.366 -40.827 40.963 1.00 31.80 459 THR A O 1
ATOM 3797 N N . GLU A 1 460 ? -38.056 -42.055 40.144 1.00 31.86 460 GLU A N 1
ATOM 3798 C CA . GLU A 1 460 ? -38.807 -42.312 41.366 1.00 31.86 460 GLU A CA 1
ATOM 3799 C C . GLU A 1 460 ? -38.027 -42.871 42.570 1.00 31.86 460 GLU A C 1
ATOM 3801 O O . GLU A 1 460 ? -37.154 -43.730 42.474 1.00 31.86 460 GLU A O 1
ATOM 3806 N N . LYS A 1 461 ? -38.496 -42.435 43.746 1.00 34.69 461 LYS A N 1
ATOM 3807 C CA . LYS A 1 461 ? -38.380 -43.058 45.076 1.00 34.69 461 LYS A CA 1
ATOM 3808 C C . LYS A 1 461 ? -37.980 -44.547 45.085 1.00 34.69 461 LYS A C 1
ATOM 3810 O O . LYS A 1 461 ? -38.785 -45.413 44.751 1.00 34.69 461 LYS A O 1
ATOM 3815 N N . VAL A 1 462 ? -36.869 -44.849 45.758 1.00 29.77 462 VAL A N 1
ATOM 3816 C CA . VAL A 1 462 ? -36.740 -46.087 46.546 1.00 29.77 462 VAL A CA 1
ATOM 3817 C C . VAL A 1 462 ? -36.424 -45.704 47.989 1.00 29.77 462 VAL A C 1
ATOM 3819 O O . VAL A 1 462 ? -35.464 -44.985 48.252 1.00 29.77 462 VAL A O 1
ATOM 3822 N N . VAL A 1 463 ? -37.253 -46.166 48.926 1.00 29.47 463 VAL A N 1
ATOM 3823 C CA . VAL A 1 463 ? -37.079 -45.935 50.367 1.00 29.47 463 VAL A CA 1
ATOM 3824 C C . VAL A 1 463 ? -36.509 -47.195 51.007 1.00 29.47 463 VAL A C 1
ATOM 3826 O O . VAL A 1 463 ? -37.151 -48.242 50.967 1.00 29.47 463 VAL A O 1
ATOM 3829 N N . LEU A 1 464 ? -35.353 -47.071 51.660 1.00 28.19 464 LEU A N 1
ATOM 3830 C CA . LEU A 1 464 ? -34.899 -47.995 52.698 1.00 28.19 464 LEU A CA 1
ATOM 3831 C C . LEU A 1 464 ? -34.369 -47.204 53.904 1.00 28.19 464 LEU A C 1
ATOM 3833 O O . LEU A 1 464 ? -33.941 -46.058 53.779 1.00 28.19 464 LEU A O 1
ATOM 3837 N N . SER A 1 465 ? -34.513 -47.813 55.078 1.00 31.02 465 SER A N 1
ATOM 3838 C CA . SER A 1 465 ? -34.567 -47.146 56.388 1.00 31.02 465 SER A CA 1
ATOM 3839 C C . SER A 1 465 ? -33.178 -47.023 57.068 1.00 31.02 465 SER A C 1
ATOM 3841 O O . SER A 1 465 ? -32.196 -47.526 56.522 1.00 31.02 465 SER A O 1
ATOM 3843 N N . PRO A 1 466 ? -33.042 -46.322 58.217 1.00 40.12 466 PRO A N 1
ATOM 3844 C CA . PRO A 1 466 ? -31.756 -45.776 58.661 1.00 40.12 466 PRO A CA 1
ATOM 3845 C C . PRO A 1 466 ? -30.875 -46.756 59.451 1.00 40.12 466 PRO A C 1
ATOM 3847 O O . PRO A 1 466 ? -31.351 -47.739 60.016 1.00 40.12 466 PRO A O 1
ATOM 3850 N N . VAL A 1 467 ? -29.595 -46.388 59.572 1.00 28.83 467 VAL A N 1
ATOM 3851 C CA . VAL A 1 467 ? -28.645 -46.877 60.585 1.00 28.83 467 VAL A CA 1
ATOM 3852 C C . VAL A 1 467 ? -27.948 -45.655 61.201 1.00 28.83 467 VAL A C 1
ATOM 3854 O O . VAL A 1 467 ? -27.676 -44.683 60.496 1.00 28.83 467 VAL A O 1
ATOM 3857 N N . GLU A 1 468 ? -27.716 -45.672 62.514 1.00 29.78 468 GLU A N 1
ATOM 3858 C CA . GLU A 1 468 ? -27.159 -44.549 63.285 1.00 29.78 468 GLU A CA 1
ATOM 3859 C C . GLU A 1 468 ? -25.627 -44.611 63.449 1.00 29.78 468 GLU A C 1
ATOM 3861 O O . GLU A 1 468 ? -25.040 -45.687 63.375 1.00 29.78 468 GLU A O 1
ATOM 3866 N N . ALA A 1 469 ? -25.038 -43.458 63.811 1.00 29.52 469 ALA A N 1
ATOM 3867 C CA . ALA A 1 469 ? -23.660 -43.260 64.300 1.00 29.52 469 ALA A CA 1
ATOM 3868 C C . ALA A 1 469 ? -22.518 -43.538 63.278 1.00 29.52 469 ALA A C 1
ATOM 3870 O O . ALA A 1 469 ? -22.665 -44.307 62.340 1.00 29.52 469 ALA A O 1
ATOM 3871 N N . GLU A 1 470 ? -21.347 -42.890 63.342 1.00 28.19 470 GLU A N 1
ATOM 3872 C CA . GLU A 1 470 ? -20.701 -42.171 64.453 1.00 28.19 470 GLU A CA 1
ATOM 3873 C C . GLU A 1 470 ? -20.177 -40.763 64.087 1.00 28.19 470 GLU A C 1
ATOM 3875 O O . GLU A 1 470 ? -20.060 -40.388 62.922 1.00 28.19 470 GLU A O 1
ATOM 3880 N N . LYS A 1 471 ? -19.784 -39.995 65.118 1.00 36.12 471 LYS A N 1
ATOM 3881 C CA . LYS A 1 471 ? -19.013 -38.744 65.010 1.00 36.12 471 LYS A CA 1
ATOM 3882 C C . LYS A 1 471 ? -17.674 -38.891 65.753 1.00 36.12 471 LYS A C 1
ATOM 3884 O O . LYS A 1 471 ? -17.673 -38.980 66.981 1.00 36.12 471 LYS A O 1
ATOM 3889 N N . PRO A 1 472 ? -16.536 -38.860 65.046 1.00 31.89 472 PRO A N 1
ATOM 3890 C CA . PRO A 1 472 ? -15.387 -38.068 65.515 1.00 31.89 472 PRO A CA 1
ATOM 3891 C C . PRO A 1 472 ? -14.606 -37.408 64.352 1.00 31.89 472 PRO A C 1
ATOM 3893 O O . PRO A 1 472 ? -14.712 -37.837 63.212 1.00 31.89 472 PRO A O 1
ATOM 3896 N N . LYS A 1 473 ? -13.764 -36.384 64.544 1.00 29.80 473 LYS A N 1
ATOM 3897 C CA . LYS A 1 473 ? -13.574 -35.428 65.653 1.00 29.80 473 LYS A CA 1
ATOM 3898 C C . LYS A 1 473 ? -12.907 -34.168 65.076 1.00 29.80 473 LYS A C 1
ATOM 3900 O O . LYS A 1 473 ? -12.176 -34.246 64.095 1.00 29.80 473 LYS A O 1
ATOM 3905 N N . GLU A 1 474 ? -13.130 -33.030 65.715 1.00 33.09 474 GLU A N 1
ATOM 3906 C CA . GLU A 1 474 ? -12.467 -31.754 65.424 1.00 33.09 474 GLU A CA 1
ATOM 3907 C C . GLU A 1 474 ? -11.098 -31.699 66.132 1.00 33.09 474 GLU A C 1
ATOM 3909 O O . GLU A 1 474 ? -11.028 -32.031 67.317 1.00 33.09 474 GLU A O 1
ATOM 3914 N N . ILE A 1 475 ? -10.010 -31.340 65.428 1.00 29.83 475 ILE A N 1
ATOM 3915 C CA . ILE A 1 475 ? -8.654 -31.209 66.010 1.00 29.83 475 ILE A CA 1
ATOM 3916 C C . ILE A 1 475 ? -7.874 -30.037 65.381 1.00 29.83 475 ILE A C 1
ATOM 3918 O O . ILE A 1 475 ? -7.190 -30.195 64.373 1.00 29.83 475 ILE A O 1
ATOM 3922 N N . VAL A 1 476 ? -7.943 -28.882 66.044 1.00 34.50 476 VAL A N 1
ATOM 3923 C CA . VAL A 1 476 ? -7.034 -27.713 66.001 1.00 34.50 476 VAL A CA 1
ATOM 3924 C C . VAL A 1 476 ? -7.148 -27.132 67.426 1.00 34.50 476 VAL A C 1
ATOM 3926 O O . VAL A 1 476 ? -8.297 -26.963 67.845 1.00 34.50 476 VAL A O 1
ATOM 3929 N N . PRO A 1 477 ? -6.069 -26.905 68.224 1.00 40.69 477 PRO A N 1
ATOM 3930 C CA . PRO A 1 477 ? -5.145 -25.786 67.946 1.00 40.69 477 PRO A CA 1
ATOM 3931 C C . PRO A 1 477 ? -3.680 -25.847 68.485 1.00 40.69 477 PRO A C 1
ATOM 3933 O O . PRO A 1 477 ? -3.437 -26.384 69.558 1.00 40.69 477 PRO A O 1
ATOM 3936 N N . SER A 1 478 ? -2.777 -25.108 67.806 1.00 28.48 478 SER A N 1
ATOM 3937 C CA . SER A 1 478 ? -1.733 -24.202 68.378 1.00 28.48 478 SER A CA 1
ATOM 3938 C C . SER A 1 478 ? -0.636 -24.726 69.347 1.00 28.48 478 SER A C 1
ATOM 3940 O O . SER A 1 478 ? -0.734 -25.845 69.841 1.00 28.48 478 SER A O 1
ATOM 3942 N N . PRO A 1 479 ? 0.369 -23.901 69.753 1.00 48.03 479 PRO A N 1
ATOM 3943 C CA . PRO A 1 479 ? 1.038 -22.733 69.129 1.00 48.03 479 PRO A CA 1
ATOM 3944 C C . PRO A 1 479 ? 2.587 -22.962 69.044 1.00 48.03 479 PRO A C 1
ATOM 3946 O O . PRO A 1 479 ? 2.994 -24.082 68.756 1.00 48.03 479 PRO A O 1
ATOM 3949 N N . VAL A 1 480 ? 3.411 -21.939 69.368 1.00 29.39 480 VAL A N 1
ATOM 3950 C CA . VAL A 1 480 ? 4.881 -21.928 69.622 1.00 29.39 480 VAL A CA 1
ATOM 3951 C C . VAL A 1 480 ? 5.779 -21.865 68.363 1.00 29.39 480 VAL A C 1
ATOM 3953 O O . VAL A 1 480 ? 5.677 -22.720 67.491 1.00 29.39 480 VAL A O 1
ATOM 3956 N N . ASP A 1 481 ? 6.705 -20.903 68.207 1.00 29.58 481 ASP A N 1
ATOM 3957 C CA . ASP A 1 481 ? 6.858 -19.618 68.926 1.00 29.58 481 ASP A CA 1
ATOM 3958 C C . ASP A 1 481 ? 7.567 -18.525 68.095 1.00 29.58 481 ASP A C 1
ATOM 3960 O O . ASP A 1 481 ? 7.993 -18.750 66.962 1.00 29.58 481 ASP A O 1
ATOM 3964 N N . ALA A 1 482 ? 7.628 -17.329 68.687 1.00 28.53 482 ALA A N 1
ATOM 3965 C CA . ALA A 1 482 ? 8.156 -16.072 68.159 1.00 28.53 482 ALA A CA 1
ATOM 3966 C C . ALA A 1 482 ? 9.663 -16.028 67.826 1.00 28.53 482 ALA A C 1
ATOM 3968 O O . ALA A 1 482 ? 10.473 -16.736 68.417 1.00 28.53 482 ALA A O 1
ATOM 3969 N N . GLU A 1 483 ? 10.035 -15.036 67.009 1.00 31.27 483 GLU A N 1
ATOM 3970 C CA . GLU A 1 483 ? 11.175 -14.159 67.317 1.00 31.27 483 GLU A CA 1
ATOM 3971 C C . GLU A 1 483 ? 10.843 -12.715 66.870 1.00 31.27 483 GLU A C 1
ATOM 3973 O O . GLU A 1 483 ? 9.964 -12.507 66.027 1.00 31.27 483 GLU A O 1
ATOM 3978 N N . GLU A 1 484 ? 11.451 -11.708 67.501 1.00 28.55 484 GLU A N 1
ATOM 3979 C CA . GLU A 1 484 ? 10.964 -10.316 67.509 1.00 28.55 484 GLU A CA 1
ATOM 3980 C C . GLU A 1 484 ? 11.734 -9.384 66.555 1.00 28.55 484 GLU A C 1
ATOM 3982 O O . GLU A 1 484 ? 12.947 -9.516 66.397 1.00 28.55 484 GLU A O 1
ATOM 3987 N N . THR A 1 485 ? 11.076 -8.346 66.015 1.00 31.06 485 THR A N 1
ATOM 3988 C CA . THR A 1 485 ? 11.707 -7.010 65.895 1.00 31.06 485 THR A CA 1
ATOM 3989 C C . THR A 1 485 ? 10.699 -5.868 65.685 1.00 31.06 485 THR A C 1
ATOM 3991 O O . THR A 1 485 ? 10.010 -5.785 64.670 1.00 31.06 485 THR A O 1
ATOM 3994 N N . GLU A 1 486 ? 10.673 -4.942 66.645 1.00 28.59 486 GLU A N 1
ATOM 3995 C CA . GLU A 1 486 ? 10.275 -3.533 66.473 1.00 28.59 486 GLU A CA 1
ATOM 3996 C C . GLU A 1 486 ? 11.281 -2.800 65.539 1.00 28.59 486 GLU A C 1
ATOM 3998 O O . GLU A 1 486 ? 12.342 -3.349 65.250 1.00 28.59 486 GLU A O 1
ATOM 4003 N N . VAL A 1 487 ? 11.124 -1.575 65.009 1.00 27.31 487 VAL A N 1
ATOM 4004 C CA . VAL A 1 487 ? 10.148 -0.448 65.056 1.00 27.31 487 VAL A CA 1
ATOM 4005 C C . VAL A 1 487 ? 10.161 0.197 63.624 1.00 27.31 487 VAL A C 1
ATOM 4007 O O . VAL A 1 487 ? 10.900 -0.280 62.767 1.00 27.31 487 VAL A O 1
ATOM 4010 N N . THR A 1 488 ? 9.427 1.236 63.189 1.00 27.27 488 THR A N 1
ATOM 4011 C CA . THR A 1 488 ? 8.598 2.300 63.808 1.00 27.27 488 THR A CA 1
ATOM 4012 C C . THR A 1 488 ? 7.487 2.745 62.828 1.00 27.27 488 THR A C 1
ATOM 4014 O O . THR A 1 488 ? 7.517 2.402 61.648 1.00 27.27 488 THR A O 1
ATOM 4017 N N . VAL A 1 489 ? 6.556 3.607 63.265 1.00 29.77 489 VAL A N 1
ATOM 4018 C CA . VAL A 1 489 ? 5.640 4.371 62.385 1.00 29.77 489 VAL A CA 1
ATOM 4019 C C . VAL A 1 489 ? 6.146 5.804 62.199 1.00 29.77 489 VAL A C 1
ATOM 4021 O O . VAL A 1 489 ? 6.546 6.429 63.179 1.00 29.77 489 VAL A O 1
ATOM 4024 N N . SER A 1 490 ? 6.057 6.365 60.985 1.00 25.66 490 SER A N 1
ATOM 4025 C CA . SER A 1 490 ? 6.064 7.825 60.755 1.00 25.66 490 SER A CA 1
ATOM 4026 C C . SER A 1 490 ? 5.502 8.220 59.381 1.00 25.66 490 SER A C 1
ATOM 4028 O O . SER A 1 490 ? 5.803 7.618 58.355 1.00 25.66 490 SER A O 1
ATOM 4030 N N . SER A 1 491 ? 4.672 9.259 59.368 1.00 31.44 491 SER A N 1
ATOM 4031 C CA . SER A 1 491 ? 4.063 9.923 58.204 1.00 31.44 491 SER A CA 1
ATOM 4032 C C . SER A 1 491 ? 3.700 11.356 58.619 1.00 31.44 491 SER A C 1
ATOM 4034 O O . SER A 1 491 ? 3.573 11.599 59.819 1.00 31.44 491 SER A O 1
ATOM 4036 N N . PRO A 1 492 ? 3.354 12.256 57.687 1.00 38.44 492 PRO A N 1
ATOM 4037 C CA . PRO A 1 492 ? 3.982 12.556 56.400 1.00 38.44 492 PRO A CA 1
ATOM 4038 C C . PRO A 1 492 ? 4.635 13.963 56.447 1.00 38.44 492 PRO A C 1
ATOM 4040 O O . PRO A 1 492 ? 4.590 14.633 57.475 1.00 38.44 492 PRO A O 1
ATOM 4043 N N . VAL A 1 493 ? 5.190 14.458 55.334 1.00 25.73 493 VAL A N 1
ATOM 4044 C CA . VAL A 1 493 ? 5.588 15.877 55.204 1.00 25.73 493 VAL A CA 1
ATOM 4045 C C . VAL A 1 493 ? 4.972 16.484 53.944 1.00 25.73 493 VAL A C 1
ATOM 4047 O O . VAL A 1 493 ? 5.196 15.988 52.842 1.00 25.73 493 VAL A O 1
ATOM 4050 N N . GLN A 1 494 ? 4.218 17.570 54.121 1.00 29.56 494 GLN A N 1
ATOM 4051 C CA . GLN A 1 494 ? 3.886 18.535 53.070 1.00 29.56 494 GLN A CA 1
ATOM 4052 C C . GLN A 1 494 ? 4.870 19.708 53.167 1.00 29.56 494 GLN A C 1
ATOM 4054 O O . GLN A 1 494 ? 5.086 20.201 54.271 1.00 29.56 494 GLN A O 1
ATOM 4059 N N . ILE A 1 495 ? 5.392 20.184 52.035 1.00 29.31 495 ILE A N 1
ATOM 4060 C CA . ILE A 1 495 ? 5.839 21.575 51.832 1.00 29.31 495 ILE A CA 1
ATOM 4061 C C . ILE A 1 495 ? 5.361 21.998 50.429 1.00 29.31 495 ILE A C 1
ATOM 4063 O O . ILE A 1 495 ? 5.092 21.146 49.579 1.00 29.31 495 ILE A O 1
ATOM 4067 N N . GLU A 1 496 ? 5.155 23.299 50.250 1.00 26.75 496 GLU A N 1
ATOM 4068 C CA . GLU A 1 496 ? 4.368 23.922 49.184 1.00 26.75 496 GLU A CA 1
ATOM 4069 C C . GLU A 1 496 ? 5.153 24.239 47.890 1.00 26.75 496 GLU A C 1
ATOM 4071 O O . GLU A 1 496 ? 6.299 23.843 47.683 1.00 26.75 496 GLU A O 1
ATOM 4076 N N . GLU A 1 497 ? 4.451 24.938 47.000 1.00 27.47 497 GLU A N 1
ATOM 4077 C CA . GLU A 1 497 ? 4.837 25.467 45.693 1.00 27.47 497 GLU A CA 1
ATOM 4078 C C . GLU A 1 497 ? 6.125 26.316 45.702 1.00 27.47 497 GLU A C 1
ATOM 4080 O O . GLU A 1 497 ? 6.423 26.995 46.682 1.00 27.47 497 GLU A O 1
ATOM 4085 N N . THR A 1 498 ? 6.808 26.421 44.551 1.00 27.67 498 THR A N 1
ATOM 4086 C CA . THR A 1 498 ? 6.916 27.721 43.843 1.00 27.67 498 THR A CA 1
ATOM 4087 C C . THR A 1 498 ? 7.521 27.631 42.429 1.00 27.67 498 THR A C 1
ATOM 4089 O O . THR A 1 498 ? 8.470 26.900 42.174 1.00 27.67 498 THR A O 1
ATOM 4092 N N . GLU A 1 499 ? 6.936 28.455 41.554 1.00 26.38 499 GLU A N 1
ATOM 4093 C CA . GLU A 1 499 ? 7.477 29.159 40.375 1.00 26.38 499 GLU A CA 1
ATOM 4094 C C . GLU A 1 499 ? 8.099 28.455 39.144 1.00 26.38 499 GLU A C 1
ATOM 4096 O O . GLU A 1 499 ? 8.810 27.454 39.164 1.00 26.38 499 GLU A O 1
ATOM 4101 N N . THR A 1 500 ? 7.809 29.097 38.008 1.00 28.03 500 THR A N 1
ATOM 4102 C CA . THR A 1 500 ? 8.278 28.826 36.646 1.00 28.03 500 THR A CA 1
ATOM 4103 C C . THR A 1 500 ? 9.528 29.633 36.300 1.00 28.03 500 THR A C 1
ATOM 4105 O O . THR A 1 500 ? 9.568 30.828 36.583 1.00 28.03 500 THR A O 1
ATOM 4108 N N . VAL A 1 501 ? 10.462 29.056 35.537 1.00 26.67 501 VAL A N 1
ATOM 4109 C CA . VAL A 1 501 ? 11.506 29.821 34.828 1.00 26.67 501 VAL A CA 1
ATOM 4110 C C . VAL A 1 501 ? 11.641 29.316 33.388 1.00 26.67 501 VAL A C 1
ATOM 4112 O O . VAL A 1 501 ? 11.861 28.128 33.154 1.00 26.67 501 VAL A O 1
ATOM 4115 N N . GLU A 1 502 ? 11.517 30.222 32.417 1.00 25.52 502 GLU A N 1
ATOM 4116 C CA . GLU A 1 502 ? 11.864 29.968 31.013 1.00 25.52 502 GLU A CA 1
ATOM 4117 C C . GLU A 1 502 ? 13.393 29.910 30.844 1.00 25.52 502 GLU A C 1
ATOM 4119 O O . GLU A 1 502 ? 14.110 30.696 31.464 1.00 25.52 502 GLU A O 1
ATOM 4124 N N . SER A 1 503 ? 13.918 29.057 29.955 1.00 27.41 503 SER A N 1
ATOM 4125 C CA . SER A 1 503 ? 15.310 29.189 29.496 1.00 27.41 503 SER A CA 1
ATOM 4126 C C . SER A 1 503 ? 15.405 29.268 27.971 1.00 27.41 503 SER A C 1
ATOM 4128 O O . SER A 1 503 ? 14.979 28.389 27.220 1.00 27.41 503 SER A O 1
ATOM 4130 N N . THR A 1 504 ? 15.928 30.407 27.522 1.00 25.97 504 THR A N 1
ATOM 4131 C CA . THR A 1 504 ? 15.963 30.855 26.130 1.00 25.97 504 THR A CA 1
ATOM 4132 C C . THR A 1 504 ? 16.939 30.044 25.278 1.00 25.97 504 THR A C 1
ATOM 4134 O O . THR A 1 504 ? 17.967 29.560 25.751 1.00 25.97 504 THR A O 1
ATOM 4137 N N . VAL A 1 505 ? 16.662 29.954 23.975 1.00 26.77 505 VAL A N 1
ATOM 4138 C CA . VAL A 1 505 ? 17.590 29.384 22.990 1.00 26.77 505 VAL A CA 1
ATOM 4139 C C . VAL A 1 505 ? 18.879 30.210 22.920 1.00 26.77 505 VAL A C 1
ATOM 4141 O O . VAL A 1 505 ? 18.840 31.373 22.522 1.00 26.77 505 VAL A O 1
ATOM 4144 N N . HIS A 1 506 ? 20.026 29.575 23.172 1.00 26.67 506 HIS A N 1
ATOM 4145 C CA . HIS A 1 506 ? 21.330 30.073 22.732 1.00 26.67 506 HIS A CA 1
ATOM 4146 C C . HIS A 1 506 ? 21.908 29.183 21.628 1.00 26.67 506 HIS A C 1
ATOM 4148 O O . HIS A 1 506 ? 22.256 28.023 21.841 1.00 26.67 506 HIS A O 1
ATOM 4154 N N . THR A 1 507 ? 22.029 29.754 20.431 1.00 28.50 507 THR A N 1
ATOM 4155 C CA . THR A 1 507 ? 22.844 29.217 19.338 1.00 28.50 507 THR A CA 1
ATOM 4156 C C . THR A 1 507 ? 24.225 29.861 19.376 1.00 28.50 507 THR A C 1
ATOM 4158 O O . THR A 1 507 ? 24.323 31.069 19.161 1.00 28.50 507 THR A O 1
ATOM 4161 N N . GLU A 1 508 ? 25.283 29.074 19.558 1.00 25.53 508 GLU A N 1
ATOM 4162 C CA . GLU A 1 508 ? 26.661 29.526 19.327 1.00 25.53 508 GLU A CA 1
ATOM 4163 C C . GLU A 1 508 ? 27.306 28.797 18.143 1.00 25.53 508 GLU A C 1
ATOM 4165 O O . GLU A 1 508 ? 26.988 27.647 17.829 1.00 25.53 508 GLU A O 1
ATOM 4170 N N . SER A 1 509 ? 28.198 29.503 17.449 1.00 25.42 509 SER A N 1
ATOM 4171 C CA . SER A 1 509 ? 28.812 29.077 16.195 1.00 25.42 509 SER A CA 1
ATOM 4172 C C . SER A 1 509 ? 30.276 28.681 16.391 1.00 25.42 509 SER A C 1
ATOM 4174 O O . SER A 1 509 ? 31.130 29.499 16.727 1.00 25.42 509 SER A O 1
ATOM 4176 N N . PHE A 1 510 ? 30.605 27.423 16.096 1.00 24.03 510 PHE A N 1
ATOM 4177 C CA . PHE A 1 510 ? 31.994 26.964 16.100 1.00 24.03 510 PHE A CA 1
ATOM 4178 C C . PHE A 1 510 ? 32.667 27.204 14.745 1.00 24.03 510 PHE A C 1
ATOM 4180 O O . PHE A 1 510 ? 32.569 26.398 13.819 1.00 24.03 510 PHE A O 1
ATOM 4187 N N . HIS A 1 511 ? 33.387 28.323 14.647 1.00 26.09 511 HIS A N 1
ATOM 4188 C CA . HIS A 1 511 ? 34.379 28.536 13.595 1.00 26.09 511 HIS A CA 1
ATOM 4189 C C . HIS A 1 511 ? 35.604 27.637 13.816 1.00 26.09 511 HIS A C 1
ATOM 4191 O O . HIS A 1 511 ? 36.109 27.507 14.931 1.00 26.09 511 HIS A O 1
ATOM 4197 N N . ALA A 1 512 ? 36.120 27.055 12.733 1.00 26.08 512 ALA A N 1
ATOM 4198 C CA . ALA A 1 512 ? 37.359 26.288 12.770 1.00 26.08 512 ALA A CA 1
ATOM 4199 C C . ALA A 1 512 ? 38.584 27.190 13.017 1.00 26.08 512 ALA A C 1
ATOM 4201 O O . ALA A 1 512 ? 38.665 28.302 12.492 1.00 26.08 512 ALA A O 1
ATOM 4202 N N . LYS A 1 513 ? 39.577 26.658 13.736 1.00 24.66 513 LYS A N 1
ATOM 4203 C CA . LYS A 1 513 ? 40.966 27.131 13.702 1.00 24.66 513 LYS A CA 1
ATOM 4204 C C . LYS A 1 513 ? 41.872 25.974 13.308 1.00 24.66 513 LYS A C 1
ATOM 4206 O O . LYS A 1 513 ? 41.821 24.911 13.919 1.00 24.66 513 LYS A O 1
ATOM 4211 N N . GLU A 1 514 ? 42.699 26.199 12.296 1.00 24.52 514 GLU A N 1
ATOM 4212 C CA . GLU A 1 514 ? 43.818 25.316 11.982 1.00 24.52 514 GLU A CA 1
ATOM 4213 C C . GLU A 1 514 ? 44.887 25.429 13.076 1.00 24.52 514 GLU A C 1
ATOM 4215 O O . GLU A 1 514 ? 45.151 26.521 13.585 1.00 24.52 514 GLU A O 1
ATOM 4220 N N . ILE A 1 515 ? 45.556 24.319 13.382 1.00 26.23 515 ILE A N 1
ATOM 4221 C CA . ILE A 1 515 ? 46.857 24.325 14.053 1.00 26.23 515 ILE A CA 1
ATOM 4222 C C . ILE A 1 515 ? 47.811 23.556 13.145 1.00 26.23 515 ILE A C 1
ATOM 4224 O O . ILE A 1 515 ? 47.597 22.376 12.870 1.00 26.23 515 ILE A O 1
ATOM 4228 N N . LYS A 1 516 ? 48.850 24.240 12.662 1.00 26.89 516 LYS A N 1
ATOM 4229 C CA . LYS A 1 516 ? 49.988 23.612 11.990 1.00 26.89 516 LYS A CA 1
ATOM 4230 C C . LYS A 1 516 ? 51.064 23.301 13.021 1.00 26.89 516 LYS A C 1
ATOM 4232 O O . LYS A 1 516 ? 51.425 24.179 13.800 1.00 26.89 516 LYS A O 1
ATOM 4237 N N . THR A 1 517 ? 51.636 22.109 12.937 1.00 28.52 517 THR A N 1
ATOM 4238 C CA . THR A 1 517 ? 52.961 21.800 13.481 1.00 28.52 517 THR A CA 1
ATOM 4239 C C . THR A 1 517 ? 53.697 20.948 12.460 1.00 28.52 517 THR A C 1
ATOM 4241 O O . THR A 1 517 ? 53.368 19.774 12.286 1.00 28.52 517 THR A O 1
ATOM 4244 N N . ASP A 1 518 ? 54.668 21.545 11.775 1.00 25.84 518 ASP A N 1
ATOM 4245 C CA . ASP A 1 518 ? 55.634 20.800 10.975 1.00 25.84 518 ASP A CA 1
ATOM 4246 C C . ASP A 1 518 ? 56.599 20.050 11.903 1.00 25.84 518 ASP A C 1
ATOM 4248 O O . ASP A 1 518 ? 57.016 20.582 12.931 1.00 25.84 518 ASP A O 1
ATOM 4252 N N . ASN A 1 519 ? 56.984 18.833 11.522 1.00 31.06 519 ASN A N 1
ATOM 4253 C CA . ASN A 1 519 ? 58.236 18.214 11.952 1.00 31.06 519 ASN A CA 1
ATOM 4254 C C . ASN A 1 519 ? 58.632 17.145 10.927 1.00 31.06 519 ASN A C 1
ATOM 4256 O O . ASN A 1 519 ? 57.863 16.224 10.651 1.00 31.06 519 ASN A O 1
ATOM 4260 N N . HIS A 1 520 ? 59.824 17.289 10.351 1.00 27.48 520 HIS A N 1
ATOM 4261 C CA . HIS A 1 520 ? 60.388 16.358 9.377 1.00 27.48 520 HIS A CA 1
ATOM 4262 C C . HIS A 1 520 ? 61.505 15.537 10.028 1.00 27.48 520 HIS A C 1
ATOM 4264 O O . HIS A 1 520 ? 62.588 16.060 10.267 1.00 27.48 520 HIS A O 1
ATOM 4270 N N . GLU A 1 521 ? 61.278 14.237 10.196 1.00 26.27 521 GLU A N 1
ATOM 4271 C CA . GLU A 1 521 ? 62.342 13.229 10.212 1.00 26.27 521 GLU A CA 1
ATOM 4272 C C . GLU A 1 521 ? 61.955 12.098 9.257 1.00 26.27 521 GLU A C 1
ATOM 4274 O O . GLU A 1 521 ? 60.788 11.714 9.158 1.00 26.27 521 GLU A O 1
ATOM 4279 N N . THR A 1 522 ? 62.927 11.605 8.491 1.00 25.86 522 THR A N 1
ATOM 4280 C CA . THR A 1 522 ? 62.686 10.688 7.369 1.00 25.86 522 THR A CA 1
ATOM 4281 C C . THR A 1 522 ? 63.816 9.681 7.225 1.00 25.86 522 THR A C 1
ATOM 4283 O O . THR A 1 522 ? 64.841 9.991 6.619 1.00 25.86 522 THR A O 1
ATOM 4286 N N . VAL A 1 523 ? 63.587 8.456 7.708 1.00 24.91 523 VAL A N 1
ATOM 4287 C CA . VAL A 1 523 ? 64.371 7.260 7.363 1.00 24.91 523 VAL A CA 1
ATOM 4288 C C . VAL A 1 523 ? 63.413 6.065 7.202 1.00 24.91 523 VAL A C 1
ATOM 4290 O O . VAL A 1 523 ? 62.957 5.484 8.178 1.00 24.91 523 VAL A O 1
ATOM 4293 N N . ILE A 1 524 ? 63.023 5.807 5.948 1.00 26.47 524 ILE A N 1
ATOM 4294 C CA . ILE A 1 524 ? 63.097 4.513 5.221 1.00 26.47 524 ILE A CA 1
ATOM 4295 C C . ILE A 1 524 ? 63.312 3.273 6.142 1.00 26.47 524 ILE A C 1
ATOM 4297 O O . ILE A 1 524 ? 64.294 3.244 6.870 1.00 26.47 524 ILE A O 1
ATOM 4301 N N . GLU A 1 525 ? 62.517 2.192 6.155 1.00 25.58 525 GLU A N 1
ATOM 4302 C CA . GLU A 1 525 ? 61.573 1.630 5.168 1.00 25.58 525 GLU A CA 1
ATOM 4303 C C . GLU A 1 525 ? 60.559 0.680 5.856 1.00 25.58 525 GLU A C 1
ATOM 4305 O O . GLU A 1 525 ? 60.982 -0.157 6.645 1.00 25.58 525 GLU A O 1
ATOM 4310 N N . GLU A 1 526 ? 59.260 0.724 5.516 1.00 22.78 526 GLU A N 1
ATOM 4311 C CA . GLU A 1 526 ? 58.410 -0.490 5.465 1.00 22.78 526 GLU A CA 1
ATOM 4312 C C . GLU A 1 526 ? 57.121 -0.232 4.653 1.00 22.78 526 GLU A C 1
ATOM 4314 O O . GLU A 1 526 ? 56.339 0.677 4.946 1.00 22.78 526 GLU A O 1
ATOM 4319 N N . ASP A 1 527 ? 56.896 -1.005 3.587 1.00 28.33 527 ASP A N 1
ATOM 4320 C CA . ASP A 1 527 ? 55.956 -0.624 2.524 1.00 28.33 527 ASP A CA 1
ATOM 4321 C C . ASP A 1 527 ? 54.520 -1.139 2.767 1.00 28.33 527 ASP A C 1
ATOM 4323 O O . ASP A 1 527 ? 54.071 -2.140 2.206 1.00 28.33 527 ASP A O 1
ATOM 4327 N N . THR A 1 528 ? 53.767 -0.448 3.633 1.00 28.55 528 THR A N 1
ATOM 4328 C CA . THR A 1 528 ? 52.351 -0.765 3.933 1.00 28.55 528 THR A CA 1
ATOM 4329 C C . THR A 1 528 ? 51.390 0.402 3.683 1.00 28.55 528 THR A C 1
ATOM 4331 O O . THR A 1 528 ? 50.532 0.740 4.507 1.00 28.55 528 THR A O 1
ATOM 4334 N N . LYS A 1 529 ? 51.459 1.009 2.489 1.00 27.61 529 LYS A N 1
ATOM 4335 C CA . LYS A 1 529 ? 50.464 2.003 2.044 1.00 27.61 529 LYS A CA 1
ATOM 4336 C C . LYS A 1 529 ? 49.055 1.406 1.941 1.00 27.61 529 LYS A C 1
ATOM 4338 O O . LYS A 1 529 ? 48.631 0.894 0.907 1.00 27.61 529 LYS A O 1
ATOM 4343 N N . LYS A 1 530 ? 48.284 1.573 3.020 1.00 30.77 530 LYS A N 1
ATOM 4344 C CA . LYS A 1 530 ? 46.818 1.490 3.031 1.00 30.77 530 LYS A CA 1
ATOM 4345 C C . LYS A 1 530 ? 46.241 2.520 2.056 1.00 30.77 530 LYS A C 1
ATOM 4347 O O . LYS A 1 530 ? 45.954 3.651 2.444 1.00 30.77 530 LYS A O 1
ATOM 4352 N N . GLU A 1 531 ? 46.016 2.135 0.802 1.00 30.11 531 GLU A N 1
ATOM 4353 C CA . GLU A 1 531 ? 45.133 2.917 -0.064 1.00 30.11 531 GLU A CA 1
ATOM 4354 C C . GLU A 1 531 ? 43.750 3.026 0.588 1.00 30.11 531 GLU A C 1
ATOM 4356 O O . GLU A 1 531 ? 43.137 2.023 0.974 1.00 30.11 531 GLU A O 1
ATOM 4361 N N . HIS A 1 532 ? 43.225 4.250 0.684 1.00 34.62 532 HIS A N 1
ATOM 4362 C CA . HIS A 1 532 ? 41.850 4.471 1.109 1.00 34.62 532 HIS A CA 1
ATOM 4363 C C . HIS A 1 532 ? 40.887 3.846 0.092 1.00 34.62 532 HIS A C 1
ATOM 4365 O O . HIS A 1 532 ? 40.473 4.484 -0.879 1.00 34.62 532 HIS A O 1
ATOM 4371 N N . LYS A 1 533 ? 40.434 2.619 0.380 1.00 33.41 533 LYS A N 1
ATOM 4372 C CA . LYS A 1 533 ? 39.212 2.030 -0.186 1.00 33.41 533 LYS A CA 1
ATOM 4373 C C . LYS A 1 533 ? 37.977 2.800 0.306 1.00 33.41 533 LYS A C 1
ATOM 4375 O O . LYS A 1 533 ? 37.109 2.246 0.976 1.00 33.41 533 LYS A O 1
ATOM 4380 N N . GLU A 1 534 ? 37.873 4.082 -0.056 1.00 32.06 534 GLU A N 1
ATOM 4381 C CA . GLU A 1 534 ? 36.616 4.825 -0.007 1.00 32.06 534 GLU A CA 1
ATOM 4382 C C . GLU A 1 534 ? 35.645 4.098 -0.942 1.00 32.06 534 GLU A C 1
ATOM 4384 O O . GLU A 1 534 ? 35.752 4.186 -2.170 1.00 32.06 534 GLU A O 1
ATOM 4389 N N . CYS A 1 535 ? 34.782 3.284 -0.332 1.00 37.97 535 CYS A N 1
ATOM 4390 C CA . CYS A 1 535 ? 34.230 2.100 -0.970 1.00 37.97 535 CYS A CA 1
ATOM 4391 C C . CYS A 1 535 ? 33.571 2.423 -2.316 1.00 37.97 535 CYS A C 1
ATOM 4393 O O . CYS A 1 535 ? 32.751 3.341 -2.417 1.00 37.97 535 CYS A O 1
ATOM 4395 N N . CYS A 1 536 ? 33.874 1.626 -3.346 1.00 38.66 536 CYS A N 1
ATOM 4396 C CA . CYS A 1 536 ? 33.255 1.767 -4.664 1.00 38.66 536 CYS A CA 1
ATOM 4397 C C . CYS A 1 536 ? 31.721 1.732 -4.585 1.00 38.66 536 CYS A C 1
ATOM 4399 O O . CYS A 1 536 ? 31.072 2.404 -5.379 1.00 38.66 536 CYS A O 1
ATOM 4401 N N . VAL A 1 537 ? 31.154 1.042 -3.585 1.00 39.62 537 VAL A N 1
ATOM 4402 C CA . VAL A 1 537 ? 29.718 1.046 -3.269 1.00 39.62 537 VAL A CA 1
ATOM 4403 C C . VAL A 1 537 ? 29.246 2.423 -2.784 1.00 39.62 537 VAL A C 1
ATOM 4405 O O . VAL A 1 537 ? 28.274 2.936 -3.322 1.00 39.62 537 VAL A O 1
ATOM 4408 N N . ILE A 1 538 ? 29.959 3.108 -1.883 1.00 40.97 538 ILE A N 1
ATOM 4409 C CA . ILE A 1 538 ? 29.611 4.481 -1.455 1.00 40.97 538 ILE A CA 1
ATOM 4410 C C . ILE A 1 538 ? 29.707 5.461 -2.635 1.00 40.97 538 ILE A C 1
ATOM 4412 O O . ILE A 1 538 ? 28.831 6.306 -2.815 1.00 40.97 538 ILE A O 1
ATOM 4416 N N . LYS A 1 539 ? 30.728 5.330 -3.494 1.00 47.22 539 LYS A N 1
ATOM 4417 C CA . LYS A 1 539 ? 30.831 6.106 -4.746 1.00 47.22 539 LYS A CA 1
ATOM 4418 C C . LYS A 1 539 ? 29.719 5.758 -5.747 1.00 47.22 539 LYS A C 1
ATOM 4420 O O . LYS A 1 539 ? 29.235 6.654 -6.435 1.00 47.22 539 LYS A O 1
ATOM 4425 N N . PHE A 1 540 ? 29.278 4.502 -5.804 1.00 49.78 540 PHE A N 1
ATOM 4426 C CA . PHE A 1 540 ? 28.155 4.047 -6.624 1.00 49.78 540 PHE A CA 1
ATOM 4427 C C . PHE A 1 540 ? 26.823 4.614 -6.120 1.00 49.78 540 PHE A C 1
ATOM 4429 O O . PHE A 1 540 ? 26.119 5.247 -6.902 1.00 49.78 540 PHE A O 1
ATOM 4436 N N . PHE A 1 541 ? 26.529 4.515 -4.820 1.00 49.50 541 PHE A N 1
ATOM 4437 C CA . PHE A 1 541 ? 25.379 5.167 -4.192 1.00 49.50 541 PHE A CA 1
ATOM 4438 C C . PHE A 1 541 ? 25.409 6.675 -4.431 1.00 49.50 541 PHE A C 1
ATOM 4440 O O . PHE A 1 541 ? 24.477 7.200 -5.026 1.00 49.50 541 PHE A O 1
ATOM 4447 N N . ARG A 1 542 ? 26.515 7.369 -4.121 1.00 50.72 542 ARG A N 1
ATOM 4448 C CA . ARG A 1 542 ? 26.681 8.803 -4.428 1.00 50.72 542 ARG A CA 1
ATOM 4449 C C . ARG A 1 542 ? 26.515 9.145 -5.915 1.00 50.72 542 ARG A C 1
ATOM 4451 O O . ARG A 1 542 ? 26.309 10.312 -6.209 1.00 50.72 542 ARG A O 1
ATOM 4458 N N . LYS A 1 543 ? 26.619 8.196 -6.852 1.00 55.75 543 LYS A N 1
ATOM 4459 C CA . LYS A 1 543 ? 26.430 8.419 -8.298 1.00 55.75 543 LYS A CA 1
ATOM 4460 C C . LYS A 1 543 ? 24.997 8.1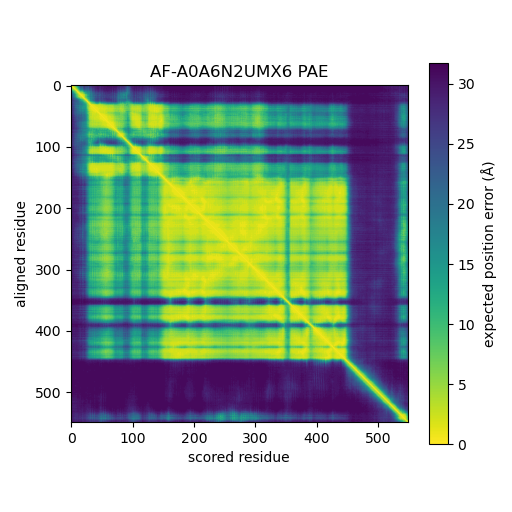25 -8.748 1.00 55.75 543 LYS A C 1
ATOM 4462 O O . LYS A 1 543 ? 24.396 8.947 -9.432 1.00 55.75 543 LYS A O 1
ATOM 4467 N N . LEU A 1 544 ? 24.433 7.001 -8.310 1.00 52.56 544 LEU A N 1
ATOM 4468 C CA . LEU A 1 544 ? 23.035 6.606 -8.519 1.00 52.56 544 LEU A CA 1
ATOM 4469 C C . LEU A 1 544 ? 22.071 7.587 -7.817 1.00 52.56 544 LEU A C 1
ATOM 4471 O O . LEU A 1 544 ? 20.966 7.830 -8.294 1.00 52.56 544 LEU A O 1
ATOM 4475 N N . PHE A 1 545 ? 22.546 8.234 -6.747 1.00 49.41 545 PHE A N 1
ATOM 4476 C CA . PHE A 1 545 ? 21.862 9.268 -5.973 1.00 49.41 545 PHE A CA 1
ATOM 4477 C C . PHE A 1 545 ? 22.302 10.709 -6.352 1.00 49.41 545 PHE A C 1
ATOM 4479 O O . PHE A 1 545 ? 22.034 11.644 -5.607 1.00 49.41 545 PHE A O 1
ATOM 4486 N N . ARG A 1 546 ? 22.971 10.917 -7.504 1.00 42.12 546 ARG A N 1
ATOM 4487 C CA . ARG A 1 546 ? 23.346 12.251 -8.046 1.00 42.12 546 ARG A CA 1
ATOM 4488 C C . ARG A 1 546 ? 22.798 12.550 -9.450 1.00 42.12 546 ARG A C 1
ATOM 4490 O O . ARG A 1 546 ? 23.271 13.475 -10.109 1.00 42.12 546 ARG A O 1
ATOM 4497 N N . CYS A 1 547 ? 21.778 11.824 -9.909 1.00 33.97 547 CYS A N 1
ATOM 4498 C CA . CYS A 1 547 ? 20.872 12.398 -10.908 1.00 33.97 547 CYS A CA 1
ATOM 4499 C C . CYS A 1 547 ? 20.228 13.636 -10.263 1.00 33.97 547 CYS A C 1
ATOM 4501 O O . CYS A 1 547 ? 19.536 13.475 -9.256 1.00 33.97 547 CYS A O 1
ATOM 4503 N N . ARG A 1 548 ? 20.556 14.828 -10.785 1.00 28.52 548 ARG A N 1
ATOM 4504 C CA . ARG A 1 548 ? 20.097 16.124 -10.266 1.00 28.52 548 ARG A CA 1
ATOM 4505 C C . ARG A 1 548 ? 18.568 16.230 -10.276 1.00 28.52 548 ARG A C 1
ATOM 4507 O O . ARG A 1 548 ? 17.900 15.490 -10.998 1.00 28.52 548 ARG A O 1
ATOM 4514 N N . GLU A 1 549 ? 18.097 17.148 -9.439 1.00 30.09 549 GLU A N 1
ATOM 4515 C CA . GLU A 1 549 ? 16.809 17.841 -9.560 1.00 30.09 549 GLU A CA 1
ATOM 4516 C C . GLU A 1 549 ? 16.708 18.559 -10.920 1.00 30.09 549 GLU A C 1
ATOM 4518 O O . GLU A 1 549 ? 17.768 19.026 -11.410 1.00 30.09 549 GLU A O 1
#

Foldseek 3Di:
DDDDDDDPDDDDPDDPVQCPDPPNVDLQFDLVVLLQVLCCVLVVDGDDLVVLVLVLLQFDLVVLLVVLVVCCVPDALVVLSVVSNVPGDDRDDDDDDDNPHFPVSLVSLVSSDDDDVVNVVVCVNHDSVSSVSSVVSVCSVVVNDGGDPDDLALQDQLFDAPPDPSVCLPVLLQLVVVDVVVDQAQEEEALACGSVRSLLSVLSSCVVVVHDHAAEYEHQDPLSVLLLVQLLPPLSLLLVLLVVLVSQLVVCVVVVNLVSLQVSLVVLVVQCPDHHSRVNSSVRQNSQADNSNHGDPVSNCSSVCSNVVSVSSNNYHYYHDDSLVVCVVAQAPLSYEYEAEAPAPPDCDRDDDDRCPNQHPVNVVSVLVSNLVGSYKYKHKYFLADDPPPPPPDDPVVRVVRSNVSNCSVCVRFEPSCKWWDWDDDPPTIMIMIINDPRPRIGHRYPPPPPPPPPPPPDDDDDDDDDDDDDDDDDDDDDDDDDDDDDDDDDDDDDDDDDDDDDDDDDDDDDDDDDDDDDDDDDDDDDDDPDPCPDVVVVVSVVSVPPDD

Secondary structure (DSSP, 8-state):
--PPP----------HHHHTSTT---TT---HHHHHHHHHHHHSS---HHHHHHHHHHB-HHHHHHHHHHHHTTS-THHHHHHHHHS---------------HHHHHHHHHHS---HHHHHHSTTS-HHHHHHHHHHHHHHTT---BPPPP-S--S-SS--TT-GGGGHHHHHHHHHHHHHHS---EEEETT-TTSHHHHHHHHHHHHHT---EEEEE-S-HHHHHHHHHHHH-HHHHHHHHHHHHHHHHHHHTTT-HHHHHHHHHHHHHHTTSSHHHHHHHHHHHHHB-TTSPBPTTGGGGGGGHHHHHHHTTT-EEE---HHHHHHTTTT-TTEEEEE-PPPTTS--SSSS-TTSSS-HHHHHHHHHHHTT--SEEEEEEESS--GGG-TT--HHHHHHHHHHHHHHHHHHHTTSS-EEEEEEETTEEEEEEESS--TT-EE-------------------------------------------------------------------------------------------HHHHHHHHHT----

InterPro domains:
  IPR029063 S-adenosyl-L-methionine-dependent methyltransferase superfamily [SSF53335] (157-386)

pLDDT: mean 72.11, std 25.3, range [22.78, 98.56]

Mean predicted aligned error: 16.71 Å

Nearest PDB structures (foldseek):
  2dpm-assembly1_A  TM=6.427E-01  e=7.281E-08  Streptococcus pneumoniae
  6dg6-assembly6_F  TM=2.880E-01  e=9.378E+00  synthetic construct

Organism: NCBI:txid29361